Protein AF-A0ABD3MG93-F1 (afdb_monomer)

Structure (mmCIF, N/CA/C/O backbone):
data_AF-A0ABD3MG93-F1
#
_entry.id   AF-A0ABD3MG93-F1
#
loop_
_atom_site.group_PDB
_atom_site.id
_atom_site.type_symbol
_atom_site.label_atom_id
_atom_site.label_alt_id
_atom_site.label_comp_id
_atom_site.label_asym_id
_atom_site.label_entity_id
_atom_site.label_seq_id
_atom_site.pdbx_PDB_ins_code
_atom_site.Cartn_x
_atom_site.Cartn_y
_atom_site.Cartn_z
_atom_site.occupancy
_atom_site.B_iso_or_equiv
_atom_site.auth_seq_id
_atom_site.auth_comp_id
_atom_site.auth_asym_id
_atom_site.auth_atom_id
_atom_site.pdbx_PDB_model_num
ATOM 1 N N . MET A 1 1 ? -53.089 17.312 83.153 1.00 41.50 1 MET A N 1
ATOM 2 C CA . MET A 1 1 ? -51.841 17.960 82.700 1.00 41.50 1 MET A CA 1
ATOM 3 C C . MET A 1 1 ? -51.383 17.249 81.443 1.00 41.50 1 MET A C 1
ATOM 5 O O . MET A 1 1 ? -50.916 16.125 81.522 1.00 41.50 1 MET A O 1
ATOM 9 N N . THR A 1 2 ? -51.614 17.869 80.293 1.00 36.81 2 THR A N 1
ATOM 10 C CA . THR A 1 2 ? -51.295 17.348 78.957 1.00 36.81 2 THR A CA 1
ATOM 11 C C . THR A 1 2 ? -50.591 18.462 78.191 1.00 36.81 2 THR A C 1
ATOM 13 O O . THR A 1 2 ? -51.185 19.536 78.063 1.00 36.81 2 THR A O 1
ATOM 16 N N . PRO A 1 3 ? -49.354 18.260 77.710 1.00 38.88 3 PRO A N 1
ATOM 17 C CA . PRO A 1 3 ? -48.711 19.182 76.790 1.00 38.88 3 PRO A CA 1
ATOM 18 C C . PRO A 1 3 ? -48.982 18.801 75.320 1.00 38.88 3 PRO A C 1
ATOM 20 O O . PRO A 1 3 ? -49.477 17.706 75.043 1.00 38.88 3 PRO A O 1
ATOM 23 N N . PRO A 1 4 ? -48.730 19.734 74.384 1.00 46.00 4 PRO A N 1
ATOM 24 C CA . PRO A 1 4 ? -49.522 19.881 73.170 1.00 46.00 4 PRO A CA 1
ATOM 25 C C . PRO A 1 4 ? -48.907 19.243 71.919 1.00 46.00 4 PRO A C 1
ATOM 27 O O . PRO A 1 4 ? -47.698 19.066 71.789 1.00 46.00 4 PRO A O 1
ATOM 30 N N . THR A 1 5 ? -49.792 18.989 70.959 1.00 42.41 5 THR A N 1
ATOM 31 C CA . THR A 1 5 ? -49.527 18.640 69.562 1.00 42.41 5 THR A CA 1
ATOM 32 C C . THR A 1 5 ? -49.165 19.901 68.767 1.00 42.41 5 THR A C 1
ATOM 34 O O . THR A 1 5 ? -49.943 20.854 68.753 1.00 42.41 5 THR A O 1
ATOM 37 N N . ILE A 1 6 ? -48.019 19.912 68.076 1.00 38.19 6 ILE A N 1
ATOM 38 C CA . ILE A 1 6 ? -47.668 20.955 67.097 1.00 38.19 6 ILE A CA 1
ATOM 39 C C . ILE A 1 6 ? -47.714 20.358 65.692 1.00 38.19 6 ILE A C 1
ATOM 41 O O . ILE A 1 6 ? -47.005 19.412 65.358 1.00 38.19 6 ILE A O 1
ATOM 45 N N . SER A 1 7 ? -48.589 20.957 64.892 1.00 33.88 7 SER A N 1
ATOM 46 C CA . SER A 1 7 ? -48.846 20.708 63.481 1.00 33.88 7 SER A CA 1
ATOM 47 C C . SER A 1 7 ? -48.011 21.653 62.607 1.00 33.88 7 SER A C 1
ATOM 49 O O . SER A 1 7 ? -48.031 22.862 62.817 1.00 33.88 7 SER A O 1
ATOM 51 N N . SER A 1 8 ? -47.346 21.072 61.604 1.00 37.25 8 SER A N 1
ATOM 52 C CA . SER A 1 8 ? -47.128 21.570 60.233 1.00 37.25 8 SER A CA 1
ATOM 53 C C . SER A 1 8 ? -46.919 23.080 60.002 1.00 37.25 8 SER A C 1
ATOM 55 O O . SER A 1 8 ? -47.881 23.844 59.917 1.00 37.25 8 SER A O 1
ATOM 57 N N . SER A 1 9 ? -45.687 23.464 59.645 1.00 34.78 9 SER A N 1
ATOM 58 C CA . SER A 1 9 ? -45.446 24.564 58.702 1.00 34.78 9 SER A CA 1
ATOM 59 C C . SER A 1 9 ? -44.455 24.137 57.610 1.00 34.78 9 SER A C 1
ATOM 61 O O . SER A 1 9 ? -43.305 23.779 57.856 1.00 34.78 9 SER A O 1
ATOM 63 N N . ALA A 1 10 ? -44.940 24.136 56.370 1.00 44.31 10 ALA A N 1
ATOM 64 C CA . ALA A 1 10 ? -44.145 23.937 55.170 1.00 44.31 10 ALA A CA 1
ATOM 65 C C . ALA A 1 10 ? -43.515 25.273 54.746 1.00 44.31 10 ALA A C 1
ATOM 67 O O . ALA A 1 10 ? -44.227 26.246 54.495 1.00 44.31 10 ALA A O 1
ATOM 68 N N . HIS A 1 11 ? -42.189 25.309 54.607 1.00 35.44 11 HIS A N 1
ATOM 69 C CA . HIS A 1 11 ? -41.469 26.387 53.926 1.00 35.44 11 HIS A CA 1
ATOM 70 C C . HIS A 1 11 ? -40.776 25.833 52.668 1.00 35.44 11 HIS A C 1
ATOM 72 O O . HIS A 1 11 ? -39.920 24.958 52.789 1.00 35.44 11 HIS A O 1
ATOM 78 N N . PRO A 1 12 ? -41.091 26.333 51.456 1.00 40.41 12 PRO A N 1
ATOM 79 C CA . PRO A 1 12 ? -40.368 25.964 50.248 1.00 40.41 12 PRO A CA 1
ATOM 80 C C . PRO A 1 12 ? -39.063 26.765 50.134 1.00 40.41 12 PRO A C 1
ATOM 82 O O . PRO A 1 12 ? -39.060 28.000 50.166 1.00 40.41 12 PRO A O 1
ATOM 85 N N . LEU A 1 13 ? -37.946 26.061 49.945 1.00 39.94 13 LEU A N 1
ATOM 86 C CA . LEU A 1 13 ? -36.653 26.648 49.591 1.00 39.94 13 LEU A CA 1
ATOM 87 C C . LEU A 1 13 ? -36.735 27.289 48.193 1.00 39.94 13 LEU A C 1
ATOM 89 O O . LEU A 1 13 ? -36.879 26.612 47.176 1.00 39.94 13 LEU A O 1
ATOM 93 N N . LYS A 1 14 ? -36.639 28.622 48.152 1.00 40.56 14 LYS A N 1
ATOM 94 C CA . LYS A 1 14 ? -36.604 29.441 46.932 1.00 40.56 14 LYS A CA 1
ATOM 95 C C . LYS A 1 14 ? -35.371 29.103 46.081 1.00 40.56 14 LYS A C 1
ATOM 97 O O . LYS A 1 14 ? -34.242 29.385 46.480 1.00 40.56 14 LYS A O 1
ATOM 102 N N . GLN A 1 15 ? -35.583 28.581 44.874 1.00 46.91 15 GLN A N 1
ATOM 103 C CA . GLN A 1 15 ? -34.547 28.515 43.840 1.00 46.91 15 GLN A CA 1
ATOM 104 C C . GLN A 1 15 ? -34.189 29.935 43.365 1.00 46.91 15 GLN A C 1
ATOM 106 O O . GLN A 1 15 ? -35.063 30.729 43.016 1.00 46.91 15 GLN A O 1
ATOM 111 N N . LYS A 1 16 ? -32.892 30.268 43.345 1.00 43.84 16 LYS A N 1
ATOM 112 C CA . LYS A 1 16 ? -32.390 31.535 42.788 1.00 43.84 16 LYS A CA 1
ATOM 113 C C . LYS A 1 16 ? -32.572 31.538 41.258 1.00 43.84 16 LYS A C 1
ATOM 115 O O . LYS A 1 16 ? -32.126 30.590 40.609 1.00 43.84 16 LYS A O 1
ATOM 120 N N . PRO A 1 17 ? -33.147 32.589 40.647 1.00 41.09 17 PRO A N 1
ATOM 121 C CA . PRO A 1 17 ? -33.283 32.653 39.197 1.00 41.09 17 PRO A CA 1
ATOM 122 C C . PRO A 1 17 ? -31.914 32.888 38.541 1.00 41.09 17 PRO A C 1
ATOM 124 O O . PRO A 1 17 ? -31.201 33.842 38.864 1.00 41.09 17 PRO A O 1
ATOM 127 N N . LYS A 1 18 ? -31.544 32.023 37.587 1.00 46.19 18 LYS A N 1
ATOM 128 C CA . LYS A 1 18 ? -30.387 32.227 36.704 1.00 46.19 18 LYS A CA 1
ATOM 129 C C . LYS A 1 18 ? -30.609 33.510 35.893 1.00 46.19 18 LYS A C 1
ATOM 131 O O . LYS A 1 18 ? -31.465 33.547 35.010 1.00 46.19 18 LYS A O 1
ATOM 136 N N . ARG A 1 19 ? -29.827 34.559 36.173 1.00 43.47 19 ARG A N 1
ATOM 137 C CA . ARG A 1 19 ? -29.761 35.783 35.356 1.00 43.47 19 ARG A CA 1
ATOM 138 C C . ARG A 1 19 ? -29.306 35.418 33.936 1.00 43.47 19 ARG A C 1
ATOM 140 O O . ARG A 1 19 ? -28.114 35.256 33.689 1.00 43.47 19 ARG A O 1
ATOM 147 N N . LYS A 1 20 ? -30.242 35.309 32.989 1.00 49.72 20 LYS A N 1
ATOM 148 C CA . LYS A 1 20 ? -29.922 35.357 31.556 1.00 49.72 20 LYS A CA 1
ATOM 149 C C . LYS A 1 20 ? -29.511 36.792 31.230 1.00 49.72 20 LYS A C 1
ATOM 151 O O . LYS A 1 20 ? -30.328 37.705 31.296 1.00 49.72 20 LYS A O 1
ATOM 156 N N . ARG A 1 21 ? -28.229 36.996 30.925 1.00 51.31 21 ARG A N 1
ATOM 157 C CA . ARG A 1 21 ? -27.700 38.275 30.440 1.00 51.31 21 ARG A CA 1
ATOM 158 C C . ARG A 1 21 ? -28.276 38.499 29.040 1.00 51.31 21 ARG A C 1
ATOM 160 O O . ARG A 1 21 ? -27.844 37.859 28.087 1.00 51.31 21 ARG A O 1
ATOM 167 N N . ILE A 1 22 ? -29.303 39.338 28.933 1.00 57.34 22 ILE A N 1
ATOM 168 C CA . ILE A 1 22 ? -29.881 39.735 27.647 1.00 57.34 22 ILE A CA 1
ATOM 169 C C . ILE A 1 22 ? -28.850 40.644 26.976 1.00 57.34 22 ILE A C 1
ATOM 171 O O . ILE A 1 22 ? -28.666 41.792 27.371 1.00 57.34 22 ILE A O 1
ATOM 175 N N . GLN A 1 23 ? -28.103 40.089 26.024 1.00 61.34 23 GLN A N 1
ATOM 176 C CA . GLN A 1 23 ? -27.193 40.851 25.179 1.00 61.34 23 GLN A CA 1
ATOM 177 C C . GLN A 1 23 ? -28.041 41.704 24.232 1.00 61.34 23 GLN A C 1
ATOM 179 O O . GLN A 1 23 ? -28.901 41.173 23.528 1.00 61.34 23 GLN A O 1
ATOM 184 N N . THR A 1 24 ? -27.831 43.018 24.252 1.00 74.31 24 THR A N 1
ATOM 185 C CA . THR A 1 24 ? -28.559 43.960 23.399 1.00 74.31 24 THR A CA 1
ATOM 186 C C . THR A 1 24 ? -28.279 43.664 21.926 1.00 74.31 24 THR A C 1
ATOM 188 O O . THR A 1 24 ? -27.182 43.237 21.561 1.00 74.31 24 THR A O 1
ATOM 191 N N . GLN A 1 25 ? -29.275 43.881 21.068 1.00 70.31 25 GLN A N 1
ATOM 192 C CA . GLN A 1 25 ? -29.180 43.616 19.630 1.00 70.31 25 GLN A CA 1
ATOM 193 C C . GLN A 1 25 ? -27.995 44.356 18.981 1.00 70.31 25 GLN A C 1
ATOM 195 O O . GLN A 1 25 ? -27.231 43.745 18.238 1.00 70.31 25 GLN A O 1
ATOM 200 N N . ALA A 1 26 ? -27.734 45.594 19.413 1.00 71.88 26 ALA A N 1
ATOM 201 C CA . ALA A 1 26 ? -26.564 46.375 19.009 1.00 71.88 26 ALA A CA 1
ATOM 202 C C . ALA A 1 26 ? -25.218 45.683 19.324 1.00 71.88 26 ALA A C 1
ATOM 204 O O . ALA A 1 26 ? -24.297 45.712 18.515 1.00 71.88 26 ALA A O 1
ATOM 205 N N . SER A 1 27 ? -25.101 44.986 20.463 1.00 73.75 27 SER A N 1
ATOM 206 C CA . SER A 1 27 ? -23.873 44.260 20.826 1.00 73.75 27 SER A CA 1
ATOM 207 C C . SER A 1 27 ? -23.641 43.020 19.953 1.00 73.75 27 SER A C 1
ATOM 209 O O . SER A 1 27 ? -22.491 42.655 19.700 1.00 73.75 27 SER A O 1
ATOM 211 N N . ARG A 1 28 ? -24.712 42.377 19.470 1.00 75.56 28 ARG A N 1
ATOM 212 C CA . ARG A 1 28 ? -24.606 41.260 18.519 1.00 75.56 28 ARG A CA 1
ATOM 213 C C . ARG A 1 28 ? -24.200 41.749 17.136 1.00 75.56 28 ARG A C 1
ATOM 215 O O . ARG A 1 28 ? -23.318 41.155 16.524 1.00 75.56 28 ARG A O 1
ATOM 222 N N . GLU A 1 29 ? -24.804 42.836 16.670 1.00 80.31 29 GLU A N 1
ATOM 223 C CA . GLU A 1 29 ? -24.475 43.449 15.379 1.00 80.31 29 GLU A CA 1
ATOM 224 C C . GLU A 1 29 ? -23.018 43.928 15.344 1.00 80.31 29 GLU A C 1
ATOM 226 O O . GLU A 1 29 ? -22.303 43.670 14.375 1.00 80.31 29 GLU A O 1
ATOM 231 N N . GLU A 1 30 ? -22.524 44.507 16.440 1.00 83.88 30 GLU A N 1
ATOM 232 C CA . GLU A 1 30 ? -21.125 44.918 16.559 1.00 83.88 30 GLU A CA 1
ATOM 233 C C . GLU A 1 30 ? -20.149 43.728 16.589 1.00 83.88 30 GLU A C 1
ATOM 235 O O . GLU A 1 30 ? -19.110 43.762 15.926 1.00 83.88 30 GLU A O 1
ATOM 240 N N . GLN A 1 31 ? -20.495 42.626 17.266 1.00 77.56 31 GLN A N 1
ATOM 241 C CA . GLN A 1 31 ? -19.694 41.394 17.216 1.00 77.56 31 GLN A CA 1
ATOM 242 C C . GLN A 1 31 ? -19.659 40.772 15.816 1.00 77.56 31 GLN A C 1
ATOM 244 O O . GLN A 1 31 ? -18.608 40.293 15.381 1.00 77.56 31 GLN A O 1
ATOM 249 N N . VAL A 1 32 ? -20.781 40.794 15.093 1.00 83.88 32 VAL A N 1
ATOM 250 C CA . VAL A 1 32 ? -20.841 40.314 13.707 1.00 83.88 32 VAL A CA 1
ATOM 251 C C . VAL A 1 32 ? -19.981 41.196 12.803 1.00 83.88 32 VAL A C 1
ATOM 253 O O . VAL A 1 32 ? -19.197 40.657 12.018 1.00 83.88 32 VAL A O 1
ATOM 256 N N . ARG A 1 33 ? -20.041 42.526 12.963 1.00 88.50 33 ARG A N 1
ATOM 257 C CA . ARG A 1 33 ? -19.203 43.473 12.213 1.00 88.50 33 ARG A CA 1
ATOM 258 C C . ARG A 1 33 ? -17.714 43.223 12.461 1.00 88.50 33 ARG A C 1
ATOM 260 O O . ARG A 1 33 ? -16.973 43.009 11.503 1.00 88.50 33 ARG A O 1
ATOM 267 N N . MET A 1 34 ? -17.290 43.115 13.724 1.00 84.25 34 MET A N 1
ATOM 268 C CA . MET A 1 34 ? -15.893 42.808 14.062 1.00 84.25 34 MET A CA 1
ATOM 269 C C . MET A 1 34 ? -15.441 41.446 13.516 1.00 84.25 34 MET A C 1
ATOM 271 O O . MET A 1 34 ? -14.317 41.302 13.029 1.00 84.25 34 MET A O 1
ATOM 275 N N . CYS A 1 35 ? -16.311 40.430 13.541 1.00 83.69 35 CYS A N 1
ATOM 276 C CA . CYS A 1 35 ? -15.997 39.122 12.967 1.00 83.69 35 CYS A CA 1
ATOM 277 C C . CYS A 1 35 ? -15.798 39.204 11.442 1.00 83.69 35 CYS A C 1
ATOM 279 O O . CYS A 1 35 ? -14.869 38.598 10.901 1.00 83.69 35 CYS A O 1
ATOM 281 N N . GLN A 1 36 ? -16.631 39.982 10.744 1.00 84.50 36 GLN A N 1
ATOM 282 C CA . GLN A 1 36 ? -16.511 40.202 9.301 1.00 84.50 36 GLN A CA 1
ATOM 283 C C . GLN A 1 36 ? -15.242 40.982 8.940 1.00 84.50 36 GLN A C 1
ATOM 285 O O . GLN A 1 36 ? -14.535 40.591 8.010 1.00 84.50 36 GLN A O 1
ATOM 290 N N . GLU A 1 37 ? -14.908 42.031 9.690 1.00 87.25 37 GLU A N 1
ATOM 291 C CA . GLU A 1 37 ? -13.675 42.807 9.509 1.00 87.25 37 GLU A CA 1
ATOM 292 C C . GLU A 1 37 ? -12.432 41.937 9.729 1.00 87.25 37 GLU A C 1
ATOM 294 O O . GLU A 1 37 ? -11.519 41.930 8.901 1.00 87.25 37 GLU A O 1
ATOM 299 N N . THR A 1 38 ? -12.442 41.093 10.763 1.00 85.88 38 THR A N 1
ATOM 300 C CA . THR A 1 38 ? -11.341 40.159 11.045 1.00 85.88 38 THR A CA 1
ATOM 301 C C . THR A 1 38 ? -11.178 39.119 9.930 1.00 85.88 38 THR A C 1
ATOM 303 O O . THR A 1 38 ? -10.058 38.778 9.540 1.00 85.88 38 THR A O 1
ATOM 306 N N . LYS A 1 39 ? -12.288 38.620 9.364 1.00 86.75 39 LYS A N 1
ATOM 307 C CA . LYS A 1 39 ? -12.257 37.704 8.211 1.00 86.75 39 LYS A CA 1
ATOM 308 C C . LYS A 1 39 ? -11.706 38.389 6.957 1.00 86.75 39 LYS A C 1
ATOM 310 O O . LYS A 1 39 ? -10.886 37.785 6.265 1.00 86.75 39 LYS A O 1
ATOM 315 N N . LYS A 1 40 ? -12.100 39.640 6.685 1.00 90.00 40 LYS A N 1
ATOM 316 C CA . LYS A 1 40 ? -11.568 40.436 5.563 1.00 90.00 40 LYS A CA 1
ATOM 317 C C . LYS A 1 40 ? -10.066 40.690 5.720 1.00 90.00 40 LYS A C 1
ATOM 319 O O . LYS A 1 40 ? -9.316 40.446 4.778 1.00 90.00 40 LYS A O 1
ATOM 324 N N . ALA A 1 41 ? -9.616 41.066 6.917 1.00 87.69 41 ALA A N 1
ATOM 325 C CA . ALA A 1 41 ? -8.199 41.276 7.214 1.00 87.69 41 ALA A CA 1
ATOM 326 C C . ALA A 1 41 ? -7.367 39.994 7.024 1.00 87.69 41 ALA A C 1
ATOM 328 O O . ALA A 1 41 ? -6.317 40.021 6.382 1.00 87.69 41 ALA A O 1
ATOM 329 N N . ARG A 1 42 ? -7.865 38.841 7.496 1.00 85.81 42 ARG A N 1
ATOM 330 C CA . ARG A 1 42 ? -7.205 37.539 7.282 1.00 85.81 42 ARG A CA 1
ATOM 331 C C . ARG A 1 42 ? -7.133 37.142 5.808 1.00 85.81 42 ARG A C 1
ATOM 333 O O . ARG A 1 42 ? -6.145 36.536 5.399 1.00 85.81 42 ARG A O 1
ATOM 340 N N . LYS A 1 43 ? -8.157 37.464 5.013 1.00 89.94 43 LYS A N 1
ATOM 341 C CA . LYS A 1 43 ? -8.157 37.197 3.568 1.00 89.94 43 LYS A CA 1
ATOM 342 C C . LYS A 1 43 ? -7.088 38.030 2.855 1.00 89.94 43 LYS A C 1
ATOM 344 O O . LYS A 1 43 ? -6.279 37.459 2.133 1.00 89.94 43 LYS A O 1
ATOM 349 N N . LEU A 1 44 ? -7.017 39.329 3.155 1.00 88.75 44 LEU A N 1
ATOM 350 C CA . LEU A 1 44 ? -6.000 40.235 2.607 1.00 88.75 44 LEU A CA 1
ATOM 351 C C . LEU A 1 44 ? -4.573 39.815 2.990 1.00 88.75 44 LEU A C 1
ATOM 353 O O . LEU A 1 44 ? -3.683 39.824 2.145 1.00 88.75 44 LEU A O 1
ATOM 357 N N . GLN A 1 45 ? -4.350 39.373 4.233 1.00 87.00 45 GLN A N 1
ATOM 358 C CA . GLN A 1 45 ? -3.040 38.864 4.662 1.00 87.00 45 GLN A CA 1
ATOM 359 C C . GLN A 1 45 ? -2.612 37.600 3.902 1.00 87.00 45 GLN A C 1
ATOM 361 O O . GLN A 1 45 ? -1.443 37.466 3.544 1.00 87.00 45 GLN A O 1
ATOM 366 N N . ARG A 1 46 ? -3.542 36.672 3.634 1.00 86.81 46 ARG A N 1
ATOM 367 C CA . ARG A 1 46 ? -3.250 35.454 2.855 1.00 86.81 46 ARG A CA 1
ATOM 368 C C . ARG A 1 46 ? -2.920 35.771 1.400 1.00 86.81 46 ARG A C 1
ATOM 370 O O . ARG A 1 46 ? -2.006 35.173 0.842 1.00 86.81 46 ARG A O 1
ATOM 377 N N . GLU A 1 47 ? -3.639 36.716 0.808 1.00 87.94 47 GLU A N 1
ATOM 378 C CA . GLU A 1 47 ? -3.416 37.156 -0.569 1.00 87.94 47 GLU A CA 1
ATOM 379 C C . GLU A 1 47 ? -2.064 37.868 -0.721 1.00 87.94 47 GLU A C 1
ATOM 381 O O . GLU A 1 47 ? -1.280 37.520 -1.603 1.00 87.94 47 GLU A O 1
ATOM 386 N N . ALA A 1 48 ? -1.717 38.755 0.217 1.00 87.31 48 ALA A N 1
ATOM 387 C CA . ALA A 1 48 ? -0.399 39.388 0.266 1.00 87.31 48 ALA A CA 1
ATOM 388 C C . ALA A 1 48 ? 0.740 38.360 0.411 1.00 87.31 48 ALA A C 1
ATOM 390 O O . ALA A 1 48 ? 1.755 38.457 -0.278 1.00 87.31 48 ALA A O 1
ATOM 391 N N . ALA A 1 49 ? 0.559 37.334 1.250 1.00 86.88 49 ALA A N 1
ATOM 392 C CA . ALA A 1 49 ? 1.538 36.259 1.405 1.00 86.88 49 ALA A CA 1
ATOM 393 C C . ALA A 1 49 ? 1.692 35.407 0.130 1.00 86.88 49 ALA A C 1
ATOM 395 O O . ALA A 1 49 ? 2.812 35.025 -0.214 1.00 86.88 49 ALA A O 1
ATOM 396 N N . ARG A 1 50 ? 0.597 35.136 -0.599 1.00 89.94 50 ARG A N 1
ATOM 397 C CA . ARG A 1 50 ? 0.634 34.421 -1.889 1.00 89.94 50 ARG A CA 1
ATOM 398 C C . ARG A 1 50 ? 1.439 35.211 -2.925 1.00 89.94 50 ARG A C 1
ATOM 400 O O . ARG A 1 50 ? 2.350 34.647 -3.529 1.00 89.94 50 ARG A O 1
ATOM 407 N N . ILE A 1 51 ? 1.174 36.514 -3.050 1.00 88.81 51 ILE A N 1
ATOM 408 C CA . ILE A 1 51 ? 1.896 37.411 -3.966 1.00 88.81 51 ILE A CA 1
ATOM 409 C C . ILE A 1 51 ? 3.396 37.458 -3.627 1.00 88.81 51 ILE A C 1
ATOM 411 O O . ILE A 1 51 ? 4.237 37.407 -4.524 1.00 88.81 51 ILE A O 1
ATOM 415 N N . GLU A 1 52 ? 3.756 37.508 -2.343 1.00 88.25 52 GLU A N 1
ATOM 416 C CA . GLU A 1 52 ? 5.158 37.545 -1.905 1.00 88.25 52 GLU A CA 1
ATOM 417 C C . GLU A 1 52 ? 5.907 36.233 -2.205 1.00 88.25 52 GLU A C 1
ATOM 419 O O . GLU A 1 52 ? 7.052 36.244 -2.667 1.00 88.25 52 GLU A O 1
ATOM 424 N N . ILE A 1 53 ? 5.254 35.083 -2.008 1.00 87.44 53 ILE A N 1
ATOM 425 C CA . ILE A 1 53 ? 5.814 33.771 -2.369 1.00 87.44 53 ILE A CA 1
ATOM 426 C C . ILE A 1 53 ? 6.042 33.679 -3.882 1.00 87.44 53 ILE A C 1
ATOM 428 O O . ILE A 1 53 ? 7.059 33.146 -4.331 1.00 87.44 53 ILE A O 1
ATOM 432 N N . GLU A 1 54 ? 5.114 34.200 -4.677 1.00 85.06 54 GLU A N 1
ATOM 433 C CA . GLU A 1 54 ? 5.195 34.168 -6.135 1.00 85.06 54 GLU A CA 1
ATOM 434 C C . GLU A 1 54 ? 6.300 35.086 -6.680 1.00 85.06 54 GLU A C 1
ATOM 436 O O . GLU A 1 54 ? 7.054 34.686 -7.575 1.00 85.06 54 GLU A O 1
ATOM 441 N N . LYS A 1 55 ? 6.501 36.254 -6.053 1.00 87.75 55 LYS A N 1
ATOM 442 C CA . LYS A 1 55 ? 7.659 37.130 -6.297 1.00 87.75 55 LYS A CA 1
ATOM 443 C C . LYS A 1 55 ? 8.988 36.453 -5.952 1.00 87.75 55 LYS A C 1
ATOM 445 O O . LYS A 1 55 ? 9.940 36.539 -6.723 1.00 87.75 55 LYS A O 1
ATOM 450 N N . ARG A 1 56 ? 9.070 35.716 -4.837 1.00 76.94 56 ARG A N 1
ATOM 451 C CA . ARG A 1 56 ? 10.288 34.954 -4.493 1.00 76.94 56 ARG A CA 1
ATOM 452 C C . ARG A 1 56 ? 10.588 33.859 -5.512 1.00 76.94 56 ARG A C 1
ATOM 454 O O . ARG A 1 56 ? 11.729 33.725 -5.940 1.00 76.94 56 ARG A O 1
ATOM 461 N N . LYS A 1 57 ? 9.565 33.127 -5.964 1.00 81.00 57 LYS A N 1
ATOM 462 C CA . LYS A 1 57 ? 9.724 32.086 -6.993 1.00 81.00 57 LYS A CA 1
ATOM 463 C C . LYS A 1 57 ? 10.211 32.655 -8.327 1.00 81.00 57 LYS A C 1
ATOM 465 O O . LYS A 1 57 ? 10.998 31.997 -9.004 1.00 81.00 57 LYS A O 1
ATOM 470 N N . THR A 1 58 ? 9.761 33.845 -8.725 1.00 74.50 58 THR A N 1
ATOM 471 C CA . THR A 1 58 ? 10.244 34.500 -9.953 1.00 74.50 58 THR A CA 1
ATOM 472 C C . THR A 1 58 ? 11.673 35.023 -9.804 1.00 74.50 58 THR A C 1
ATOM 474 O O . THR A 1 58 ? 12.477 34.804 -10.710 1.00 74.50 58 THR A O 1
ATOM 477 N N . ILE A 1 59 ? 12.036 35.592 -8.650 1.00 73.56 59 ILE A N 1
ATOM 478 C CA . ILE A 1 59 ? 13.415 36.022 -8.352 1.00 73.56 59 ILE A CA 1
ATOM 479 C C . ILE A 1 59 ? 14.386 34.827 -8.325 1.00 73.56 59 ILE A C 1
ATOM 481 O O . ILE A 1 59 ? 15.465 34.901 -8.912 1.00 73.56 59 ILE A O 1
ATOM 485 N N . ASP A 1 60 ? 14.006 33.698 -7.719 1.00 67.00 60 ASP A N 1
ATOM 486 C CA . ASP A 1 60 ? 14.848 32.491 -7.670 1.00 67.00 60 ASP A CA 1
ATOM 487 C C . ASP A 1 60 ? 15.005 31.827 -9.047 1.00 67.00 60 ASP A C 1
ATOM 489 O O . ASP A 1 60 ? 16.082 31.326 -9.383 1.00 67.00 60 ASP A O 1
ATOM 493 N N . LYS A 1 61 ? 13.960 31.866 -9.887 1.00 70.06 61 LYS A N 1
ATOM 494 C CA . LYS A 1 61 ? 14.052 31.437 -11.293 1.00 70.06 61 LYS A CA 1
ATOM 495 C C . LYS A 1 61 ? 15.008 32.324 -12.094 1.00 70.06 61 LYS A C 1
ATOM 497 O O . LYS A 1 61 ? 15.760 31.800 -12.909 1.00 70.06 61 LYS A O 1
ATOM 502 N N . GLN A 1 62 ? 15.023 33.634 -11.839 1.00 58.81 62 GLN A N 1
ATOM 503 C CA . GLN A 1 62 ? 15.959 34.561 -12.484 1.00 58.81 62 GLN A CA 1
ATOM 504 C C . GLN A 1 62 ? 17.400 34.392 -11.973 1.00 58.81 62 GLN A C 1
ATOM 506 O O . GLN A 1 62 ? 18.338 34.467 -12.763 1.00 58.81 62 GLN A O 1
ATOM 511 N N . ARG A 1 63 ? 17.598 34.086 -10.682 1.00 49.16 63 ARG A N 1
ATOM 512 C CA . ARG A 1 63 ? 18.931 33.849 -10.093 1.00 49.16 63 ARG A CA 1
ATOM 513 C C . ARG A 1 63 ? 19.609 32.562 -10.567 1.00 49.16 63 ARG A C 1
ATOM 515 O O . ARG A 1 63 ? 20.833 32.527 -10.642 1.00 49.16 63 ARG A O 1
ATOM 522 N N . ASN A 1 64 ? 18.846 31.526 -10.909 1.00 47.41 64 ASN A N 1
ATOM 523 C CA . ASN A 1 64 ? 19.398 30.234 -11.333 1.00 47.41 64 ASN A CA 1
ATOM 524 C C . ASN A 1 64 ? 19.675 30.125 -12.844 1.00 47.41 64 ASN A C 1
ATOM 526 O O . ASN A 1 64 ? 20.085 29.061 -13.302 1.00 47.41 64 ASN A O 1
ATOM 530 N N . PHE A 1 65 ? 19.481 31.199 -13.619 1.00 39.19 65 PHE A N 1
ATOM 531 C CA . PHE A 1 65 ? 19.694 31.177 -15.072 1.00 39.19 65 PHE A CA 1
ATOM 532 C C . PHE A 1 65 ? 21.141 31.511 -15.495 1.00 39.19 65 PHE A C 1
ATOM 534 O O . PHE A 1 65 ? 21.524 31.203 -16.616 1.00 39.19 65 PHE A O 1
ATOM 541 N N . PHE A 1 66 ? 21.976 32.076 -14.609 1.00 34.31 66 PHE A N 1
ATOM 542 C CA . PHE A 1 66 ? 23.385 32.391 -14.903 1.00 34.31 66 PHE A CA 1
ATOM 543 C C . PHE A 1 66 ? 24.284 32.287 -13.657 1.00 34.31 66 PHE A C 1
ATOM 545 O O . PHE A 1 66 ? 24.596 33.298 -13.040 1.00 34.31 66 PHE A O 1
ATOM 552 N N . VAL A 1 67 ? 24.755 31.083 -13.301 1.00 30.80 67 VAL A N 1
ATOM 553 C CA . VAL A 1 67 ? 26.032 30.920 -12.569 1.00 30.80 67 VAL A CA 1
ATOM 554 C C . VAL A 1 67 ? 26.698 29.588 -12.965 1.00 30.80 67 VAL A C 1
ATOM 556 O O . VAL A 1 67 ? 26.152 28.527 -12.655 1.00 30.80 67 VAL A O 1
ATOM 559 N N . PRO A 1 68 ? 27.893 29.594 -13.586 1.00 32.19 68 PRO A N 1
ATOM 560 C CA . PRO A 1 68 ? 28.742 28.410 -13.687 1.00 32.19 68 PRO A CA 1
ATOM 561 C C . PRO A 1 68 ? 29.350 28.125 -12.307 1.00 32.19 68 PRO A C 1
ATOM 563 O O . PRO A 1 68 ? 30.001 28.993 -11.724 1.00 32.19 68 PRO A O 1
ATOM 566 N N . ARG A 1 69 ? 29.146 26.926 -11.750 1.00 36.81 69 ARG A N 1
ATOM 567 C CA . ARG A 1 69 ? 29.790 26.550 -10.481 1.00 36.81 69 ARG A CA 1
ATOM 568 C C . ARG A 1 69 ? 31.262 26.229 -10.719 1.00 36.81 69 ARG A C 1
ATOM 570 O O . ARG A 1 69 ? 31.601 25.169 -11.234 1.00 36.81 69 ARG A O 1
ATOM 577 N N . THR A 1 70 ? 32.121 27.146 -10.295 1.00 33.03 70 THR A N 1
ATOM 578 C CA . THR A 1 70 ? 33.545 26.914 -10.073 1.00 33.03 70 THR A CA 1
ATOM 579 C C . THR A 1 70 ? 33.756 25.910 -8.939 1.00 33.03 70 THR A C 1
ATOM 581 O O . THR A 1 70 ? 33.138 25.974 -7.874 1.00 33.03 70 THR A O 1
ATOM 584 N N . THR A 1 71 ? 34.655 24.967 -9.201 1.00 37.38 71 THR A N 1
ATOM 585 C CA . THR A 1 71 ? 35.284 24.041 -8.257 1.00 37.38 71 THR A CA 1
ATOM 586 C C . THR A 1 71 ? 35.818 24.774 -7.027 1.00 37.38 71 THR A C 1
ATOM 588 O O . THR A 1 71 ? 36.652 25.670 -7.160 1.00 37.38 71 THR A O 1
ATOM 591 N N . LYS A 1 72 ? 35.398 24.357 -5.825 1.00 30.48 72 LYS A N 1
ATOM 592 C CA . LYS A 1 72 ? 36.105 24.679 -4.581 1.00 30.48 72 LYS A CA 1
ATOM 593 C C . LYS A 1 72 ? 36.833 23.443 -4.073 1.00 30.48 72 LYS A C 1
ATOM 595 O O . LYS A 1 72 ? 36.252 22.369 -3.952 1.00 30.48 72 LYS A O 1
ATOM 600 N N . GLN A 1 73 ? 38.124 23.656 -3.860 1.00 26.89 73 GLN A N 1
ATOM 601 C CA . GLN A 1 73 ? 39.137 22.698 -3.464 1.00 26.89 73 GLN A CA 1
ATOM 602 C C . GLN A 1 73 ? 38.896 22.130 -2.064 1.00 26.89 73 GLN A C 1
ATOM 604 O O . GLN A 1 73 ? 38.323 22.770 -1.183 1.00 26.89 73 GLN A O 1
ATOM 609 N N . VAL A 1 74 ? 39.387 20.904 -1.930 1.00 27.98 74 VAL A N 1
ATOM 610 C CA . VAL A 1 74 ? 39.514 20.073 -0.738 1.00 27.98 74 VAL A CA 1
ATOM 611 C C . VAL A 1 74 ? 40.373 20.771 0.320 1.00 27.98 74 VAL A C 1
ATOM 613 O O . VAL A 1 74 ? 41.452 21.266 0.003 1.00 27.98 74 VAL A O 1
ATOM 616 N N . ALA A 1 75 ? 39.926 20.741 1.577 1.00 25.62 75 ALA A N 1
ATOM 617 C CA . ALA A 1 75 ? 40.797 20.879 2.738 1.00 25.62 75 ALA A CA 1
ATOM 618 C C . ALA A 1 75 ? 40.875 19.512 3.427 1.00 25.62 75 ALA A C 1
ATOM 620 O O . ALA A 1 75 ? 39.863 18.957 3.856 1.00 25.62 75 ALA A O 1
ATOM 621 N N . VAL A 1 76 ? 42.088 18.969 3.438 1.00 29.09 76 VAL A N 1
ATOM 622 C CA . VAL A 1 76 ? 42.508 17.757 4.139 1.00 29.09 76 VAL A CA 1
ATOM 623 C C . VAL A 1 76 ? 42.569 18.065 5.634 1.00 29.09 76 VAL A C 1
ATOM 625 O O . VAL A 1 76 ? 43.165 19.068 6.019 1.00 29.09 76 VAL A O 1
ATOM 628 N N . VAL A 1 77 ? 41.995 17.195 6.464 1.00 26.09 77 VAL A N 1
ATOM 629 C CA . VAL A 1 77 ? 42.401 17.036 7.866 1.00 26.09 77 VAL A CA 1
ATOM 630 C C . VAL A 1 77 ? 42.580 15.541 8.098 1.00 26.09 77 VAL A C 1
ATOM 632 O O . VAL A 1 77 ? 41.622 14.770 8.056 1.00 26.09 77 VAL A O 1
ATOM 635 N N . GLU A 1 78 ? 43.843 15.154 8.241 1.00 28.88 78 GLU A N 1
ATOM 636 C CA . GLU A 1 78 ? 44.283 13.860 8.742 1.00 28.88 78 GLU A CA 1
ATOM 637 C C . GLU A 1 78 ? 44.053 13.814 10.251 1.00 28.88 78 GLU A C 1
ATOM 639 O O . GLU A 1 78 ? 44.578 14.667 10.953 1.00 28.88 78 GLU A O 1
ATOM 644 N N . GLU A 1 79 ? 43.365 12.790 10.748 1.00 27.47 79 GLU A N 1
ATOM 645 C CA . GLU A 1 79 ? 43.683 12.183 12.042 1.00 27.47 79 GLU A CA 1
ATOM 646 C C . GLU A 1 79 ? 43.444 10.678 11.909 1.00 27.47 79 GLU A C 1
ATOM 648 O O . GLU A 1 79 ? 42.317 10.194 11.798 1.00 27.47 79 GLU A O 1
ATOM 653 N N . GLY A 1 80 ? 44.545 9.934 11.837 1.00 25.39 80 GLY A N 1
ATOM 654 C CA . GLY A 1 80 ? 44.537 8.493 12.001 1.00 25.39 80 GLY A CA 1
ATOM 655 C C . GLY A 1 80 ? 44.708 8.139 13.471 1.00 25.39 80 GLY A C 1
ATOM 656 O O . GLY A 1 80 ? 45.484 8.782 14.167 1.00 25.39 80 GLY A O 1
ATOM 657 N N . GLN A 1 81 ? 44.074 7.052 13.907 1.00 28.77 81 GLN A N 1
ATOM 658 C CA . GLN A 1 81 ? 44.774 6.032 14.682 1.00 28.77 81 GLN A CA 1
ATOM 659 C C . GLN A 1 81 ? 44.030 4.692 14.647 1.00 28.77 81 GLN A C 1
ATOM 661 O O . GLN A 1 81 ? 42.830 4.583 14.879 1.00 28.77 81 GLN A O 1
ATOM 666 N N . ASN A 1 82 ? 44.826 3.689 14.289 1.00 27.33 82 ASN A N 1
ATOM 667 C CA . ASN A 1 82 ? 44.561 2.266 14.162 1.00 27.33 82 ASN A CA 1
ATOM 668 C C . ASN A 1 82 ? 43.940 1.619 15.406 1.00 27.33 82 ASN A C 1
ATOM 670 O O . ASN A 1 82 ? 44.469 1.789 16.501 1.00 27.33 82 ASN A O 1
ATOM 674 N N . ILE A 1 83 ? 42.983 0.708 15.194 1.00 26.95 83 ILE A N 1
ATOM 675 C CA . ILE A 1 83 ? 42.871 -0.527 15.984 1.00 26.95 83 ILE A CA 1
ATOM 676 C C . ILE A 1 83 ? 42.633 -1.694 15.016 1.00 26.95 83 ILE A C 1
ATOM 678 O O . ILE A 1 83 ? 41.708 -1.683 14.207 1.00 26.95 83 ILE A O 1
ATOM 682 N N . VAL A 1 84 ? 43.521 -2.683 15.099 1.00 25.83 84 VAL A N 1
ATOM 683 C CA . VAL A 1 84 ? 43.528 -3.961 14.378 1.00 25.83 84 VAL A CA 1
ATOM 684 C C . VAL A 1 84 ? 43.268 -5.085 15.390 1.00 25.83 84 VAL A C 1
ATOM 686 O O . VAL A 1 84 ? 43.661 -4.957 16.549 1.00 25.83 84 VAL A O 1
ATOM 689 N N . ASN A 1 85 ? 42.703 -6.192 14.889 1.00 25.72 85 ASN A N 1
ATOM 690 C CA . ASN A 1 85 ? 42.386 -7.493 15.513 1.00 25.72 85 ASN A CA 1
ATOM 691 C C . ASN A 1 85 ? 40.973 -7.587 16.114 1.00 25.72 85 ASN A C 1
ATOM 693 O O . ASN A 1 85 ? 40.564 -6.733 16.881 1.00 25.72 85 ASN A O 1
ATOM 697 N N . GLY A 1 86 ? 40.172 -8.621 15.864 1.00 23.34 86 GLY A N 1
ATOM 698 C CA . GLY A 1 86 ? 40.376 -9.851 15.108 1.00 23.34 86 GLY A CA 1
ATOM 699 C C . GLY A 1 86 ? 39.382 -10.919 15.586 1.00 23.34 86 GLY A C 1
ATOM 700 O O . GLY A 1 86 ? 39.103 -11.011 16.774 1.00 23.34 86 GLY A O 1
ATOM 701 N N . ASN A 1 87 ? 38.965 -11.768 14.643 1.00 25.69 87 ASN A N 1
ATOM 702 C CA . ASN A 1 87 ? 38.526 -13.159 14.805 1.00 25.69 87 ASN A CA 1
ATOM 703 C C . ASN A 1 87 ? 37.095 -13.555 15.242 1.00 25.69 87 ASN A C 1
ATOM 705 O O . ASN A 1 87 ? 36.615 -13.188 16.307 1.00 25.69 87 ASN A O 1
ATOM 709 N N . LYS A 1 88 ? 36.615 -14.549 14.458 1.00 26.00 88 LYS A N 1
ATOM 710 C CA . LYS A 1 88 ? 35.737 -15.703 14.771 1.00 26.00 88 LYS A CA 1
ATOM 711 C C . LYS A 1 88 ? 34.226 -15.430 14.835 1.00 26.00 88 LYS A C 1
ATOM 713 O O . LYS A 1 88 ? 33.804 -14.447 15.412 1.00 26.00 88 LYS A O 1
ATOM 718 N N . THR A 1 89 ? 33.323 -16.256 14.305 1.00 27.30 89 THR A N 1
ATOM 719 C CA . THR A 1 89 ? 33.356 -17.491 13.491 1.00 27.30 89 THR A CA 1
ATOM 720 C C . THR A 1 89 ? 31.933 -17.672 12.953 1.00 27.30 89 THR A C 1
ATOM 722 O O . THR A 1 89 ? 30.971 -17.382 13.658 1.00 27.30 89 THR A O 1
ATOM 725 N N . SER A 1 90 ? 31.805 -18.138 11.714 1.00 28.73 90 SER A N 1
ATOM 726 C CA . SER A 1 90 ? 30.550 -18.509 11.054 1.00 28.73 90 SER A CA 1
ATOM 727 C C . SER A 1 90 ? 29.896 -19.723 11.724 1.00 28.73 90 SER A C 1
ATOM 729 O O . SER A 1 90 ? 30.549 -20.754 11.867 1.00 28.73 90 SER A O 1
ATOM 731 N N . GLY A 1 91 ? 28.624 -19.588 12.106 1.00 26.88 91 GLY A N 1
ATOM 732 C CA . GLY A 1 91 ? 27.781 -20.667 12.622 1.00 26.88 91 GLY A CA 1
ATOM 733 C C . GLY A 1 91 ? 27.056 -21.418 11.505 1.00 26.88 91 GLY A C 1
ATOM 734 O O . GLY A 1 91 ? 26.518 -20.810 10.581 1.00 26.88 91 GLY A O 1
ATOM 735 N N . GLU A 1 92 ? 27.103 -22.740 11.623 1.00 26.22 92 GLU A N 1
ATOM 736 C CA . GLU A 1 92 ? 26.528 -23.785 10.778 1.00 26.22 92 GLU A CA 1
ATOM 737 C C . GLU A 1 92 ? 25.004 -23.674 10.610 1.00 26.22 92 GLU A C 1
ATOM 739 O O . GLU A 1 92 ? 24.278 -23.416 11.569 1.00 26.22 92 GLU A O 1
ATOM 744 N N . TYR A 1 93 ? 24.511 -23.955 9.399 1.00 30.16 93 TYR A N 1
ATOM 745 C CA . TYR A 1 93 ? 23.117 -24.333 9.161 1.00 30.16 93 TYR A CA 1
ATOM 746 C C . TYR A 1 93 ? 23.076 -25.831 8.850 1.00 30.16 93 TYR A C 1
ATOM 748 O O . TYR A 1 93 ? 23.659 -26.285 7.863 1.00 30.16 93 TYR A O 1
ATOM 756 N N . LEU A 1 94 ? 22.413 -26.580 9.732 1.00 28.12 94 LEU A N 1
ATOM 757 C CA . LEU A 1 94 ? 22.161 -28.010 9.609 1.00 28.12 94 LEU A CA 1
ATOM 758 C C . LEU A 1 94 ? 21.214 -28.310 8.438 1.00 28.12 94 LEU A C 1
ATOM 760 O O . LEU A 1 94 ? 20.124 -27.749 8.339 1.00 28.12 94 LEU A O 1
ATOM 764 N N . LEU A 1 95 ? 21.639 -29.266 7.615 1.00 29.84 95 LEU A N 1
ATOM 765 C CA . LEU A 1 95 ? 20.818 -30.070 6.718 1.00 29.84 95 LEU A CA 1
ATOM 766 C C . LEU A 1 95 ? 20.193 -31.228 7.513 1.00 29.84 95 LEU A C 1
ATOM 768 O O . LEU A 1 95 ? 20.916 -32.035 8.089 1.00 29.84 95 LEU A O 1
ATOM 772 N N . CYS A 1 96 ? 18.870 -31.338 7.474 1.00 26.58 96 CYS A N 1
ATOM 773 C CA . CYS A 1 96 ? 18.110 -32.580 7.640 1.00 26.58 96 CYS A CA 1
ATOM 774 C C . CYS A 1 96 ? 17.087 -32.565 6.496 1.00 26.58 96 CYS A C 1
ATOM 776 O O . CYS A 1 96 ? 16.509 -31.518 6.225 1.00 26.58 96 CYS A O 1
ATOM 778 N N . GLY A 1 97 ? 16.814 -33.622 5.751 1.00 26.78 97 GLY A N 1
ATOM 779 C CA . GLY A 1 97 ? 17.037 -35.045 5.956 1.00 26.78 97 GLY A CA 1
ATOM 780 C C . GLY A 1 97 ? 15.858 -35.704 5.244 1.00 26.78 97 GLY A C 1
ATOM 781 O O . GLY A 1 97 ? 14.712 -35.374 5.535 1.00 26.78 97 GLY A O 1
ATOM 782 N N . GLU A 1 98 ? 16.154 -36.517 4.239 1.00 27.80 98 GLU A N 1
ATOM 783 C CA . GLU A 1 98 ? 15.183 -37.235 3.416 1.00 27.80 98 GLU A CA 1
ATOM 784 C C . GLU A 1 98 ? 14.377 -38.225 4.274 1.00 27.80 98 GLU A C 1
ATOM 786 O O . GLU A 1 98 ? 14.930 -38.882 5.157 1.00 27.80 98 GLU A O 1
ATOM 791 N N . CYS A 1 99 ? 13.082 -38.363 3.993 1.00 27.95 99 CYS A N 1
ATOM 792 C CA . CYS A 1 99 ? 12.318 -39.550 4.354 1.00 27.95 99 CYS A CA 1
ATOM 793 C C . CYS A 1 99 ? 11.386 -39.935 3.199 1.00 27.95 99 CYS A C 1
ATOM 795 O O . CYS A 1 99 ? 10.598 -39.125 2.708 1.00 27.95 99 CYS A O 1
ATOM 797 N N . GLU A 1 100 ? 11.558 -41.176 2.754 1.00 28.78 100 GLU A N 1
ATOM 798 C CA . GLU A 1 100 ? 10.757 -41.869 1.752 1.00 28.78 100 GLU A CA 1
ATOM 799 C C . GLU A 1 100 ? 9.477 -42.450 2.378 1.00 28.78 100 GLU A C 1
ATOM 801 O O . GLU A 1 100 ? 9.475 -42.867 3.535 1.00 28.78 100 GLU A O 1
ATOM 806 N N . ASP A 1 101 ? 8.425 -42.435 1.557 1.00 31.20 101 ASP A N 1
ATOM 807 C CA . ASP A 1 101 ? 7.293 -43.358 1.406 1.00 31.20 101 ASP A CA 1
ATOM 808 C C . ASP A 1 101 ? 6.669 -44.070 2.620 1.00 31.20 101 ASP A C 1
ATOM 810 O O . ASP A 1 101 ? 7.253 -44.965 3.217 1.00 31.20 101 ASP A O 1
ATOM 814 N N . ASP A 1 102 ? 5.363 -43.827 2.800 1.00 32.12 102 ASP A N 1
ATOM 815 C CA . ASP A 1 102 ? 4.389 -44.909 2.979 1.00 32.12 102 ASP A CA 1
ATOM 816 C C . ASP A 1 102 ? 3.003 -44.516 2.429 1.00 32.12 102 ASP A C 1
ATOM 818 O O . ASP A 1 102 ? 2.498 -43.408 2.626 1.00 32.12 102 ASP A O 1
ATOM 822 N N . LYS A 1 103 ? 2.403 -45.456 1.692 1.00 33.16 103 LYS A N 1
ATOM 823 C CA . LYS A 1 103 ? 1.099 -45.374 1.015 1.00 33.16 103 LYS A CA 1
ATOM 824 C C . LYS A 1 103 ? -0.042 -45.706 1.976 1.00 33.16 103 LYS A C 1
ATOM 826 O O . LYS A 1 103 ? 0.054 -46.751 2.605 1.00 33.16 103 LYS A O 1
ATOM 831 N N . VAL A 1 104 ? -1.162 -44.973 1.927 1.00 31.47 104 VAL A N 1
ATOM 832 C CA . VAL A 1 104 ? -2.532 -45.540 1.993 1.00 31.47 104 VAL A CA 1
ATOM 833 C C . VAL A 1 104 ? -3.510 -44.611 1.255 1.00 31.47 104 VAL A C 1
ATOM 835 O O . VAL A 1 104 ? -3.493 -43.397 1.449 1.00 31.47 104 VAL A O 1
ATOM 838 N N . ASP A 1 105 ? -4.334 -45.217 0.401 1.00 28.11 105 ASP A N 1
ATOM 839 C CA . ASP A 1 105 ? -5.434 -44.634 -0.368 1.00 28.11 105 ASP A CA 1
ATOM 840 C C . ASP A 1 105 ? -6.586 -44.104 0.507 1.00 28.11 105 ASP A C 1
ATOM 842 O O . ASP A 1 105 ? -7.019 -44.781 1.432 1.00 28.11 105 ASP A O 1
ATOM 846 N N . ASP A 1 106 ? -7.134 -42.941 0.140 1.00 29.27 106 ASP A N 1
ATOM 847 C CA . ASP A 1 106 ? -8.577 -42.650 0.182 1.00 29.27 106 ASP A CA 1
ATOM 848 C C . ASP A 1 106 ? -8.852 -41.391 -0.662 1.00 29.27 106 ASP A C 1
ATOM 850 O O . ASP A 1 106 ? -8.739 -40.243 -0.222 1.00 29.27 106 ASP A O 1
ATOM 854 N N . VAL A 1 107 ? -9.169 -41.608 -1.941 1.00 30.31 107 VAL A N 1
ATOM 855 C CA . VAL A 1 107 ? -9.549 -40.545 -2.880 1.00 30.31 107 VAL A CA 1
ATOM 856 C C . VAL A 1 107 ? -11.011 -40.183 -2.632 1.00 30.31 107 VAL A C 1
ATOM 858 O O . VAL A 1 107 ? -11.929 -40.764 -3.209 1.00 30.31 107 VAL A O 1
ATOM 861 N N . VAL A 1 108 ? -11.233 -39.182 -1.783 1.00 26.25 108 VAL A N 1
ATOM 862 C CA . VAL A 1 108 ? -12.513 -38.471 -1.722 1.00 26.25 108 VAL A CA 1
ATOM 863 C C . VAL A 1 108 ? -12.558 -37.494 -2.894 1.00 26.25 108 VAL A C 1
ATOM 865 O O . VAL A 1 108 ? -11.937 -36.431 -2.872 1.00 26.25 108 VAL A O 1
ATOM 868 N N . VAL A 1 109 ? -13.296 -37.866 -3.940 1.00 28.80 109 VAL A N 1
ATOM 869 C CA . VAL A 1 109 ? -13.666 -36.958 -5.030 1.00 28.80 109 VAL A CA 1
ATOM 870 C C . VAL A 1 109 ? -14.664 -35.945 -4.470 1.00 28.80 109 VAL A C 1
ATOM 872 O O . VAL A 1 109 ? -15.851 -36.235 -4.329 1.00 28.80 109 VAL A O 1
ATOM 875 N N . VAL A 1 110 ? -14.179 -34.755 -4.116 1.00 26.11 110 VAL A N 1
ATOM 876 C CA . VAL A 1 110 ? -15.043 -33.597 -3.878 1.00 26.11 110 VAL A CA 1
ATOM 877 C C . VAL A 1 110 ? -15.363 -32.994 -5.236 1.00 26.11 110 VAL A C 1
ATOM 879 O O . VAL A 1 110 ? -14.526 -32.349 -5.865 1.00 26.11 110 VAL A O 1
ATOM 882 N N . ASP A 1 111 ? -16.586 -33.246 -5.684 1.00 26.38 111 ASP A N 1
ATOM 883 C CA . ASP A 1 111 ? -17.183 -32.618 -6.853 1.00 26.38 111 ASP A CA 1
ATOM 884 C C . ASP A 1 111 ? -17.213 -31.099 -6.615 1.00 26.38 111 ASP A C 1
ATOM 886 O O . ASP A 1 111 ? -17.971 -30.590 -5.779 1.00 26.38 111 ASP A O 1
ATOM 890 N N . HIS A 1 112 ? -16.340 -30.354 -7.296 1.00 28.11 112 HIS A N 1
ATOM 891 C CA . HIS A 1 112 ? -16.426 -28.901 -7.297 1.00 28.11 112 HIS A CA 1
ATOM 892 C C . HIS A 1 112 ? -17.653 -28.515 -8.110 1.00 28.11 112 HIS A C 1
ATOM 894 O O . HIS A 1 112 ? -17.612 -28.408 -9.335 1.00 28.11 112 HIS A O 1
ATOM 900 N N . GLN A 1 113 ? -18.748 -28.309 -7.375 1.00 27.88 113 GLN A N 1
ATOM 901 C CA . GLN A 1 113 ? -19.924 -27.583 -7.816 1.00 27.88 113 GLN A CA 1
ATOM 902 C C . GLN A 1 113 ? -19.497 -26.436 -8.726 1.00 27.88 113 GLN A C 1
ATOM 904 O O . GLN A 1 113 ? -18.696 -25.578 -8.350 1.00 27.88 113 GLN A O 1
ATOM 909 N N . THR A 1 114 ? -20.051 -26.467 -9.933 1.00 28.88 114 THR A N 1
ATOM 910 C CA . THR A 1 114 ? -20.081 -25.379 -10.900 1.00 28.88 114 THR A CA 1
ATOM 911 C C . THR A 1 114 ? -20.198 -24.042 -10.180 1.00 28.88 114 THR A C 1
ATOM 913 O O . THR A 1 114 ? -21.277 -23.682 -9.705 1.00 28.88 114 THR A O 1
ATOM 916 N N . LEU A 1 115 ? -19.087 -23.306 -10.109 1.00 27.12 115 LEU A N 1
ATOM 917 C CA . LEU A 1 115 ? -19.102 -21.882 -9.820 1.00 27.12 115 LEU A CA 1
ATOM 918 C C . LEU A 1 115 ? -19.910 -21.231 -10.939 1.00 27.12 115 LEU A C 1
ATOM 920 O O . LEU A 1 115 ? -19.409 -20.933 -12.023 1.00 27.12 115 LEU A O 1
ATOM 924 N N . THR A 1 116 ? -21.202 -21.052 -10.686 1.00 31.69 116 THR A N 1
ATOM 925 C CA . THR A 1 116 ? -22.014 -20.062 -11.374 1.00 31.69 116 THR A CA 1
ATOM 926 C C . THR A 1 116 ? -21.470 -18.697 -10.970 1.00 31.69 116 THR A C 1
ATOM 928 O O . THR A 1 116 ? -22.023 -18.034 -10.091 1.00 31.69 116 THR A O 1
ATOM 931 N N . ASP A 1 117 ? -20.359 -18.294 -11.585 1.00 31.14 117 ASP A N 1
ATOM 932 C CA . ASP A 1 117 ? -19.877 -16.921 -11.540 1.00 31.14 117 ASP A CA 1
ATOM 933 C C . ASP A 1 117 ? -20.871 -16.081 -12.336 1.00 31.14 117 ASP A C 1
ATOM 935 O O . ASP A 1 117 ? -20.758 -15.868 -13.546 1.00 31.14 117 ASP A O 1
ATOM 939 N N . LYS A 1 118 ? -21.898 -15.614 -11.624 1.00 27.34 118 LYS A N 1
ATOM 940 C CA . LYS A 1 118 ? -22.568 -14.367 -11.963 1.00 27.34 118 LYS A CA 1
ATOM 941 C C . LYS A 1 118 ? -21.459 -13.341 -12.094 1.00 27.34 118 LYS A C 1
ATOM 943 O O . LYS A 1 118 ? -20.858 -13.000 -11.087 1.00 27.34 118 LYS A O 1
ATOM 948 N N . CYS A 1 119 ? -21.185 -12.909 -13.318 1.00 32.66 119 CYS A N 1
ATOM 949 C CA . CYS A 1 119 ? -20.287 -11.808 -13.612 1.00 32.66 119 CYS A CA 1
ATOM 950 C C . CYS A 1 119 ? -20.745 -10.597 -12.786 1.00 32.66 119 CYS A C 1
ATOM 952 O O . CYS A 1 119 ? -21.788 -10.022 -13.115 1.00 32.66 119 CYS A O 1
ATOM 954 N N . PRO A 1 120 ? -20.036 -10.204 -11.715 1.00 27.14 120 PRO A N 1
ATOM 955 C CA . PRO A 1 120 ? -20.250 -8.904 -11.136 1.00 27.14 120 PRO A CA 1
ATOM 956 C C . PRO A 1 120 ? -19.561 -7.956 -12.108 1.00 27.14 120 PRO A C 1
ATOM 958 O O . PRO A 1 120 ? -18.366 -8.046 -12.389 1.00 27.14 120 PRO A O 1
ATOM 961 N N . SER A 1 121 ? -20.363 -7.108 -12.722 1.00 38.44 121 SER A N 1
ATOM 962 C CA . SER A 1 121 ? -19.933 -5.829 -13.248 1.00 38.44 121 SER A CA 1
ATOM 963 C C . SER A 1 121 ? -19.158 -5.075 -12.162 1.00 38.44 121 SER A C 1
ATOM 965 O O . SER A 1 121 ? -19.729 -4.265 -11.440 1.00 38.44 121 SER A O 1
ATOM 967 N N . ASP A 1 122 ? -17.861 -5.348 -12.046 1.00 31.80 122 ASP A N 1
ATOM 968 C CA . ASP A 1 122 ? -16.957 -4.584 -11.198 1.00 31.80 122 ASP A CA 1
ATOM 969 C C . ASP A 1 122 ? -16.370 -3.453 -12.033 1.00 31.80 122 ASP A C 1
ATOM 971 O O . ASP A 1 122 ? -15.272 -3.500 -12.596 1.00 31.80 122 ASP A O 1
ATOM 975 N N . ILE A 1 123 ? -17.199 -2.414 -12.103 1.00 29.28 123 ILE A N 1
ATOM 976 C CA . ILE A 1 123 ? -16.786 -1.021 -12.126 1.00 29.28 123 ILE A CA 1
ATOM 977 C C . ILE A 1 123 ? -15.632 -0.885 -11.125 1.00 29.28 123 ILE A C 1
ATOM 979 O O . ILE A 1 123 ? -15.838 -0.862 -9.914 1.00 29.28 123 ILE A O 1
ATOM 983 N N . TYR A 1 124 ? -14.402 -0.788 -11.621 1.00 29.69 124 TYR A N 1
ATOM 984 C CA . TYR A 1 124 ? -13.387 -0.057 -10.882 1.00 29.69 124 TYR A CA 1
ATOM 985 C C . TYR A 1 124 ? -13.729 1.420 -11.072 1.00 29.69 124 TYR A C 1
ATOM 987 O O . TYR A 1 124 ? -13.570 1.915 -12.193 1.00 29.69 124 TYR A O 1
ATOM 995 N N . PRO A 1 125 ? -14.150 2.165 -10.033 1.00 31.17 125 PRO A N 1
ATOM 996 C CA . PRO A 1 125 ? -13.927 3.593 -10.050 1.00 31.17 125 PRO A CA 1
ATOM 997 C C . PRO A 1 125 ? -12.408 3.763 -10.034 1.00 31.17 125 PRO A C 1
ATOM 999 O O . PRO A 1 125 ? -11.753 3.724 -8.990 1.00 31.17 125 PRO A O 1
ATOM 1002 N N . ASN A 1 126 ? -11.822 3.882 -11.224 1.00 32.03 126 ASN A N 1
ATOM 1003 C CA . ASN A 1 126 ? -10.522 4.498 -11.356 1.00 32.03 126 ASN A CA 1
ATOM 1004 C C . ASN A 1 126 ? -10.694 5.896 -10.773 1.00 32.03 126 ASN A C 1
ATOM 1006 O O . ASN A 1 126 ? -11.382 6.736 -11.342 1.00 32.03 126 ASN A O 1
ATOM 1010 N N . LEU A 1 127 ? -10.127 6.112 -9.588 1.00 32.50 127 LEU A N 1
ATOM 1011 C CA . LEU A 1 127 ? -9.901 7.450 -9.081 1.00 32.50 127 LEU A CA 1
ATOM 1012 C C . LEU A 1 127 ? -8.972 8.133 -10.084 1.00 32.50 127 LEU A C 1
ATOM 1014 O O . LEU A 1 127 ? -7.757 7.914 -10.068 1.00 32.50 127 LEU A O 1
ATOM 1018 N N . ASP A 1 128 ? -9.574 8.917 -10.972 1.00 33.25 128 ASP A N 1
ATOM 1019 C CA . ASP A 1 128 ? -8.909 9.930 -11.769 1.00 33.25 128 ASP A CA 1
ATOM 1020 C C . ASP A 1 128 ? -8.190 10.885 -10.814 1.00 33.25 128 ASP A C 1
ATOM 1022 O O . ASP A 1 128 ? -8.744 11.845 -10.288 1.00 33.25 128 ASP A O 1
ATOM 1026 N N . TYR A 1 129 ? -6.925 10.588 -10.552 1.00 39.38 129 TYR A N 1
ATOM 1027 C CA . TYR A 1 129 ? -5.978 11.546 -10.011 1.00 39.38 129 TYR A CA 1
ATOM 1028 C C . TYR A 1 129 ? -4.819 11.655 -10.985 1.00 39.38 129 TYR A C 1
ATOM 1030 O O . TYR A 1 129 ? -3.720 11.173 -10.722 1.00 39.38 129 TYR A O 1
ATOM 1038 N N . ASP A 1 130 ? -5.069 12.319 -12.107 1.00 37.91 130 ASP A N 1
ATOM 1039 C CA . ASP A 1 130 ? -4.026 13.061 -12.795 1.00 37.91 130 ASP A CA 1
ATOM 1040 C C . ASP A 1 130 ? -4.551 14.458 -13.159 1.00 37.91 130 ASP A C 1
ATOM 1042 O O . ASP A 1 130 ? -5.516 14.595 -13.904 1.00 37.91 130 ASP A O 1
ATOM 1046 N N . ASN A 1 131 ? -3.784 15.450 -12.698 1.00 35.28 131 ASN A N 1
ATOM 1047 C CA . ASN A 1 131 ? -3.673 16.838 -13.163 1.00 35.28 131 ASN A CA 1
ATOM 1048 C C . ASN A 1 131 ? -4.539 17.906 -12.471 1.00 35.28 131 ASN A C 1
ATOM 1050 O O . ASN A 1 131 ? -5.751 17.938 -12.592 1.00 35.28 131 ASN A O 1
ATOM 1054 N N . ASP A 1 132 ? -3.822 18.808 -11.792 1.00 46.84 132 ASP A N 1
ATOM 1055 C CA . ASP A 1 132 ? -4.063 20.253 -11.742 1.00 46.84 132 ASP A CA 1
ATOM 1056 C C . ASP A 1 132 ? -5.496 20.742 -11.481 1.00 46.84 132 ASP A C 1
ATOM 1058 O O . ASP A 1 132 ? -6.125 21.279 -12.379 1.00 46.84 132 ASP A O 1
ATOM 1062 N N . ASP A 1 133 ? -5.955 20.689 -10.227 1.00 40.66 133 ASP A N 1
ATOM 1063 C CA . ASP A 1 133 ? -7.067 21.536 -9.771 1.00 40.66 133 ASP A CA 1
ATOM 1064 C C . ASP A 1 133 ? -6.895 21.939 -8.296 1.00 40.66 133 ASP A C 1
ATOM 1066 O O . ASP A 1 133 ? -7.480 21.373 -7.377 1.00 40.66 133 ASP A O 1
ATOM 1070 N N . ASP A 1 134 ? -6.059 22.956 -8.079 1.00 42.25 134 ASP A N 1
ATOM 1071 C CA . ASP A 1 134 ? -6.102 23.819 -6.886 1.00 42.25 134 ASP A CA 1
ATOM 1072 C C . ASP A 1 134 ? -6.841 25.148 -7.195 1.00 42.25 134 ASP A C 1
ATOM 1074 O O . ASP A 1 134 ? -6.730 26.111 -6.435 1.00 42.25 134 ASP A O 1
ATOM 1078 N N . GLU A 1 135 ? -7.603 25.241 -8.300 1.00 42.88 135 GLU A N 1
ATOM 1079 C CA . GLU A 1 135 ? -8.302 26.480 -8.697 1.00 42.88 135 GLU A CA 1
ATOM 1080 C C . GLU A 1 135 ? -9.784 26.320 -9.090 1.00 42.88 135 GLU A C 1
ATOM 1082 O O . GLU A 1 135 ? -10.287 27.106 -9.888 1.00 42.88 135 GLU A O 1
ATOM 1087 N N . ASN A 1 136 ? -10.548 25.408 -8.475 1.00 39.03 136 ASN A N 1
ATOM 1088 C CA . ASN A 1 136 ? -12.007 25.429 -8.657 1.00 39.03 136 ASN A CA 1
ATOM 1089 C C . ASN A 1 136 ? -12.806 25.392 -7.348 1.00 39.03 136 ASN A C 1
ATOM 1091 O O . ASN A 1 136 ? -13.577 24.485 -7.056 1.00 39.03 136 ASN A O 1
ATOM 1095 N N . GLU A 1 137 ? -12.643 26.453 -6.555 1.00 45.44 137 GLU A N 1
ATOM 1096 C CA . GLU A 1 137 ? -13.622 26.854 -5.545 1.00 45.44 137 GLU A CA 1
ATOM 1097 C C . GLU A 1 137 ? -14.429 28.038 -6.101 1.00 45.44 137 GLU A C 1
ATOM 1099 O O . GLU A 1 137 ? -14.104 29.196 -5.831 1.00 45.44 137 GLU A O 1
ATOM 1104 N N . LYS A 1 138 ? -15.438 27.744 -6.936 1.00 47.34 138 LYS A N 1
ATOM 1105 C CA . LYS A 1 138 ? -16.662 28.541 -7.173 1.00 47.34 138 LYS A CA 1
ATOM 1106 C C . LYS A 1 138 ? -17.481 27.919 -8.304 1.00 47.34 138 LYS A C 1
ATOM 1108 O O . LYS A 1 138 ? -17.100 28.032 -9.459 1.00 47.34 138 LYS A O 1
ATOM 1113 N N . ASN A 1 139 ? -18.627 27.341 -7.959 1.00 32.84 139 ASN A N 1
ATOM 1114 C CA . ASN A 1 139 ? -19.937 27.702 -8.511 1.00 32.84 139 ASN A CA 1
ATOM 1115 C C . ASN A 1 139 ? -20.994 26.804 -7.857 1.00 32.84 139 ASN A C 1
ATOM 1117 O O . ASN A 1 139 ? -21.118 25.631 -8.184 1.00 32.84 139 ASN A O 1
ATOM 1121 N N . ASN A 1 140 ? -21.736 27.375 -6.906 1.00 38.16 140 ASN A N 1
ATOM 1122 C CA . ASN A 1 140 ? -23.040 26.849 -6.521 1.00 38.16 140 ASN A CA 1
ATOM 1123 C C . ASN A 1 140 ? -23.996 27.143 -7.681 1.00 38.16 140 ASN A C 1
ATOM 1125 O O . ASN A 1 140 ? -24.245 28.317 -7.965 1.00 38.16 140 ASN A O 1
ATOM 1129 N N . ILE A 1 141 ? -24.510 26.104 -8.326 1.00 32.91 141 ILE A N 1
ATOM 1130 C CA . ILE A 1 141 ? -25.731 26.163 -9.128 1.00 32.91 141 ILE A CA 1
ATOM 1131 C C . ILE A 1 141 ? -26.626 25.053 -8.576 1.00 32.91 141 ILE A C 1
ATOM 1133 O O . ILE A 1 141 ? -26.152 23.936 -8.373 1.00 32.91 141 ILE A O 1
ATOM 1137 N N . ASP A 1 142 ? -27.852 25.435 -8.228 1.00 31.89 142 ASP A N 1
ATOM 1138 C CA . ASP A 1 142 ? -28.871 24.596 -7.601 1.00 31.89 142 ASP A CA 1
ATOM 1139 C C . ASP A 1 142 ? -29.280 23.407 -8.487 1.00 31.89 142 ASP A C 1
ATOM 1141 O O . ASP A 1 142 ? -29.288 23.498 -9.717 1.00 31.89 142 ASP A O 1
ATOM 1145 N N . ASP A 1 143 ? -29.618 22.314 -7.801 1.00 44.94 143 ASP A N 1
ATOM 1146 C CA . ASP A 1 143 ? -30.261 21.097 -8.295 1.00 44.94 143 ASP A CA 1
ATOM 1147 C C . ASP A 1 143 ? -31.589 21.402 -9.011 1.00 44.94 143 ASP A C 1
ATOM 1149 O O . ASP A 1 143 ? -32.418 22.119 -8.457 1.00 44.94 143 ASP A O 1
ATOM 1153 N N . ASP A 1 144 ? -31.785 20.830 -10.204 1.00 42.19 144 ASP A N 1
ATOM 1154 C CA . ASP A 1 144 ? -33.001 20.112 -10.636 1.00 42.19 144 ASP A CA 1
ATOM 1155 C C . ASP A 1 144 ? -32.887 19.795 -12.144 1.00 42.19 144 ASP A C 1
ATOM 1157 O O . ASP A 1 144 ? -33.160 20.653 -12.976 1.00 42.19 144 ASP A O 1
ATOM 1161 N N . ASP A 1 145 ? -32.388 18.588 -12.463 1.00 40.28 145 ASP A N 1
ATOM 1162 C CA . ASP A 1 145 ? -32.629 17.768 -13.677 1.00 40.28 145 ASP A CA 1
ATOM 1163 C C . ASP A 1 145 ? -31.395 16.895 -13.994 1.00 40.28 145 ASP A C 1
ATOM 1165 O O . ASP A 1 145 ? -30.465 17.312 -14.685 1.00 40.28 145 ASP A O 1
ATOM 1169 N N . VAL A 1 146 ? -31.378 15.652 -13.495 1.00 35.78 146 VAL A N 1
ATOM 1170 C CA . VAL A 1 146 ? -30.378 14.634 -13.874 1.00 35.78 146 VAL A CA 1
ATOM 1171 C C . VAL A 1 146 ? -31.060 13.597 -14.774 1.00 35.78 146 VAL A C 1
ATOM 1173 O O . VAL A 1 146 ? -31.888 12.832 -14.274 1.00 35.78 146 VAL A O 1
ATOM 1176 N N . PRO A 1 147 ? -30.744 13.540 -16.082 1.00 36.97 147 PRO A N 1
ATOM 1177 C CA . PRO A 1 147 ? -31.031 12.367 -16.900 1.00 36.97 147 PRO A CA 1
ATOM 1178 C C . PRO A 1 147 ? -30.132 11.204 -16.455 1.00 36.97 147 PRO A C 1
ATOM 1180 O O . PRO A 1 147 ? -29.010 11.437 -16.008 1.00 36.97 147 PRO A O 1
ATOM 1183 N N . GLU A 1 148 ? -30.624 9.968 -16.581 1.00 44.22 148 GLU A N 1
ATOM 1184 C CA . GLU A 1 148 ? -29.876 8.727 -16.326 1.00 44.22 148 GLU A CA 1
ATOM 1185 C C . GLU A 1 148 ? -28.430 8.818 -16.848 1.00 44.22 148 GLU A C 1
ATOM 1187 O O . GLU A 1 148 ? -28.201 9.081 -18.027 1.00 44.22 148 GLU A O 1
ATOM 1192 N N . GLU A 1 149 ? -27.458 8.645 -15.946 1.00 46.25 149 GLU A N 1
ATOM 1193 C CA . GLU A 1 149 ? -26.027 8.780 -16.229 1.00 46.25 149 GLU A CA 1
ATOM 1194 C C . GLU A 1 149 ? -25.584 7.754 -17.291 1.00 46.25 149 GLU A C 1
ATOM 1196 O O . GLU A 1 149 ? -25.382 6.575 -16.998 1.00 46.25 149 GLU A O 1
ATOM 1201 N N . GLU A 1 150 ? -25.397 8.204 -18.536 1.00 51.00 150 GLU A N 1
ATOM 1202 C CA . GLU A 1 150 ? -24.540 7.516 -19.505 1.00 51.00 150 GLU A CA 1
ATOM 1203 C C . GLU A 1 150 ? -23.132 7.418 -18.897 1.00 51.00 150 GLU A C 1
ATOM 1205 O O . GLU A 1 150 ? -22.507 8.438 -18.605 1.00 51.00 150 GLU A O 1
ATOM 1210 N N . GLU A 1 151 ? -22.619 6.201 -18.692 1.00 49.94 151 GLU A N 1
ATOM 1211 C CA . GLU A 1 151 ? -21.238 5.969 -18.254 1.00 49.94 151 GLU A CA 1
ATOM 1212 C C . GLU A 1 151 ? -20.258 6.723 -19.174 1.00 49.94 151 GLU A C 1
ATOM 1214 O O . GLU A 1 151 ? -20.008 6.321 -20.315 1.00 49.94 151 GLU A O 1
ATOM 1219 N N . VAL A 1 152 ? -19.693 7.834 -18.693 1.00 57.62 152 VAL A N 1
ATOM 1220 C CA . VAL A 1 152 ? -18.789 8.676 -19.486 1.00 57.62 152 VAL A CA 1
ATOM 1221 C C . VAL A 1 152 ? -17.411 8.016 -19.554 1.00 57.62 152 VAL A C 1
ATOM 1223 O O . VAL A 1 152 ? -16.544 8.226 -18.708 1.00 57.62 152 VAL A O 1
ATOM 1226 N N . TYR A 1 153 ? -17.193 7.196 -20.579 1.00 66.44 153 TYR A N 1
ATOM 1227 C CA . TYR A 1 153 ? -15.885 6.608 -20.867 1.00 66.44 153 TYR A CA 1
ATOM 1228 C C . TYR A 1 153 ? -14.908 7.652 -21.419 1.00 66.44 153 TYR A C 1
ATOM 1230 O O . TYR A 1 153 ? -15.253 8.462 -22.282 1.00 66.44 153 TYR A O 1
ATOM 1238 N N . GLY A 1 154 ? -13.639 7.577 -21.006 1.00 77.00 154 GLY A N 1
ATOM 1239 C CA . GLY A 1 154 ? -12.574 8.345 -21.653 1.00 77.00 154 GLY A CA 1
ATOM 1240 C C . GLY A 1 154 ? -12.413 7.953 -23.132 1.00 77.00 154 GLY A C 1
ATOM 1241 O O . GLY A 1 154 ? -12.640 6.803 -23.505 1.00 77.00 154 GLY A O 1
ATOM 1242 N N . VAL A 1 155 ? -11.956 8.880 -23.983 1.00 81.75 155 VAL A N 1
ATOM 1243 C CA . VAL A 1 155 ? -11.871 8.705 -25.455 1.00 81.75 155 VAL A CA 1
ATOM 1244 C C . VAL A 1 155 ? -11.195 7.390 -25.877 1.00 81.75 155 VAL A C 1
ATOM 1246 O O . VAL A 1 155 ? -11.729 6.651 -26.702 1.00 81.75 155 VAL A O 1
ATOM 1249 N N . GLN A 1 156 ? -10.042 7.053 -25.285 1.00 83.06 156 GLN A N 1
ATOM 1250 C CA . GLN A 1 156 ? -9.334 5.802 -25.593 1.00 83.06 156 GLN A CA 1
ATOM 1251 C C . GLN A 1 156 ? -10.106 4.560 -25.123 1.00 83.06 156 GLN A C 1
ATOM 1253 O O . GLN A 1 156 ? -10.034 3.519 -25.770 1.00 83.06 156 GLN A O 1
ATOM 1258 N N . GLN A 1 157 ? -10.827 4.643 -24.003 1.00 77.19 157 GLN A N 1
ATOM 1259 C CA . GLN A 1 157 ? -11.603 3.522 -23.470 1.00 77.19 157 GLN A CA 1
ATOM 1260 C C . GLN A 1 157 ? -12.820 3.242 -24.352 1.00 77.19 157 GLN A C 1
ATOM 1262 O O . GLN A 1 157 ? -13.033 2.093 -24.730 1.00 77.19 157 GLN A O 1
ATOM 1267 N N . ALA A 1 158 ? -13.549 4.289 -24.752 1.00 82.81 158 ALA A N 1
ATOM 1268 C CA . ALA A 1 158 ? -14.645 4.183 -25.712 1.00 82.81 158 ALA A CA 1
ATOM 1269 C C . ALA A 1 158 ? -14.161 3.581 -27.044 1.00 82.81 158 ALA A C 1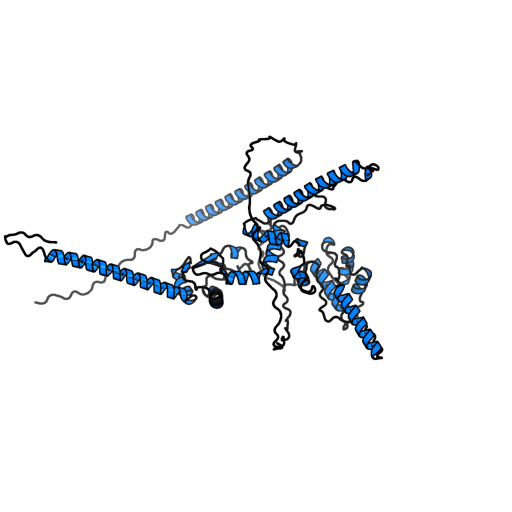
ATOM 1271 O O . ALA A 1 158 ? -14.778 2.660 -27.577 1.00 82.81 158 ALA A O 1
ATOM 1272 N N . TYR A 1 159 ? -12.999 4.034 -27.528 1.00 84.56 159 TYR A N 1
ATOM 1273 C CA . TYR A 1 159 ? -12.366 3.513 -28.739 1.00 84.56 159 TYR A CA 1
ATOM 1274 C C . TYR A 1 159 ? -12.018 2.019 -28.643 1.00 84.56 159 TYR A C 1
ATOM 1276 O O . TYR A 1 159 ? -12.391 1.239 -29.519 1.00 84.56 159 TYR A O 1
ATOM 1284 N N . VAL A 1 160 ? -11.353 1.590 -27.565 1.00 82.69 160 VAL A N 1
ATOM 1285 C CA . VAL A 1 160 ? -10.997 0.173 -27.356 1.00 82.69 160 VAL A CA 1
ATOM 1286 C C . VAL A 1 160 ? -12.242 -0.697 -27.172 1.00 82.69 160 VAL A C 1
ATOM 1288 O O . VAL A 1 160 ? -12.286 -1.805 -27.704 1.00 82.69 160 VAL A O 1
ATOM 1291 N N . ARG A 1 161 ? -13.268 -0.204 -26.473 1.00 82.25 161 ARG A N 1
ATOM 1292 C CA . ARG A 1 161 ? -14.521 -0.939 -26.264 1.00 82.25 161 ARG A CA 1
ATOM 1293 C C . ARG A 1 161 ? -15.264 -1.179 -27.578 1.00 82.25 161 ARG A C 1
ATOM 1295 O O . ARG A 1 161 ? -15.693 -2.301 -27.826 1.00 82.25 161 ARG A O 1
ATOM 1302 N N . ALA A 1 162 ? -15.353 -0.166 -28.438 1.00 86.62 162 ALA A N 1
ATOM 1303 C CA . ALA A 1 162 ? -15.971 -0.308 -29.755 1.00 86.62 162 ALA A CA 1
ATOM 1304 C C . ALA A 1 162 ? -15.197 -1.288 -30.654 1.00 86.62 162 ALA A C 1
ATOM 1306 O O . ALA A 1 162 ? -15.805 -2.097 -31.348 1.00 86.62 162 ALA A O 1
ATOM 1307 N N . ILE A 1 163 ? -13.856 -1.275 -30.596 1.00 86.81 163 ILE A N 1
ATOM 1308 C CA . ILE A 1 163 ? -13.019 -2.281 -31.271 1.00 86.81 163 ILE A CA 1
ATOM 1309 C C . ILE A 1 163 ? -13.355 -3.689 -30.763 1.00 86.81 163 ILE A C 1
ATOM 1311 O O . ILE A 1 163 ? -13.520 -4.602 -31.567 1.00 86.81 163 ILE A O 1
ATOM 1315 N N . GLN A 1 164 ? -13.460 -3.878 -29.444 1.00 82.25 164 GLN A N 1
ATOM 1316 C CA . GLN A 1 164 ? -13.778 -5.179 -28.847 1.00 82.25 164 GLN A CA 1
ATOM 1317 C C . GLN A 1 164 ? -15.162 -5.680 -29.264 1.00 82.25 164 GLN A C 1
ATOM 1319 O O . GLN A 1 164 ? -15.273 -6.825 -29.694 1.00 82.25 164 GLN A O 1
ATOM 1324 N N . GLN A 1 165 ? -16.187 -4.828 -29.184 1.00 84.62 165 GLN A N 1
ATOM 1325 C CA . GLN A 1 165 ? -17.544 -5.162 -29.626 1.00 84.62 165 GLN A CA 1
ATOM 1326 C C . GLN A 1 165 ? -17.555 -5.555 -31.102 1.00 84.62 165 GLN A C 1
ATOM 1328 O O . GLN A 1 165 ? -18.083 -6.603 -31.463 1.00 84.62 165 GLN A O 1
ATOM 1333 N N . ARG A 1 166 ? -16.875 -4.776 -31.950 1.00 86.94 166 ARG A N 1
ATOM 1334 C CA . ARG A 1 166 ? -16.815 -5.067 -33.379 1.00 86.94 166 ARG A CA 1
ATOM 1335 C C . ARG A 1 166 ? -16.106 -6.384 -33.693 1.00 86.94 166 ARG A C 1
ATOM 1337 O O . ARG A 1 166 ? -16.562 -7.136 -34.546 1.00 86.94 166 ARG A O 1
ATOM 1344 N N . LEU A 1 167 ? -15.003 -6.683 -33.008 1.00 84.50 167 LEU A N 1
ATOM 1345 C CA . LEU A 1 167 ? -14.314 -7.966 -33.169 1.00 84.50 167 LEU A CA 1
ATOM 1346 C C . LEU A 1 167 ? -15.172 -9.141 -32.688 1.00 84.50 167 LEU A C 1
ATOM 1348 O O . LEU A 1 167 ? -15.125 -10.202 -33.297 1.00 84.50 167 LEU A O 1
ATOM 1352 N N . GLN A 1 168 ? -15.965 -8.962 -31.629 1.00 80.38 168 GLN A N 1
ATOM 1353 C CA . GLN A 1 168 ? -16.909 -9.984 -31.169 1.00 80.38 168 GLN A CA 1
ATOM 1354 C C . GLN A 1 168 ? -18.004 -10.251 -32.209 1.00 80.38 168 GLN A C 1
ATOM 1356 O O . GLN A 1 168 ? -18.305 -11.411 -32.470 1.00 80.38 168 GLN A O 1
ATOM 1361 N N . GLU A 1 169 ? -18.547 -9.207 -32.842 1.00 82.62 169 GLU A N 1
ATOM 1362 C CA . GLU A 1 169 ? -19.511 -9.346 -33.943 1.00 82.62 169 GLU A CA 1
ATOM 1363 C C . GLU A 1 169 ? -18.913 -10.115 -35.126 1.00 82.62 169 GLU A C 1
ATOM 1365 O O . GLU A 1 169 ? -19.522 -11.070 -35.606 1.00 82.62 169 GLU A O 1
ATOM 1370 N N . GLU A 1 170 ? -17.710 -9.726 -35.572 1.00 84.56 170 GLU A N 1
ATOM 1371 C CA . GLU A 1 170 ? -17.031 -10.332 -36.728 1.00 84.56 170 GLU A CA 1
ATOM 1372 C C . GLU A 1 170 ? -16.591 -11.786 -36.478 1.00 84.56 170 GLU A C 1
ATOM 1374 O O . GLU A 1 170 ? -16.501 -12.559 -37.428 1.00 84.56 170 GLU A O 1
ATOM 1379 N N . LEU A 1 171 ? -16.340 -12.170 -35.221 1.00 74.62 171 LEU A N 1
ATOM 1380 C CA . LEU A 1 171 ? -15.976 -13.540 -34.834 1.00 74.62 171 LEU A CA 1
ATOM 1381 C C . LEU A 1 171 ? -17.186 -14.422 -34.491 1.00 74.62 171 LEU A C 1
ATOM 1383 O O . LEU A 1 171 ? -17.046 -15.641 -34.399 1.00 74.62 171 LEU A O 1
ATOM 1387 N N . SER A 1 172 ? -18.368 -13.840 -34.274 1.00 75.69 172 SER A N 1
ATOM 1388 C CA . SER A 1 172 ? -19.557 -14.617 -33.933 1.00 75.69 172 SER A CA 1
ATOM 1389 C C . SER A 1 172 ? -20.129 -15.322 -35.169 1.00 75.69 172 SER A C 1
ATOM 1391 O O . SER A 1 172 ? -20.511 -14.701 -36.160 1.00 75.69 172 SER A O 1
ATOM 1393 N N . SER A 1 173 ? -20.250 -16.649 -35.099 1.00 57.91 173 SER A N 1
ATOM 1394 C CA . SER A 1 173 ? -20.756 -17.503 -36.189 1.00 57.91 173 SER A CA 1
ATOM 1395 C C . SER A 1 173 ? -22.241 -17.269 -36.519 1.00 57.91 173 SER A C 1
ATOM 1397 O O . SER A 1 173 ? -22.762 -17.835 -37.475 1.00 57.91 173 SER A O 1
ATOM 1399 N N . ILE A 1 174 ? -22.938 -16.467 -35.707 1.00 56.56 174 ILE A N 1
ATOM 1400 C CA . ILE A 1 174 ? -24.397 -16.292 -35.725 1.00 56.56 174 ILE A CA 1
ATOM 1401 C C . ILE A 1 174 ? -24.817 -15.063 -36.559 1.00 56.56 174 ILE A C 1
ATOM 1403 O O . ILE A 1 174 ? -25.963 -14.994 -36.998 1.00 56.56 174 ILE A O 1
ATOM 1407 N N . SER A 1 175 ? -23.909 -14.120 -36.853 1.00 52.88 175 SER A N 1
ATOM 1408 C CA . SER A 1 175 ? -24.227 -12.884 -37.595 1.00 52.88 175 SER A CA 1
ATOM 1409 C C . SER A 1 175 ? -23.231 -12.560 -38.717 1.00 52.88 175 SER A C 1
ATOM 1411 O O . SER A 1 175 ? -22.767 -11.425 -38.849 1.00 52.88 175 SER A O 1
ATOM 1413 N N . SER A 1 176 ? -22.910 -13.539 -39.568 1.00 53.66 176 SER A N 1
ATOM 1414 C CA . SER A 1 176 ? -21.946 -13.398 -40.677 1.00 53.66 176 SER A CA 1
ATOM 1415 C C . SER A 1 176 ? -22.397 -12.475 -41.829 1.00 53.66 176 SER A C 1
ATOM 1417 O O . SER A 1 176 ? -21.836 -12.519 -42.922 1.00 53.66 176 SER A O 1
ATOM 1419 N N . THR A 1 177 ? -23.425 -11.646 -41.639 1.00 54.69 177 THR A N 1
ATOM 1420 C CA . THR A 1 177 ? -23.928 -10.712 -42.660 1.00 54.69 177 THR A CA 1
ATOM 1421 C C . THR A 1 177 ? -23.057 -9.466 -42.836 1.00 54.69 177 THR A C 1
ATOM 1423 O O . THR A 1 177 ? -23.258 -8.719 -43.791 1.00 54.69 177 THR A O 1
ATOM 1426 N N . THR A 1 178 ? -22.080 -9.227 -41.956 1.00 64.50 178 THR A N 1
ATOM 1427 C CA . THR A 1 178 ? -21.244 -8.016 -41.983 1.00 64.50 178 THR A CA 1
ATOM 1428 C C . THR A 1 178 ? -19.816 -8.335 -42.414 1.00 64.50 178 THR A C 1
ATOM 1430 O O . THR A 1 178 ? -19.167 -9.187 -41.817 1.00 64.50 178 THR A O 1
ATOM 1433 N N . LYS A 1 179 ? -19.304 -7.630 -43.433 1.00 77.62 179 LYS A N 1
ATOM 1434 C CA . LYS A 1 179 ? -17.934 -7.812 -43.945 1.00 77.62 179 LYS A CA 1
ATOM 1435 C C . LYS A 1 179 ? -16.889 -7.635 -42.816 1.00 77.62 179 LYS A C 1
ATOM 1437 O O . LYS A 1 179 ? -16.943 -6.594 -42.148 1.00 77.62 179 LYS A O 1
ATOM 1442 N N . PRO A 1 180 ? -15.934 -8.575 -42.634 1.00 84.69 180 PRO A N 1
ATOM 1443 C CA . PRO A 1 180 ? -14.954 -8.560 -41.544 1.00 84.69 180 PRO A CA 1
ATOM 1444 C C . PRO A 1 180 ? -13.775 -7.613 -41.827 1.00 84.69 180 PRO A C 1
ATOM 1446 O O . PRO A 1 180 ? -12.622 -8.021 -41.955 1.00 84.69 180 PRO A O 1
ATOM 1449 N N . TRP A 1 181 ? -14.063 -6.321 -41.979 1.00 89.56 181 TRP A N 1
ATOM 1450 C CA . TRP A 1 181 ? -13.054 -5.333 -42.368 1.00 89.56 181 TRP A CA 1
ATOM 1451 C C . TRP A 1 181 ? -12.036 -5.061 -41.254 1.00 89.56 181 TRP A C 1
ATOM 1453 O O . TRP A 1 181 ? -10.891 -4.711 -41.548 1.00 89.56 181 TRP A O 1
ATOM 1463 N N . LEU A 1 182 ? -12.437 -5.181 -39.982 1.00 86.88 182 LEU A N 1
ATOM 1464 C CA . LEU A 1 182 ? -11.545 -4.914 -38.857 1.00 86.88 182 LEU A CA 1
ATOM 1465 C C . LEU A 1 182 ? -10.581 -6.085 -38.651 1.00 86.88 182 LEU A C 1
ATOM 1467 O O . LEU A 1 182 ? -9.397 -5.862 -38.389 1.00 86.88 182 LEU A O 1
ATOM 1471 N N . LEU A 1 183 ? -11.062 -7.317 -38.829 1.00 83.06 183 LEU A N 1
ATOM 1472 C CA . LEU A 1 183 ? -10.228 -8.515 -38.822 1.00 83.06 183 LEU A CA 1
ATOM 1473 C C . LEU A 1 183 ? -9.249 -8.551 -40.010 1.00 83.06 183 LEU A C 1
ATOM 1475 O O . LEU A 1 183 ? -8.069 -8.823 -39.796 1.00 83.06 183 LEU A O 1
ATOM 1479 N N . GLU A 1 184 ? -9.702 -8.208 -41.225 1.00 86.50 184 GLU A N 1
ATOM 1480 C CA . GLU A 1 184 ? -8.833 -8.033 -42.406 1.00 86.50 184 GLU A CA 1
ATOM 1481 C C . GLU A 1 184 ? -7.733 -6.997 -42.119 1.00 86.50 184 GLU A C 1
ATOM 1483 O O . GLU A 1 184 ? -6.546 -7.284 -42.267 1.00 86.50 184 GLU A O 1
ATOM 1488 N N . HIS A 1 185 ? -8.111 -5.826 -41.592 1.00 85.38 185 HIS A N 1
ATOM 1489 C CA . HIS A 1 185 ? -7.156 -4.773 -41.247 1.00 85.38 185 HIS A CA 1
ATOM 1490 C C . HIS A 1 185 ? -6.118 -5.230 -40.213 1.00 85.38 185 HIS A C 1
ATOM 1492 O O . HIS A 1 185 ? -4.945 -4.877 -40.329 1.00 85.38 185 HIS A O 1
ATOM 1498 N N . LEU A 1 186 ? -6.523 -6.000 -39.199 1.00 83.94 186 LEU A N 1
ATOM 1499 C CA . LEU A 1 186 ? -5.594 -6.553 -38.212 1.00 83.94 186 LEU A CA 1
ATOM 1500 C C . LEU A 1 186 ? -4.622 -7.551 -38.841 1.00 83.94 186 LEU A C 1
ATOM 1502 O O . LEU A 1 186 ? -3.436 -7.507 -38.515 1.00 83.94 186 LEU A O 1
ATOM 1506 N N . ASN A 1 187 ? -5.104 -8.424 -39.724 1.00 80.56 187 ASN A N 1
ATOM 1507 C CA . ASN A 1 187 ? -4.271 -9.423 -40.383 1.00 80.56 187 ASN A CA 1
ATOM 1508 C C . ASN A 1 187 ? -3.206 -8.763 -41.276 1.00 80.56 187 ASN A C 1
ATOM 1510 O O . ASN A 1 187 ? -2.041 -9.149 -41.237 1.00 80.56 187 ASN A O 1
ATOM 1514 N N . ASP A 1 188 ? -3.582 -7.696 -41.983 1.00 85.38 188 ASP A N 1
ATOM 1515 C CA . ASP A 1 188 ? -2.679 -6.931 -42.853 1.00 85.38 188 ASP A CA 1
ATOM 1516 C C . ASP A 1 188 ? -1.655 -6.077 -42.081 1.00 85.38 188 ASP A C 1
ATOM 1518 O O . ASP A 1 188 ? -0.664 -5.623 -42.653 1.00 85.38 188 ASP A O 1
ATOM 1522 N N . ASN A 1 189 ? -1.886 -5.819 -40.787 1.00 80.50 189 ASN A N 1
ATOM 1523 C CA . ASN A 1 189 ? -1.081 -4.901 -39.971 1.00 80.50 189 ASN A CA 1
ATOM 1524 C C . ASN A 1 189 ? -0.422 -5.583 -38.762 1.00 80.50 189 ASN A C 1
ATOM 1526 O O . ASN A 1 189 ? -0.260 -4.956 -37.712 1.00 80.50 189 ASN A O 1
ATOM 1530 N N . ASP A 1 190 ? -0.039 -6.857 -38.878 1.00 77.00 190 ASP A N 1
ATOM 1531 C CA . ASP A 1 190 ? 0.634 -7.619 -37.810 1.00 77.00 190 ASP A CA 1
ATOM 1532 C C . ASP A 1 190 ? -0.124 -7.592 -36.467 1.00 77.00 190 ASP A C 1
ATOM 1534 O O . ASP A 1 190 ? 0.472 -7.564 -35.383 1.00 77.00 190 ASP A O 1
ATOM 1538 N N . TRP A 1 191 ? -1.457 -7.567 -36.528 1.00 79.19 191 TRP A N 1
ATOM 1539 C CA . TRP A 1 191 ? -2.356 -7.458 -35.378 1.00 79.19 191 TRP A CA 1
ATOM 1540 C C . TRP A 1 191 ? -2.231 -6.145 -34.584 1.00 79.19 191 TRP A C 1
ATOM 1542 O O . TRP A 1 191 ? -2.590 -6.093 -33.401 1.00 79.19 191 TRP A O 1
ATOM 1552 N N . TRP A 1 192 ? -1.754 -5.075 -35.229 1.00 77.25 192 TRP A N 1
ATOM 1553 C CA . TRP A 1 192 ? -1.683 -3.718 -34.685 1.00 77.25 192 TRP A CA 1
ATOM 1554 C C . TRP A 1 192 ? -2.738 -2.785 -35.287 1.00 77.25 192 TRP A C 1
ATOM 1556 O O . TRP A 1 192 ? -2.874 -2.650 -36.498 1.00 77.25 192 TRP A O 1
ATOM 1566 N N . LEU A 1 193 ? -3.400 -2.026 -34.419 1.00 84.19 193 LEU A N 1
ATOM 1567 C CA . LEU A 1 193 ? -4.173 -0.833 -34.748 1.00 84.19 193 LEU A CA 1
ATOM 1568 C C . LEU A 1 193 ? -3.358 0.381 -34.311 1.00 84.19 193 LEU A C 1
ATOM 1570 O O . LEU A 1 193 ? -3.375 0.787 -33.147 1.00 84.19 193 LEU A O 1
ATOM 1574 N N . ARG A 1 194 ? -2.592 0.943 -35.244 1.00 82.25 194 ARG A N 1
ATOM 1575 C CA . ARG A 1 194 ? -1.748 2.110 -34.966 1.00 82.25 194 ARG A CA 1
ATOM 1576 C C . ARG A 1 194 ? -2.607 3.358 -34.761 1.00 82.25 194 ARG A C 1
ATOM 1578 O O . ARG A 1 194 ? -3.629 3.527 -35.424 1.00 82.25 194 ARG A O 1
ATOM 1585 N N . ALA A 1 195 ? -2.151 4.284 -33.923 1.00 81.69 195 ALA A N 1
ATOM 1586 C CA . ALA A 1 195 ? -2.818 5.556 -33.656 1.00 81.69 195 ALA A CA 1
ATOM 1587 C C . ALA A 1 195 ? -3.065 6.365 -34.943 1.00 81.69 195 ALA A C 1
ATOM 1589 O O . ALA A 1 195 ? -4.080 7.044 -35.065 1.00 81.69 195 ALA A O 1
ATOM 1590 N N . VAL A 1 196 ? -2.193 6.216 -35.947 1.00 83.88 196 VAL A N 1
ATOM 1591 C CA . VAL A 1 196 ? -2.365 6.829 -37.276 1.00 83.88 196 VAL A CA 1
ATOM 1592 C C . VAL A 1 196 ? -3.621 6.343 -38.012 1.00 83.88 196 VAL A C 1
ATOM 1594 O O . VAL A 1 196 ? -4.204 7.096 -38.787 1.00 83.88 196 VAL A O 1
ATOM 1597 N N . HIS A 1 197 ? -4.077 5.115 -37.748 1.00 86.06 197 HIS A N 1
ATOM 1598 C CA . HIS A 1 197 ? -5.296 4.547 -38.331 1.00 86.06 197 HIS A CA 1
ATOM 1599 C C . HIS A 1 197 ? -6.540 4.850 -37.484 1.00 86.06 197 HIS A C 1
ATOM 1601 O O . HIS A 1 197 ? -7.660 4.611 -37.939 1.00 86.06 197 HIS A O 1
ATOM 1607 N N . ALA A 1 198 ? -6.374 5.422 -36.283 1.00 85.25 198 ALA A N 1
ATOM 1608 C CA . ALA A 1 198 ? -7.461 5.591 -35.325 1.00 85.25 198 ALA A CA 1
ATOM 1609 C C . ALA A 1 198 ? -8.605 6.459 -35.853 1.00 85.25 198 ALA A C 1
ATOM 1611 O O . ALA A 1 19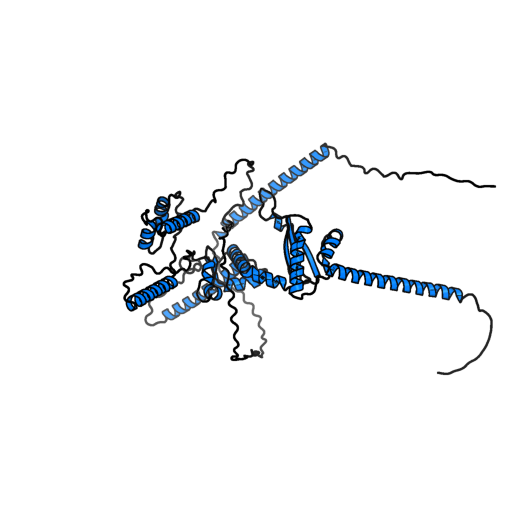8 ? -9.758 6.170 -35.565 1.00 85.25 198 ALA A O 1
ATOM 1612 N N . ARG A 1 199 ? -8.327 7.464 -36.697 1.00 85.44 199 ARG A N 1
ATOM 1613 C CA . ARG A 1 199 ? -9.394 8.242 -37.354 1.00 85.44 199 ARG A CA 1
ATOM 1614 C C . ARG A 1 199 ? -10.269 7.390 -38.263 1.00 85.44 199 ARG A C 1
ATOM 1616 O O . ARG A 1 199 ? -11.489 7.503 -38.212 1.00 85.44 199 ARG A O 1
ATOM 1623 N N . THR A 1 200 ? -9.647 6.583 -39.117 1.00 88.19 200 THR A N 1
ATOM 1624 C CA . THR A 1 200 ? -10.357 5.734 -40.079 1.00 88.19 200 THR A CA 1
ATOM 1625 C C . THR A 1 200 ? -11.160 4.670 -39.343 1.00 88.19 200 THR A C 1
ATOM 1627 O O . THR A 1 200 ? -12.335 4.473 -39.636 1.00 88.19 200 THR A O 1
ATOM 1630 N N . ILE A 1 201 ? -10.550 4.053 -38.330 1.00 88.81 201 ILE A N 1
ATOM 1631 C CA . ILE A 1 201 ? -11.185 3.025 -37.504 1.00 88.81 201 ILE A CA 1
ATOM 1632 C C . ILE A 1 201 ? -12.342 3.627 -36.694 1.00 88.81 201 ILE A C 1
ATOM 1634 O O . ILE A 1 201 ? -13.446 3.104 -36.758 1.00 88.81 201 ILE A O 1
ATOM 1638 N N . ALA A 1 202 ? -12.145 4.759 -36.008 1.00 88.81 202 ALA A N 1
ATOM 1639 C CA . ALA A 1 202 ? -13.197 5.425 -35.233 1.00 88.81 202 ALA A CA 1
ATOM 1640 C C . ALA A 1 202 ? -14.387 5.838 -36.111 1.00 88.81 202 ALA A C 1
ATOM 1642 O O . ALA A 1 20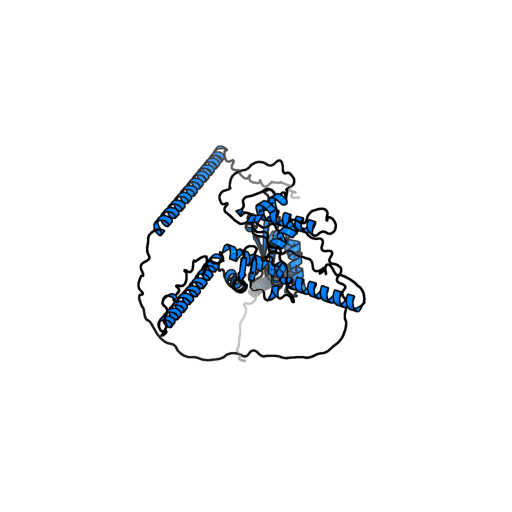2 ? -15.534 5.641 -35.720 1.00 88.81 202 ALA A O 1
ATOM 1643 N N . LYS A 1 203 ? -14.120 6.337 -37.327 1.00 89.69 203 LYS A N 1
ATOM 1644 C CA . LYS A 1 203 ? -15.165 6.659 -38.307 1.00 89.69 203 LYS A CA 1
ATOM 1645 C C . LYS A 1 203 ? -15.966 5.419 -38.710 1.00 89.69 203 LYS A C 1
ATOM 1647 O O . LYS A 1 203 ? -17.190 5.483 -38.759 1.00 89.69 203 LYS A O 1
ATOM 1652 N N . ASN A 1 204 ? -15.289 4.306 -38.982 1.00 88.50 204 ASN A N 1
ATOM 1653 C CA . ASN A 1 204 ? -15.942 3.052 -39.360 1.00 88.50 204 ASN A CA 1
ATOM 1654 C C . ASN A 1 204 ? -16.715 2.411 -38.194 1.00 88.50 204 ASN A C 1
ATOM 1656 O O . ASN A 1 204 ? -17.684 1.701 -38.432 1.00 88.50 204 ASN A O 1
ATOM 1660 N N . LEU A 1 205 ? -16.304 2.678 -36.951 1.00 88.06 205 LEU A N 1
ATOM 1661 C CA . LEU A 1 205 ? -16.985 2.243 -35.726 1.00 88.06 205 LEU A CA 1
ATOM 1662 C C . LEU A 1 205 ? -18.123 3.184 -35.289 1.00 88.06 205 LEU A C 1
ATOM 1664 O O . LEU A 1 205 ? -18.742 2.942 -34.260 1.00 88.06 205 LEU A O 1
ATOM 1668 N N . GLY A 1 206 ? -18.392 4.269 -36.025 1.00 87.31 206 GLY A N 1
ATOM 1669 C CA . GLY A 1 206 ? -19.441 5.233 -35.672 1.00 87.31 206 GLY A CA 1
ATOM 1670 C C . GLY A 1 206 ? -19.132 6.085 -34.433 1.00 87.31 206 GLY A C 1
ATOM 1671 O O . GLY A 1 206 ? -20.042 6.665 -33.847 1.00 87.31 206 GLY A O 1
ATOM 1672 N N . LEU A 1 207 ? -17.864 6.180 -34.025 1.00 87.44 207 LEU A N 1
ATOM 1673 C CA . LEU A 1 207 ? -17.448 6.964 -32.864 1.00 87.44 207 LEU A CA 1
ATOM 1674 C C . LEU A 1 207 ? -17.244 8.443 -33.212 1.00 87.44 207 LEU A C 1
ATOM 1676 O O . LEU A 1 207 ? -16.790 8.798 -34.305 1.00 87.44 207 LEU A O 1
ATOM 1680 N N . LYS A 1 208 ? -17.501 9.320 -32.234 1.00 85.50 208 LYS A N 1
ATOM 1681 C CA . LYS A 1 208 ? -17.178 10.745 -32.341 1.00 85.50 208 LYS A CA 1
ATOM 1682 C C . LYS A 1 208 ? -15.661 10.934 -32.410 1.00 85.50 208 LYS A C 1
ATOM 1684 O O . LYS A 1 208 ? -14.908 10.454 -31.566 1.00 85.50 208 LYS A O 1
ATOM 1689 N N . LEU A 1 209 ? -15.211 11.644 -33.439 1.00 80.31 209 LEU A N 1
ATOM 1690 C CA . LEU A 1 209 ? -13.794 11.793 -33.737 1.00 80.31 209 LEU A CA 1
ATOM 1691 C C . LEU A 1 209 ? -13.163 12.897 -32.880 1.00 80.31 209 LEU A C 1
ATOM 1693 O O . LEU A 1 209 ? -13.288 14.080 -33.179 1.00 80.31 209 LEU A O 1
ATOM 1697 N N . GLU A 1 210 ? -12.474 12.489 -31.822 1.00 82.62 210 GLU A N 1
ATOM 1698 C CA . GLU A 1 210 ? -11.744 13.392 -30.922 1.00 82.62 210 GLU A CA 1
ATOM 1699 C C . GLU A 1 210 ? -10.278 13.627 -31.365 1.00 82.62 210 GLU A C 1
ATOM 1701 O O . GLU A 1 210 ? -9.810 13.088 -32.376 1.00 82.62 210 GLU A O 1
ATOM 1706 N N . HIS A 1 211 ? -9.523 14.468 -30.645 1.00 78.31 211 HIS A N 1
ATOM 1707 C CA . HIS A 1 211 ? -8.148 14.821 -31.029 1.00 78.31 211 HIS A CA 1
ATOM 1708 C C . HIS A 1 211 ? -7.195 13.606 -31.077 1.00 78.31 211 HIS A C 1
ATOM 1710 O O . HIS A 1 211 ? -7.160 12.772 -30.177 1.00 78.31 211 HIS A O 1
ATOM 1716 N N . HIS A 1 212 ? -6.333 13.557 -32.104 1.00 71.44 212 HIS A N 1
ATOM 1717 C CA . HIS A 1 212 ? -5.374 12.464 -32.346 1.00 71.44 212 HIS A CA 1
ATOM 1718 C C . HIS A 1 212 ? -4.526 12.040 -31.120 1.00 71.44 212 HIS A C 1
ATOM 1720 O O . HIS A 1 212 ? -4.298 10.843 -30.964 1.00 71.44 212 HIS A O 1
ATOM 1726 N N . PRO A 1 213 ? -4.044 12.942 -30.235 1.00 76.06 213 PRO A N 1
ATOM 1727 C CA . PRO A 1 213 ? -3.244 12.554 -29.068 1.00 76.06 213 PRO A CA 1
ATOM 1728 C C . PRO A 1 213 ? -3.964 11.660 -28.050 1.00 76.06 213 PRO A C 1
ATOM 1730 O O . PRO A 1 213 ? -3.292 11.031 -27.230 1.00 76.06 213 PRO A O 1
ATOM 1733 N N . TYR A 1 214 ? -5.299 11.598 -28.090 1.00 79.19 214 TYR A N 1
ATOM 1734 C CA . TYR A 1 214 ? -6.079 10.722 -27.219 1.00 79.19 214 TYR A CA 1
ATOM 1735 C C . TYR A 1 214 ? -6.030 9.254 -27.648 1.00 79.19 214 TYR A C 1
ATOM 1737 O O . TYR A 1 214 ? -6.279 8.389 -26.813 1.00 79.19 214 TYR A O 1
ATOM 1745 N N . TYR A 1 215 ? -5.663 8.966 -28.901 1.00 80.38 215 TYR A N 1
ATOM 1746 C CA . TYR A 1 215 ? -5.568 7.599 -29.402 1.00 80.38 215 TYR A CA 1
ATOM 1747 C C . TYR A 1 215 ? -4.162 7.027 -29.209 1.00 80.38 215 TYR A C 1
ATOM 1749 O O . TYR A 1 215 ? -3.153 7.663 -29.527 1.00 80.38 215 TYR A O 1
ATOM 1757 N N . ARG A 1 216 ? -4.091 5.797 -28.699 1.00 79.62 216 ARG A N 1
ATOM 1758 C CA . ARG A 1 216 ? -2.852 5.019 -28.549 1.00 79.62 216 ARG A CA 1
ATOM 1759 C C . ARG A 1 216 ? -2.879 3.796 -29.459 1.00 79.62 216 ARG A C 1
ATOM 1761 O O . ARG A 1 216 ? -3.954 3.294 -29.774 1.00 79.62 216 ARG A O 1
ATOM 1768 N N . ASP A 1 217 ? -1.695 3.315 -29.838 1.00 80.25 217 ASP A N 1
ATOM 1769 C CA . ASP A 1 217 ? -1.547 2.043 -30.548 1.00 80.25 217 ASP A CA 1
ATOM 1770 C C . ASP A 1 217 ? -2.189 0.913 -29.728 1.00 80.25 217 ASP A C 1
ATOM 1772 O O . ASP A 1 217 ? -1.932 0.778 -28.528 1.00 80.25 217 ASP A O 1
ATOM 1776 N N . VAL A 1 218 ? -3.021 0.100 -30.378 1.00 76.88 218 VAL A N 1
ATOM 1777 C CA . VAL A 1 218 ? -3.671 -1.078 -29.791 1.00 76.88 218 VAL A CA 1
ATOM 1778 C C . VAL A 1 218 ? -3.136 -2.310 -30.507 1.00 76.88 218 VAL A C 1
ATOM 1780 O O . VAL A 1 218 ? -3.019 -2.310 -31.726 1.00 76.88 218 VAL A O 1
ATOM 1783 N N . ARG A 1 219 ? -2.807 -3.374 -29.775 1.00 73.50 219 ARG A N 1
ATOM 1784 C CA . ARG A 1 219 ? -2.373 -4.648 -30.361 1.00 73.50 219 ARG A CA 1
ATOM 1785 C C . ARG A 1 219 ? -3.276 -5.763 -29.863 1.00 73.50 219 ARG A C 1
ATOM 1787 O O . ARG A 1 219 ? -3.516 -5.844 -28.659 1.00 73.50 219 ARG A O 1
ATOM 1794 N N . ARG A 1 220 ? -3.718 -6.654 -30.753 1.00 68.69 220 ARG A N 1
ATOM 1795 C CA . ARG A 1 220 ? -4.301 -7.930 -30.321 1.00 68.69 220 ARG A CA 1
ATOM 1796 C C . ARG A 1 220 ? -3.163 -8.827 -29.839 1.00 68.69 220 ARG A C 1
ATOM 1798 O O . ARG A 1 220 ? -2.246 -9.139 -30.597 1.00 68.69 220 ARG A O 1
ATOM 1805 N N . TYR A 1 221 ? -3.200 -9.221 -28.571 1.00 62.09 221 TYR A N 1
ATOM 1806 C CA . TYR A 1 221 ? -2.252 -10.198 -28.052 1.00 62.09 221 TYR A CA 1
ATOM 1807 C C . TYR A 1 221 ? -2.655 -11.607 -28.501 1.00 62.09 221 TYR A C 1
ATOM 1809 O O . TYR A 1 221 ? -3.806 -12.006 -28.334 1.00 62.09 221 TYR A O 1
ATOM 1817 N N . ILE A 1 222 ? -1.697 -12.356 -29.044 1.00 60.97 222 ILE A N 1
ATOM 1818 C CA . ILE A 1 222 ? -1.826 -13.787 -29.323 1.00 60.97 222 ILE A CA 1
ATOM 1819 C C . ILE A 1 222 ? -0.821 -14.492 -28.415 1.00 60.97 222 ILE A C 1
ATOM 1821 O O . ILE A 1 222 ? 0.380 -14.228 -28.488 1.00 60.97 222 ILE A O 1
ATOM 1825 N N . CYS A 1 223 ? -1.307 -15.370 -27.538 1.00 62.56 223 CYS A N 1
ATOM 1826 C CA . CYS A 1 223 ? -0.426 -16.218 -26.747 1.00 62.56 223 CYS A CA 1
ATOM 1827 C C . CYS A 1 223 ? 0.189 -17.270 -27.673 1.00 62.56 223 CYS A C 1
ATOM 1829 O O . CYS A 1 223 ? -0.506 -18.191 -28.101 1.00 62.56 223 CYS A O 1
ATOM 1831 N N . HIS A 1 224 ? 1.483 -17.150 -27.973 1.00 65.12 224 HIS A N 1
ATOM 1832 C CA . HIS A 1 224 ? 2.173 -18.116 -28.831 1.00 65.12 224 HIS A CA 1
ATOM 1833 C C . HIS A 1 224 ? 2.155 -19.534 -28.247 1.00 65.12 224 HIS A C 1
ATOM 1835 O O . HIS A 1 224 ? 2.017 -20.486 -29.001 1.00 65.12 224 HIS A O 1
ATOM 1841 N N . ALA A 1 225 ? 2.171 -19.683 -26.918 1.00 63.38 225 ALA A N 1
ATOM 1842 C CA . ALA A 1 225 ? 2.038 -20.993 -26.280 1.00 63.38 225 ALA A CA 1
ATOM 1843 C C . ALA A 1 225 ? 0.646 -21.612 -26.507 1.00 63.38 225 ALA A C 1
ATOM 1845 O O . ALA A 1 225 ? 0.550 -22.777 -26.875 1.00 63.38 225 ALA A O 1
ATOM 1846 N N . CYS A 1 226 ? -0.437 -20.837 -26.361 1.00 63.22 226 CYS A N 1
ATOM 1847 C CA . CYS A 1 226 ? -1.789 -21.326 -26.666 1.00 63.22 226 CYS A CA 1
ATOM 1848 C C . CYS A 1 226 ? -1.943 -21.645 -28.159 1.00 63.22 226 CYS A C 1
ATOM 1850 O O . CYS A 1 226 ? -2.566 -22.637 -28.519 1.00 63.22 226 CYS A O 1
ATOM 1852 N N . GLN A 1 227 ? -1.339 -20.832 -29.031 1.00 68.56 227 GLN A N 1
ATOM 1853 C CA . GLN A 1 227 ? -1.319 -21.085 -30.469 1.00 68.56 227 GLN A CA 1
ATOM 1854 C C . GLN A 1 227 ? -0.587 -22.394 -30.795 1.00 68.56 227 GLN A C 1
ATOM 1856 O O . GLN A 1 227 ? -1.091 -23.198 -31.574 1.00 68.56 227 GLN A O 1
ATOM 1861 N N . GLU A 1 228 ? 0.575 -22.636 -30.187 1.00 71.31 228 GLU A N 1
ATOM 1862 C CA . GLU A 1 228 ? 1.322 -23.884 -30.344 1.00 71.31 228 GLU A CA 1
ATOM 1863 C C . GLU A 1 228 ? 0.513 -25.089 -29.857 1.00 71.31 228 GLU A C 1
ATOM 1865 O O . GLU A 1 228 ? 0.420 -26.080 -30.579 1.00 71.31 228 GLU A O 1
ATOM 1870 N N . VAL A 1 229 ? -0.123 -24.997 -28.685 1.00 71.75 229 VAL A N 1
ATOM 1871 C CA . VAL A 1 229 ? -0.982 -26.062 -28.140 1.00 71.75 229 VAL A CA 1
ATOM 1872 C C . VAL A 1 229 ? -2.163 -26.350 -29.069 1.00 71.75 229 VAL A C 1
ATOM 1874 O O . VAL A 1 229 ? -2.389 -27.510 -29.404 1.00 71.75 229 VAL A O 1
ATOM 1877 N N . ALA A 1 230 ? -2.864 -25.323 -29.557 1.00 68.81 230 ALA A N 1
ATOM 1878 C CA . ALA A 1 230 ? -3.975 -25.489 -30.494 1.00 68.81 230 ALA A CA 1
ATOM 1879 C C . ALA A 1 230 ? -3.525 -26.121 -31.824 1.00 68.81 230 ALA A C 1
ATOM 1881 O O . ALA A 1 230 ? -4.194 -27.008 -32.355 1.00 68.81 230 ALA A O 1
ATOM 1882 N N . VAL A 1 231 ? -2.354 -25.728 -32.343 1.00 76.88 231 VAL A N 1
ATOM 1883 C CA . VAL A 1 231 ? -1.760 -26.329 -33.549 1.00 76.88 231 VAL A CA 1
ATOM 1884 C C . VAL A 1 231 ? -1.382 -27.793 -33.313 1.00 76.88 231 VAL A C 1
ATOM 1886 O O . VAL A 1 231 ? -1.604 -28.627 -34.190 1.00 76.88 231 VAL A O 1
ATOM 1889 N N . GLN A 1 232 ? -0.825 -28.134 -32.149 1.00 79.75 232 GLN A N 1
ATOM 1890 C CA . GLN A 1 232 ? -0.495 -29.520 -31.805 1.00 79.75 232 GLN A CA 1
ATOM 1891 C C . GLN A 1 232 ? -1.755 -30.374 -31.623 1.00 79.75 232 GLN A C 1
ATOM 1893 O O . GLN A 1 232 ? -1.812 -31.481 -32.152 1.00 79.75 232 GLN A O 1
ATOM 1898 N N . ALA A 1 233 ? -2.783 -29.850 -30.952 1.00 75.44 233 ALA A N 1
ATOM 1899 C CA . ALA A 1 233 ? -4.075 -30.514 -30.807 1.00 75.44 233 ALA A CA 1
ATOM 1900 C C . ALA A 1 233 ? -4.723 -30.770 -32.177 1.00 75.44 233 ALA A C 1
ATOM 1902 O O . ALA A 1 233 ? -5.143 -31.890 -32.457 1.00 75.44 233 ALA A O 1
ATOM 1903 N N . LYS A 1 234 ? -4.704 -29.776 -33.077 1.00 76.06 234 LYS A N 1
ATOM 1904 C CA . LYS A 1 234 ? -5.173 -29.932 -34.462 1.00 76.06 234 LYS A CA 1
ATOM 1905 C C . LYS A 1 234 ? -4.434 -31.061 -35.186 1.00 76.06 234 LYS A C 1
ATOM 1907 O O . LYS A 1 234 ? -5.079 -31.958 -35.721 1.00 76.06 234 LYS A O 1
ATOM 1912 N N . LYS A 1 235 ? -3.098 -31.084 -35.115 1.00 80.69 235 LYS A N 1
ATOM 1913 C CA . LYS A 1 235 ? -2.278 -32.158 -35.707 1.00 80.69 235 LYS A CA 1
ATOM 1914 C C . LYS A 1 235 ? -2.602 -33.539 -35.133 1.00 80.69 235 LYS A C 1
ATOM 1916 O O . LYS A 1 235 ? -2.593 -34.521 -35.868 1.00 80.69 235 LYS A O 1
ATOM 1921 N N . GLN A 1 236 ? -2.870 -33.635 -33.831 1.00 79.62 236 GLN A N 1
ATOM 1922 C CA . GLN A 1 236 ? -3.235 -34.899 -33.185 1.00 79.62 236 GLN A CA 1
ATOM 1923 C C . GLN A 1 236 ? -4.603 -35.404 -33.655 1.00 79.62 236 GLN A C 1
ATOM 1925 O O . GLN A 1 236 ? -4.736 -36.587 -33.960 1.00 79.62 236 GLN A O 1
ATOM 1930 N N . VAL A 1 237 ? -5.594 -34.517 -33.775 1.00 74.44 237 VAL A N 1
ATOM 1931 C CA . VAL A 1 237 ? -6.932 -34.876 -34.270 1.00 74.44 237 VAL A CA 1
ATOM 1932 C C . VAL A 1 237 ? -6.890 -35.265 -35.749 1.00 74.44 237 VAL A C 1
ATOM 1934 O O . VAL A 1 237 ? -7.483 -36.272 -36.124 1.00 74.44 237 VAL A O 1
ATOM 1937 N N . GLU A 1 238 ? -6.143 -34.536 -36.583 1.00 77.88 238 GLU A N 1
ATOM 1938 C CA . GLU A 1 238 ? -5.936 -34.882 -37.999 1.00 77.88 238 GLU A CA 1
ATOM 1939 C C . GLU A 1 238 ? -5.254 -36.252 -38.157 1.00 77.88 238 GLU A C 1
ATOM 1941 O O . GLU A 1 238 ? -5.644 -37.058 -39.008 1.00 77.88 238 GLU A O 1
ATOM 1946 N N . LYS A 1 239 ? -4.271 -36.555 -37.298 1.00 80.12 239 LYS A N 1
ATOM 1947 C CA . LYS A 1 239 ? -3.606 -37.862 -37.267 1.00 80.12 239 LYS A CA 1
ATOM 1948 C C . LYS A 1 239 ? -4.582 -38.985 -36.894 1.00 80.12 239 LYS A C 1
ATOM 1950 O O . LYS A 1 239 ? -4.663 -39.969 -37.623 1.00 80.12 239 LYS A O 1
ATOM 1955 N N . LEU A 1 240 ? -5.365 -38.808 -35.828 1.00 75.50 240 LEU A N 1
ATOM 1956 C CA . LEU A 1 240 ? -6.387 -39.771 -35.394 1.00 75.50 240 LEU A CA 1
ATOM 1957 C C . LEU A 1 240 ? -7.475 -39.981 -36.462 1.00 75.50 240 LEU A C 1
ATOM 1959 O O . LEU A 1 240 ? -7.882 -41.111 -36.720 1.00 75.50 240 LEU A O 1
ATOM 1963 N N . ALA A 1 241 ? -7.921 -38.917 -37.134 1.00 69.81 241 ALA A N 1
ATOM 1964 C CA . ALA A 1 241 ? -8.903 -39.013 -38.215 1.00 69.81 241 ALA A CA 1
ATOM 1965 C C . ALA A 1 241 ? -8.377 -39.832 -39.407 1.00 69.81 241 ALA A C 1
ATOM 1967 O O . ALA A 1 241 ? -9.098 -40.671 -39.954 1.00 69.81 241 ALA A O 1
ATOM 1968 N N . THR A 1 242 ? -7.101 -39.638 -39.757 1.00 72.25 242 THR A N 1
ATOM 1969 C CA . THR A 1 242 ? -6.422 -40.392 -40.821 1.00 72.25 242 THR A CA 1
ATOM 1970 C C . THR A 1 242 ? -6.277 -41.876 -40.457 1.00 72.25 242 THR A C 1
ATOM 1972 O O . THR A 1 242 ? -6.516 -42.741 -41.300 1.00 72.25 242 THR A O 1
ATOM 1975 N N . GLU A 1 243 ? -5.943 -42.179 -39.197 1.00 75.25 243 GLU A N 1
ATOM 1976 C CA . GLU A 1 243 ? -5.823 -43.549 -38.668 1.00 75.25 243 GLU A CA 1
ATOM 1977 C C . GLU A 1 243 ? -7.171 -44.294 -38.631 1.00 75.25 243 GLU A C 1
ATOM 1979 O O . GLU A 1 243 ? -7.208 -45.504 -38.843 1.00 75.25 243 GLU A O 1
ATOM 1984 N N . HIS A 1 244 ? -8.286 -43.580 -38.445 1.00 72.88 244 HIS A N 1
ATOM 1985 C CA . HIS A 1 244 ? -9.640 -44.146 -38.429 1.00 72.88 244 HIS A CA 1
ATOM 1986 C C . HIS A 1 244 ? -10.380 -44.076 -39.782 1.00 72.88 244 HIS A C 1
ATOM 1988 O O . HIS A 1 244 ? -11.591 -44.287 -39.826 1.00 72.88 244 HIS A O 1
ATOM 1994 N N . HIS A 1 245 ? -9.679 -43.803 -40.891 1.00 60.34 245 HIS A N 1
ATOM 1995 C CA . HIS A 1 245 ? -10.249 -43.703 -42.249 1.00 60.34 245 HIS A CA 1
ATOM 1996 C C . HIS A 1 245 ? -11.411 -42.701 -42.395 1.00 60.34 245 HIS A C 1
ATOM 1998 O O . HIS A 1 245 ? -12.243 -42.823 -43.297 1.00 60.34 245 HIS A O 1
ATOM 2004 N N . HIS A 1 246 ? -11.455 -41.67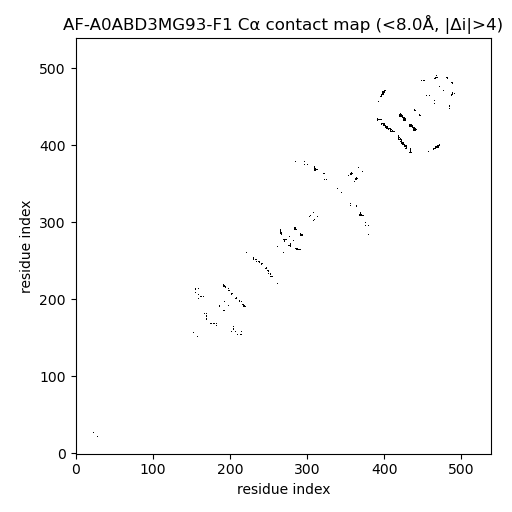8 -41.543 1.00 61.44 246 HIS A N 1
ATOM 2005 C CA . HIS A 1 246 ? -12.407 -40.583 -41.661 1.00 61.44 246 HIS A CA 1
ATOM 2006 C C . HIS A 1 246 ? -11.732 -39.379 -42.315 1.00 61.44 246 HIS A C 1
ATOM 2008 O O . HIS A 1 246 ? -10.719 -38.874 -41.837 1.00 61.44 246 HIS A O 1
ATOM 2014 N N . HIS A 1 247 ? -12.320 -38.872 -43.399 1.00 54.91 247 HIS A N 1
ATOM 2015 C CA . HIS A 1 247 ? -11.856 -37.645 -44.042 1.00 54.91 247 HIS A CA 1
ATOM 2016 C C . HIS A 1 247 ? -12.410 -36.424 -43.286 1.00 54.91 247 HIS A C 1
ATOM 2018 O O . HIS A 1 247 ? -13.330 -35.751 -43.743 1.00 54.91 247 HIS A O 1
ATOM 2024 N N . LEU A 1 248 ? -11.892 -36.174 -42.082 1.00 54.91 248 LEU A N 1
ATOM 2025 C CA . LEU A 1 248 ? -12.230 -34.995 -41.283 1.00 54.91 248 LEU A CA 1
ATOM 2026 C C . LEU A 1 248 ? -11.187 -33.903 -41.524 1.00 54.91 248 LEU A C 1
ATOM 2028 O O . LEU A 1 248 ? -10.009 -34.079 -41.221 1.00 54.91 248 LEU A O 1
ATOM 2032 N N . VAL A 1 249 ? -11.630 -32.769 -42.064 1.00 53.06 249 VAL A N 1
ATOM 2033 C CA . VAL A 1 249 ? -10.843 -31.533 -42.101 1.00 53.06 249 VAL A CA 1
ATOM 2034 C C . VAL A 1 249 ? -11.207 -30.749 -40.848 1.00 53.06 249 VAL A C 1
ATOM 2036 O O . VAL A 1 249 ? -12.327 -30.263 -40.719 1.00 53.06 249 VAL A O 1
ATOM 2039 N N . VAL A 1 250 ? -10.282 -30.662 -39.894 1.00 54.22 250 VAL A N 1
ATOM 2040 C CA . VAL A 1 250 ? -10.466 -29.817 -38.710 1.00 54.22 250 VAL A CA 1
ATOM 2041 C C . VAL A 1 250 ? -10.184 -28.380 -39.135 1.00 54.22 250 VAL A C 1
ATOM 2043 O O . VAL A 1 250 ? -9.025 -27.991 -39.275 1.00 54.22 250 VAL A O 1
ATOM 2046 N N . GLU A 1 251 ? -11.223 -27.585 -39.386 1.00 48.69 251 GLU A N 1
ATOM 2047 C CA . GLU A 1 251 ? -11.039 -26.181 -39.773 1.00 48.69 251 GLU A CA 1
ATOM 2048 C C . GLU A 1 251 ? -10.385 -25.395 -38.626 1.00 48.69 251 GLU A C 1
ATOM 2050 O O . GLU A 1 251 ? -9.310 -24.820 -38.821 1.00 48.69 251 GLU A O 1
ATOM 2055 N N . GLU A 1 252 ? -10.898 -25.524 -37.397 1.00 49.66 252 GLU A N 1
ATOM 2056 C CA . GLU A 1 252 ? -10.337 -24.882 -36.203 1.00 49.66 252 GLU A CA 1
ATOM 2057 C C . GLU A 1 252 ? -10.418 -25.797 -34.970 1.00 49.66 252 GLU A C 1
ATOM 2059 O O . GLU A 1 252 ? -11.471 -26.333 -34.631 1.00 49.66 252 GLU A O 1
ATOM 2064 N N . ALA A 1 253 ? -9.290 -25.978 -34.276 1.00 43.94 253 ALA A N 1
ATOM 2065 C CA . ALA A 1 253 ? -9.279 -26.544 -32.932 1.00 43.94 253 ALA A CA 1
ATOM 2066 C C . ALA A 1 253 ? -9.493 -25.387 -31.951 1.00 43.94 253 ALA A C 1
ATOM 2068 O O . ALA A 1 253 ? -8.565 -24.628 -31.664 1.00 43.94 253 ALA A O 1
ATOM 2069 N N . HIS A 1 254 ? -10.728 -25.209 -31.486 1.00 44.75 254 HIS A N 1
ATOM 2070 C CA . HIS A 1 254 ? -11.001 -24.249 -30.428 1.00 44.75 254 HIS A CA 1
ATOM 2071 C C . HIS A 1 254 ? -10.480 -24.800 -29.109 1.00 44.75 254 HIS A C 1
ATOM 2073 O O . HIS A 1 254 ? -10.992 -25.776 -28.563 1.00 44.75 254 HIS A O 1
ATOM 2079 N N . ASP A 1 255 ? -9.447 -24.149 -28.597 1.00 46.84 255 ASP A N 1
ATOM 2080 C CA . ASP A 1 255 ? -9.127 -24.256 -27.193 1.00 46.84 255 ASP A CA 1
ATOM 2081 C C . ASP A 1 255 ? -10.293 -23.632 -26.403 1.00 46.84 255 ASP A C 1
ATOM 2083 O O . ASP A 1 255 ? -10.579 -22.441 -26.543 1.00 46.84 255 ASP A O 1
ATOM 2087 N N . ASN A 1 256 ? -10.999 -24.436 -25.602 1.00 47.72 256 ASN A N 1
ATOM 2088 C CA . ASN A 1 256 ? -12.042 -23.949 -24.689 1.00 47.72 256 ASN A CA 1
ATOM 2089 C C . ASN A 1 256 ? -11.462 -23.056 -23.573 1.00 47.72 256 ASN A C 1
ATOM 2091 O O . ASN A 1 256 ? -12.209 -22.537 -22.737 1.00 47.72 256 ASN A O 1
ATOM 2095 N N . HIS A 1 257 ? -10.141 -22.848 -23.531 1.00 52.62 257 HIS A N 1
ATOM 2096 C CA . HIS A 1 257 ? -9.548 -21.806 -22.712 1.00 52.62 257 HIS A CA 1
ATOM 2097 C C . HIS A 1 257 ? -10.036 -20.426 -23.172 1.00 52.62 257 HIS A C 1
ATOM 2099 O O . HIS A 1 257 ? -9.762 -19.971 -24.281 1.00 52.62 257 HIS A O 1
ATOM 2105 N N . ARG A 1 258 ? -10.781 -19.758 -22.276 1.00 47.69 258 ARG A N 1
ATOM 2106 C CA . ARG A 1 258 ? -11.287 -18.384 -22.419 1.00 47.69 258 ARG A CA 1
ATOM 2107 C C . ARG A 1 258 ? -10.274 -17.510 -23.169 1.00 47.69 258 ARG A C 1
ATOM 2109 O O . ARG A 1 258 ? -9.227 -17.169 -22.618 1.00 47.69 258 ARG A O 1
ATOM 2116 N N . GLN A 1 259 ? -10.602 -17.105 -24.398 1.00 50.22 259 GLN A N 1
ATOM 2117 C CA . GLN A 1 259 ? -9.844 -16.076 -25.106 1.00 50.22 259 GLN A CA 1
ATOM 2118 C C . GLN A 1 259 ? -9.996 -14.758 -24.342 1.00 50.22 259 GLN A C 1
ATOM 2120 O O . GLN A 1 259 ? -11.005 -14.066 -24.456 1.00 50.22 259 GLN A O 1
ATOM 2125 N N . TYR A 1 260 ? -9.000 -14.421 -23.527 1.00 54.41 260 TYR A N 1
ATOM 2126 C CA . TYR A 1 260 ? -8.957 -13.156 -22.805 1.00 54.41 260 TYR A CA 1
ATOM 2127 C C . TYR A 1 260 ? -8.006 -12.197 -23.512 1.00 54.41 260 TYR A C 1
ATOM 2129 O O . TYR A 1 260 ? -6.821 -12.482 -23.684 1.00 54.41 260 TYR A O 1
ATOM 2137 N N . THR A 1 261 ? -8.523 -11.034 -23.905 1.00 55.88 261 THR A N 1
ATOM 2138 C CA . THR A 1 261 ? -7.677 -9.940 -24.391 1.00 55.88 261 THR A CA 1
ATOM 2139 C C . THR A 1 261 ? -7.216 -9.160 -23.170 1.00 55.88 261 THR A C 1
ATOM 2141 O O . THR A 1 261 ? -8.018 -8.479 -22.536 1.00 55.88 261 THR A O 1
ATOM 2144 N N . PHE A 1 262 ? -5.945 -9.286 -22.805 1.00 63.47 262 PHE A N 1
ATOM 2145 C CA . PHE A 1 262 ? -5.364 -8.527 -21.703 1.00 63.47 262 PHE A CA 1
ATOM 2146 C C . PHE A 1 262 ? -4.451 -7.427 -22.242 1.00 63.47 262 PHE A C 1
ATOM 2148 O O . PHE A 1 262 ? -3.843 -7.541 -23.308 1.00 63.47 262 PHE A O 1
ATOM 2155 N N . MET A 1 263 ? -4.338 -6.346 -21.480 1.00 69.88 263 MET A N 1
ATOM 2156 C CA . MET A 1 263 ? -3.319 -5.334 -21.728 1.00 69.88 263 MET A CA 1
ATOM 2157 C C . MET A 1 263 ? -2.005 -5.788 -21.092 1.00 69.88 263 MET A C 1
ATOM 2159 O O . MET A 1 263 ? -2.020 -6.448 -20.060 1.00 69.88 263 MET A O 1
ATOM 2163 N N . GLY A 1 264 ? -0.854 -5.402 -21.651 1.00 69.06 264 GLY A N 1
ATOM 2164 C CA . GLY A 1 264 ? 0.462 -5.819 -21.130 1.00 69.06 264 GLY A CA 1
ATOM 2165 C C . GLY A 1 264 ? 0.765 -5.400 -19.679 1.00 69.06 264 GLY A C 1
ATOM 2166 O O . GLY A 1 264 ? 1.783 -5.797 -19.125 1.00 69.06 264 GLY A O 1
ATOM 2167 N N . TRP A 1 265 ? -0.108 -4.600 -19.070 1.00 77.06 265 TRP A N 1
ATOM 2168 C CA . TRP A 1 265 ? -0.054 -4.164 -17.678 1.00 77.06 265 TRP A CA 1
ATOM 2169 C C . TRP A 1 265 ? -1.074 -4.860 -16.761 1.00 77.06 265 TRP A C 1
ATOM 2171 O O . TRP A 1 265 ? -1.134 -4.551 -15.572 1.00 77.06 265 TRP A O 1
ATOM 2181 N N . ASP A 1 266 ? -1.907 -5.751 -17.293 1.00 78.75 266 ASP A N 1
ATOM 2182 C CA . ASP A 1 266 ? -2.967 -6.414 -16.541 1.00 78.75 266 ASP A CA 1
ATOM 2183 C C . ASP A 1 266 ? -2.385 -7.513 -15.645 1.00 78.75 266 ASP A C 1
ATOM 2185 O O . ASP A 1 266 ? -1.965 -8.559 -16.131 1.00 78.75 266 ASP A O 1
ATOM 2189 N N . ASN A 1 267 ? -2.385 -7.301 -14.326 1.00 78.56 267 ASN A N 1
ATOM 2190 C CA . ASN A 1 267 ? -1.862 -8.274 -13.359 1.00 78.56 267 ASN A CA 1
ATOM 2191 C C . ASN A 1 267 ? -2.604 -9.618 -13.387 1.00 78.56 267 ASN A C 1
ATOM 2193 O O . ASN A 1 267 ? -2.028 -10.631 -12.989 1.00 78.56 267 ASN A O 1
ATOM 2197 N N . ARG A 1 268 ? -3.841 -9.661 -13.903 1.00 77.94 268 ARG A N 1
ATOM 2198 C CA . ARG A 1 268 ? -4.609 -10.905 -14.048 1.00 77.94 268 ARG A CA 1
ATOM 2199 C C . ARG A 1 268 ? -3.967 -11.873 -15.034 1.00 77.94 268 ARG A C 1
ATOM 2201 O O . ARG A 1 268 ? -4.344 -13.033 -15.031 1.00 77.94 268 ARG A O 1
ATOM 2208 N N . ILE A 1 269 ? -2.995 -11.436 -15.843 1.00 79.31 269 ILE A N 1
ATOM 2209 C CA . ILE A 1 269 ? -2.221 -12.328 -16.712 1.00 79.31 269 ILE A CA 1
ATOM 2210 C C . ILE A 1 269 ? -1.297 -13.264 -15.919 1.00 79.31 269 ILE A C 1
ATOM 2212 O O . ILE A 1 269 ? -1.052 -14.392 -16.338 1.00 79.31 269 ILE A O 1
ATOM 2216 N N . LEU A 1 270 ? -0.762 -12.812 -14.779 1.00 83.19 270 LEU A N 1
ATOM 2217 C CA . LEU A 1 270 ? 0.316 -13.510 -14.070 1.00 83.19 270 LEU A CA 1
ATOM 2218 C C . LEU A 1 270 ? -0.083 -14.916 -13.573 1.00 83.19 270 LEU A C 1
ATOM 2220 O O . LEU A 1 270 ? 0.724 -15.834 -13.748 1.00 83.19 270 LEU A O 1
ATOM 2224 N N . PRO A 1 271 ? -1.302 -15.138 -13.042 1.00 82.25 271 PRO A N 1
ATOM 2225 C CA . PRO A 1 271 ? -1.775 -16.471 -12.667 1.00 82.25 271 PRO A CA 1
ATOM 2226 C C . PRO A 1 271 ? -1.930 -17.442 -13.848 1.00 82.25 271 PRO A C 1
ATOM 2228 O O . PRO A 1 271 ? -1.825 -18.650 -13.654 1.00 82.25 271 PRO A O 1
ATOM 2231 N N . PHE A 1 272 ? -2.153 -16.942 -15.071 1.00 77.50 272 PHE A N 1
ATOM 2232 C CA . PHE A 1 272 ? -2.334 -17.788 -16.261 1.00 77.50 272 PHE A CA 1
ATOM 2233 C C . PHE A 1 272 ? -1.023 -18.351 -16.816 1.00 77.50 272 PHE A C 1
ATOM 2235 O O . PHE A 1 272 ? -1.044 -19.204 -17.704 1.00 77.50 272 PHE A O 1
ATOM 2242 N N . PHE A 1 273 ? 0.130 -17.906 -16.310 1.00 76.56 273 PHE A N 1
ATOM 2243 C CA . PHE A 1 273 ? 1.393 -18.530 -16.679 1.00 76.56 273 PHE A CA 1
ATOM 2244 C C . PHE A 1 273 ? 1.454 -19.965 -16.137 1.00 76.56 273 PHE A C 1
ATOM 2246 O O . PHE A 1 273 ? 1.120 -20.189 -14.968 1.00 76.56 273 PHE A O 1
ATOM 2253 N N . PRO A 1 274 ? 1.954 -20.930 -16.934 1.00 75.81 274 PRO A N 1
ATOM 2254 C CA . PRO A 1 274 ? 2.101 -22.313 -16.502 1.00 75.81 274 PRO A CA 1
ATOM 2255 C C . PRO A 1 274 ? 2.796 -22.427 -15.145 1.00 75.81 274 PRO A C 1
ATOM 2257 O O . PRO A 1 274 ? 3.771 -21.718 -14.869 1.00 75.81 274 PRO A O 1
ATOM 2260 N N . SER A 1 275 ? 2.281 -23.318 -14.296 1.00 79.94 275 SER A N 1
ATOM 2261 C CA . SER A 1 275 ? 2.825 -23.587 -12.957 1.00 79.94 275 SER A CA 1
ATOM 2262 C C . SER A 1 275 ? 2.942 -22.338 -12.065 1.00 79.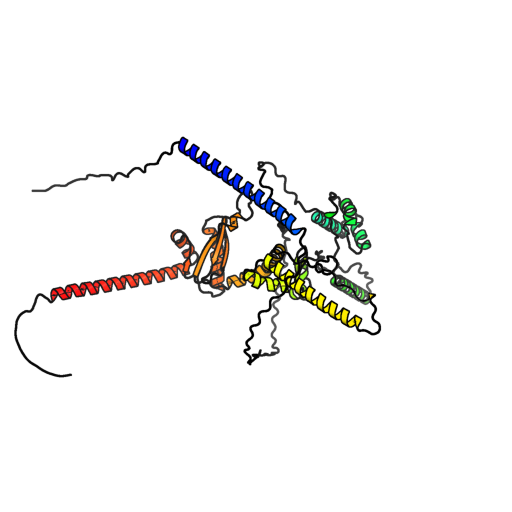94 275 SER A C 1
ATOM 2264 O O . SER A 1 275 ? 3.866 -22.253 -11.260 1.00 79.94 275 SER A O 1
ATOM 2266 N N . ARG A 1 276 ? 2.053 -21.341 -12.230 1.00 76.56 276 ARG A N 1
ATOM 2267 C CA . ARG A 1 276 ? 2.070 -20.058 -11.492 1.00 76.56 276 ARG A CA 1
ATOM 2268 C C . ARG A 1 276 ? 3.383 -19.274 -11.615 1.00 76.56 276 ARG A C 1
ATOM 2270 O O . ARG A 1 276 ? 3.675 -18.397 -10.801 1.00 76.56 276 ARG A O 1
ATOM 2277 N N . ARG A 1 277 ? 4.187 -19.535 -12.654 1.00 78.81 277 ARG A N 1
ATOM 2278 C CA . ARG A 1 277 ? 5.492 -18.871 -12.838 1.00 78.81 277 ARG A CA 1
ATOM 2279 C C . ARG A 1 277 ? 5.378 -17.350 -12.933 1.00 78.81 277 ARG A C 1
ATOM 2281 O O . ARG A 1 277 ? 6.303 -16.654 -12.528 1.00 78.81 277 ARG A O 1
ATOM 2288 N N . GLY A 1 278 ? 4.262 -16.836 -13.441 1.00 82.69 278 GLY A N 1
ATOM 2289 C CA . GLY A 1 278 ? 4.006 -15.399 -13.509 1.00 82.69 278 GLY A CA 1
ATOM 2290 C C . GLY A 1 278 ? 3.857 -14.767 -12.124 1.00 82.69 278 GLY A C 1
ATOM 2291 O O . GLY A 1 278 ? 4.394 -13.694 -11.889 1.00 82.69 278 GLY A O 1
ATOM 2292 N N . GLU A 1 279 ? 3.213 -15.433 -11.166 1.00 79.12 279 GLU A N 1
ATOM 2293 C CA . GLU A 1 279 ? 3.109 -14.917 -9.792 1.00 79.12 279 GLU A CA 1
ATOM 2294 C C . GLU A 1 279 ? 4.479 -14.928 -9.093 1.00 79.12 279 GLU A C 1
ATOM 2296 O O . GLU A 1 279 ? 4.916 -13.910 -8.544 1.00 79.12 279 GLU A O 1
ATOM 2301 N N . LEU A 1 280 ? 5.181 -16.064 -9.173 1.00 78.94 280 LEU A N 1
ATOM 2302 C CA . LEU A 1 280 ? 6.420 -16.327 -8.432 1.00 78.94 280 LEU A CA 1
ATOM 2303 C C . LEU A 1 280 ? 7.654 -15.635 -9.025 1.00 78.94 280 LEU A C 1
ATOM 2305 O O . LEU A 1 280 ? 8.422 -15.015 -8.295 1.00 78.94 280 LEU A O 1
ATOM 2309 N N . HIS A 1 281 ? 7.852 -15.714 -10.341 1.00 84.94 281 HIS A N 1
ATOM 2310 C CA . HIS A 1 281 ? 9.115 -15.328 -10.982 1.00 84.94 281 HIS A CA 1
ATOM 2311 C C . HIS A 1 281 ? 9.050 -14.030 -11.776 1.00 84.94 281 HIS A C 1
ATOM 2313 O O . HIS A 1 281 ? 10.097 -13.502 -12.150 1.00 84.94 281 HIS A O 1
ATOM 2319 N N . PHE A 1 282 ? 7.857 -13.497 -12.057 1.00 88.62 282 PHE A N 1
ATOM 2320 C CA . PHE A 1 282 ? 7.777 -12.237 -12.784 1.00 88.62 282 PHE A CA 1
ATOM 2321 C C . PHE A 1 282 ? 8.412 -11.114 -11.942 1.00 88.62 282 PHE A C 1
ATOM 2323 O O . PHE A 1 282 ? 8.018 -10.942 -10.786 1.00 88.62 282 PHE A O 1
ATOM 2330 N N . PRO A 1 283 ? 9.392 -10.360 -12.471 1.00 90.19 283 PRO A N 1
ATOM 2331 C CA . PRO A 1 283 ? 10.279 -9.532 -11.654 1.00 90.19 283 PRO A CA 1
ATOM 2332 C C . PRO A 1 283 ? 9.682 -8.182 -11.255 1.00 90.19 283 PRO A C 1
ATOM 2334 O O . PRO A 1 283 ? 10.325 -7.428 -10.535 1.00 90.19 283 PRO A O 1
ATOM 2337 N N . ALA A 1 284 ? 8.483 -7.834 -11.726 1.00 89.38 284 ALA A N 1
ATOM 2338 C CA . ALA A 1 284 ? 7.915 -6.505 -11.532 1.00 89.38 284 ALA A CA 1
ATOM 2339 C C . ALA A 1 284 ? 6.460 -6.540 -11.052 1.00 89.38 284 ALA A C 1
ATOM 2341 O O . ALA A 1 284 ? 5.701 -7.448 -11.367 1.00 89.38 284 ALA A O 1
ATOM 2342 N N . VAL A 1 285 ? 6.051 -5.511 -10.320 1.00 88.75 285 VAL A N 1
ATOM 2343 C CA . VAL A 1 285 ? 4.643 -5.186 -10.087 1.00 88.75 285 VAL A CA 1
ATOM 2344 C C . VAL A 1 285 ? 4.157 -4.356 -11.270 1.00 88.75 285 VAL A C 1
ATOM 2346 O O . VAL A 1 285 ? 4.727 -3.296 -11.552 1.00 88.75 285 VAL A O 1
ATOM 2349 N N . LEU A 1 286 ? 3.133 -4.836 -11.981 1.00 87.62 286 LEU A N 1
ATOM 2350 C CA . LEU A 1 286 ? 2.585 -4.124 -13.135 1.00 87.62 286 LEU A CA 1
ATOM 2351 C C . LEU A 1 286 ? 1.611 -3.033 -12.692 1.00 87.62 286 LEU A C 1
ATOM 2353 O O . LEU A 1 286 ? 0.799 -3.208 -11.781 1.00 87.62 286 LEU A O 1
ATOM 2357 N N . THR A 1 287 ? 1.684 -1.908 -13.392 1.00 86.00 287 THR A N 1
ATOM 2358 C CA . THR A 1 287 ? 0.729 -0.803 -13.342 1.00 86.00 287 THR A CA 1
ATOM 2359 C C . THR A 1 287 ? 0.335 -0.437 -14.763 1.00 86.00 287 THR A C 1
ATOM 2361 O O . THR A 1 287 ? 1.095 -0.667 -15.703 1.00 86.00 287 THR A O 1
ATOM 2364 N N . TRP A 1 288 ? -0.803 0.229 -14.927 1.00 76.12 288 TRP A N 1
ATOM 2365 C CA . TRP A 1 288 ? -1.303 0.625 -16.244 1.00 76.12 288 TRP A CA 1
ATOM 2366 C C . TRP A 1 288 ? -0.341 1.506 -17.070 1.00 76.12 288 TRP A C 1
ATOM 2368 O O . TRP A 1 288 ? -0.430 1.524 -18.297 1.00 76.12 288 TRP A O 1
ATOM 2378 N N . LYS A 1 289 ? 0.591 2.225 -16.418 1.00 71.50 289 LYS A N 1
ATOM 2379 C CA . LYS A 1 289 ? 1.617 3.057 -17.082 1.00 71.50 289 LYS A CA 1
ATOM 2380 C C . LYS A 1 289 ? 2.971 2.361 -17.261 1.00 71.50 289 LYS A C 1
ATOM 2382 O O . LYS A 1 289 ? 3.696 2.707 -18.191 1.00 71.50 289 LYS A O 1
ATOM 2387 N N . ALA A 1 290 ? 3.369 1.487 -16.335 1.00 78.25 290 ALA A N 1
ATOM 2388 C CA . ALA A 1 290 ? 4.735 0.958 -16.227 1.00 78.25 290 ALA A CA 1
ATOM 2389 C C . ALA A 1 290 ? 4.817 -0.269 -15.296 1.00 78.25 290 ALA A C 1
ATOM 2391 O O . ALA A 1 290 ? 3.829 -0.656 -14.683 1.00 78.25 290 ALA A O 1
ATOM 2392 N N . GLY A 1 291 ? 6.008 -0.843 -15.125 1.00 85.31 291 GLY A N 1
ATOM 2393 C CA . GLY A 1 291 ? 6.299 -1.813 -14.065 1.00 85.31 291 GLY A CA 1
ATOM 2394 C C . GLY A 1 291 ? 7.309 -1.258 -13.060 1.00 85.31 291 GLY A C 1
ATOM 2395 O O . GLY A 1 291 ? 8.174 -0.464 -13.438 1.00 85.31 291 GLY A O 1
ATOM 2396 N N . LEU A 1 292 ? 7.210 -1.675 -11.797 1.00 91.12 292 LEU A N 1
ATOM 2397 C CA . LEU A 1 292 ? 8.242 -1.435 -10.784 1.00 91.12 292 LEU A CA 1
ATOM 2398 C C . LEU A 1 292 ? 8.860 -2.764 -10.360 1.00 91.12 292 LEU A C 1
ATOM 2400 O O . LEU A 1 292 ? 8.130 -3.704 -10.072 1.00 91.12 292 LEU A O 1
ATOM 2404 N N . ASP A 1 293 ? 10.185 -2.834 -10.304 1.00 91.50 293 ASP A N 1
ATOM 2405 C CA . ASP A 1 293 ? 10.910 -4.030 -9.866 1.00 91.50 293 ASP A CA 1
ATOM 2406 C C . ASP A 1 293 ? 10.472 -4.468 -8.453 1.00 91.50 293 ASP A C 1
ATOM 2408 O O . ASP A 1 293 ? 10.382 -3.638 -7.542 1.00 91.50 293 ASP A O 1
ATOM 2412 N N . LYS A 1 294 ? 10.199 -5.765 -8.265 1.00 90.50 294 LYS A N 1
ATOM 2413 C CA . LYS A 1 294 ? 9.798 -6.346 -6.976 1.00 90.50 294 LYS A CA 1
ATOM 2414 C C . LYS A 1 294 ? 10.864 -6.137 -5.901 1.00 90.50 294 LYS A C 1
ATOM 2416 O O . LYS A 1 294 ? 10.497 -5.851 -4.771 1.00 90.50 294 LYS A O 1
ATOM 2421 N N . LEU A 1 295 ? 12.154 -6.133 -6.250 1.00 91.50 295 LEU A N 1
ATOM 2422 C CA . LEU A 1 295 ? 13.232 -5.839 -5.297 1.00 91.50 295 LEU A CA 1
ATOM 2423 C C . LEU A 1 295 ? 13.112 -4.428 -4.714 1.00 91.50 295 LEU A C 1
ATOM 2425 O O . LEU A 1 295 ? 13.417 -4.190 -3.544 1.00 91.50 295 LEU A O 1
ATOM 2429 N N . LEU A 1 296 ? 12.651 -3.473 -5.525 1.00 92.50 296 LEU A N 1
ATOM 2430 C CA . LEU A 1 296 ? 12.406 -2.117 -5.055 1.00 92.50 296 LEU A CA 1
ATOM 2431 C C . LEU A 1 296 ? 11.168 -2.064 -4.151 1.00 92.50 296 LEU A C 1
ATOM 2433 O O . LEU A 1 296 ? 11.191 -1.351 -3.153 1.00 92.50 296 LEU A O 1
ATOM 2437 N N . VAL A 1 297 ? 10.125 -2.840 -4.455 1.00 92.12 297 VAL A N 1
ATOM 2438 C CA . VAL A 1 297 ? 8.932 -2.971 -3.599 1.00 92.12 297 VAL A CA 1
ATOM 2439 C C . VAL A 1 297 ? 9.274 -3.621 -2.255 1.00 92.12 297 VAL A C 1
ATOM 2441 O O . VAL A 1 297 ? 8.845 -3.128 -1.212 1.00 92.12 297 VAL A O 1
ATOM 2444 N N . ASP A 1 298 ? 10.106 -4.658 -2.257 1.00 91.19 298 ASP A N 1
ATOM 2445 C CA . ASP A 1 298 ? 10.572 -5.319 -1.038 1.00 91.19 298 ASP A CA 1
ATOM 2446 C C . ASP A 1 298 ? 11.391 -4.362 -0.169 1.00 91.19 298 ASP A C 1
ATOM 2448 O O . ASP A 1 298 ? 11.206 -4.319 1.044 1.00 91.19 298 ASP A O 1
ATOM 2452 N N . MET A 1 299 ? 12.225 -3.517 -0.786 1.00 92.12 299 MET A N 1
ATOM 2453 C CA . MET A 1 299 ? 12.942 -2.453 -0.082 1.00 92.12 299 MET A CA 1
ATOM 2454 C C . MET A 1 299 ? 12.004 -1.340 0.416 1.00 92.12 299 MET A C 1
ATOM 2456 O O . MET A 1 299 ? 12.267 -0.730 1.454 1.00 92.12 299 MET A O 1
ATOM 2460 N N . MET A 1 300 ? 10.909 -1.053 -0.294 1.00 93.62 300 MET A N 1
ATOM 2461 C CA . MET A 1 300 ? 9.950 -0.025 0.117 1.00 93.62 300 MET A CA 1
ATOM 2462 C C . MET A 1 300 ? 9.303 -0.350 1.460 1.00 93.62 300 MET A C 1
ATOM 2464 O O . MET A 1 300 ? 9.149 0.568 2.254 1.00 93.62 300 MET A O 1
ATOM 2468 N N . ARG A 1 301 ? 8.969 -1.614 1.739 1.00 89.12 301 ARG A N 1
ATOM 2469 C CA . ARG A 1 301 ? 8.300 -2.024 2.989 1.00 89.12 301 ARG A CA 1
ATOM 2470 C C . ARG A 1 301 ? 9.036 -1.547 4.253 1.00 89.12 301 ARG A C 1
ATOM 2472 O O . ARG A 1 301 ? 8.513 -0.663 4.926 1.00 89.12 301 ARG A O 1
ATOM 2479 N N . PRO A 1 302 ? 10.274 -1.995 4.546 1.00 92.44 302 PRO A N 1
A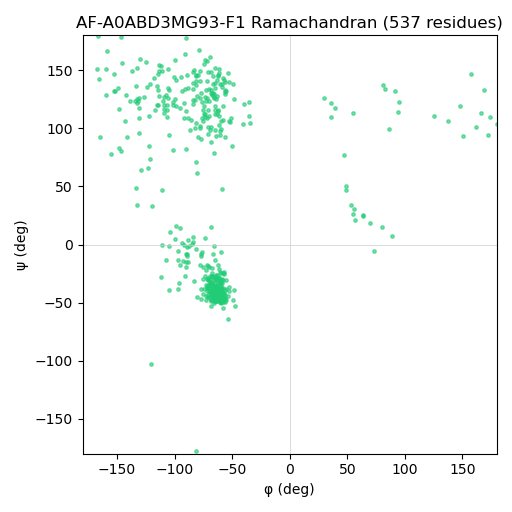TOM 2480 C CA . PRO A 1 302 ? 10.975 -1.568 5.754 1.00 92.44 302 PRO A CA 1
ATOM 2481 C C . PRO A 1 302 ? 11.308 -0.071 5.753 1.00 92.44 302 PRO A C 1
ATOM 2483 O O . PRO A 1 302 ? 11.372 0.544 6.814 1.00 92.44 302 PRO A O 1
ATOM 2486 N N . LEU A 1 303 ? 11.524 0.545 4.583 1.00 93.62 303 LEU A N 1
ATOM 2487 C CA . LEU A 1 303 ? 11.854 1.968 4.511 1.00 93.62 303 LEU A CA 1
ATOM 2488 C C . LEU A 1 303 ? 10.646 2.856 4.815 1.00 93.62 303 LEU A C 1
ATOM 2490 O O . LEU A 1 303 ? 10.771 3.804 5.589 1.00 93.62 303 LEU A O 1
ATOM 2494 N N . LEU A 1 304 ? 9.495 2.577 4.203 1.00 91.75 304 LEU A N 1
ATOM 2495 C CA . LEU A 1 304 ? 8.281 3.363 4.404 1.00 91.75 304 LEU A CA 1
ATOM 2496 C C . LEU A 1 304 ? 7.742 3.158 5.821 1.00 91.75 304 LEU A C 1
ATOM 2498 O O . LEU A 1 304 ? 7.400 4.150 6.466 1.00 91.75 304 LEU A O 1
ATOM 2502 N N . ASP A 1 305 ? 7.768 1.922 6.326 1.00 86.62 305 ASP A N 1
ATOM 2503 C CA . ASP A 1 305 ? 7.407 1.611 7.713 1.00 86.62 305 ASP A CA 1
ATOM 2504 C C . ASP A 1 305 ? 8.373 2.290 8.703 1.00 86.62 305 ASP A C 1
ATOM 2506 O O . ASP A 1 305 ? 7.953 2.823 9.728 1.00 86.62 305 ASP A O 1
ATOM 2510 N N . GLY A 1 306 ? 9.659 2.393 8.347 1.00 90.38 306 GLY A N 1
ATOM 2511 C CA . GLY A 1 306 ? 10.671 3.171 9.073 1.00 90.38 306 GLY A CA 1
ATOM 2512 C C . GLY A 1 306 ? 10.558 4.697 8.920 1.00 90.38 306 GLY A C 1
ATOM 2513 O O . GLY A 1 306 ? 11.436 5.429 9.381 1.00 90.38 306 GLY A O 1
ATOM 2514 N N . GLY A 1 307 ? 9.515 5.209 8.258 1.00 92.38 307 GLY A N 1
ATOM 2515 C CA . GLY A 1 307 ? 9.237 6.643 8.123 1.00 92.38 307 GLY A CA 1
ATOM 2516 C C . GLY A 1 307 ? 9.894 7.336 6.922 1.00 92.38 307 GLY A C 1
ATOM 2517 O O . GLY A 1 307 ? 9.804 8.564 6.782 1.00 92.38 307 GLY A O 1
ATOM 2518 N N . VAL A 1 308 ? 10.535 6.594 6.014 1.00 94.62 308 VAL A N 1
ATOM 2519 C CA . VAL A 1 308 ? 11.076 7.155 4.769 1.00 94.62 308 VAL A CA 1
ATOM 2520 C C . VAL A 1 308 ? 9.931 7.465 3.814 1.00 94.62 308 VAL A C 1
ATOM 2522 O O . VAL A 1 308 ? 9.307 6.588 3.222 1.00 94.62 308 VAL A O 1
ATOM 2525 N N . ARG A 1 309 ? 9.679 8.759 3.604 1.00 95.06 309 ARG A N 1
ATOM 2526 C CA . ARG A 1 309 ? 8.648 9.205 2.661 1.00 95.06 309 ARG A CA 1
ATOM 2527 C C . ARG A 1 309 ? 8.969 8.755 1.226 1.00 95.06 309 ARG A C 1
ATOM 2529 O O . ARG A 1 309 ? 10.134 8.838 0.824 1.00 95.06 309 ARG A O 1
ATOM 2536 N N . PRO A 1 310 ? 7.960 8.420 0.402 1.00 95.25 310 PRO A N 1
ATOM 2537 C CA . PRO A 1 310 ? 8.163 8.030 -0.996 1.00 95.25 310 PRO A CA 1
ATOM 2538 C C . PRO A 1 310 ? 8.992 9.029 -1.821 1.00 95.25 310 PRO A C 1
ATOM 2540 O O . PRO A 1 310 ? 9.829 8.627 -2.625 1.00 95.25 310 PRO A O 1
ATOM 2543 N N . ASP A 1 311 ? 8.841 10.338 -1.590 1.00 96.19 311 ASP A N 1
ATOM 2544 C CA . ASP A 1 311 ? 9.666 11.362 -2.253 1.00 96.19 311 ASP A CA 1
ATOM 2545 C C . ASP A 1 311 ? 11.144 11.287 -1.862 1.00 96.19 311 ASP A C 1
ATOM 2547 O O . ASP A 1 311 ? 12.029 11.540 -2.682 1.00 96.19 311 ASP A O 1
ATOM 2551 N N . ARG A 1 312 ? 11.434 10.938 -0.602 1.00 95.88 312 ARG A N 1
ATOM 2552 C CA . ARG A 1 312 ? 12.811 10.731 -0.149 1.00 95.88 312 ARG A CA 1
ATOM 2553 C C . ARG A 1 312 ? 13.393 9.485 -0.802 1.00 95.88 312 ARG A C 1
ATOM 2555 O O . ARG A 1 312 ? 14.529 9.548 -1.263 1.00 95.88 312 ARG A O 1
ATOM 2562 N N . LEU A 1 313 ? 12.615 8.409 -0.895 1.00 95.06 313 LEU A N 1
ATOM 2563 C CA . LEU A 1 313 ? 13.026 7.193 -1.587 1.00 95.06 313 LEU A CA 1
ATOM 2564 C C . LEU A 1 313 ? 13.311 7.448 -3.075 1.00 95.06 313 LEU A C 1
ATOM 2566 O O . LEU A 1 313 ? 14.359 7.045 -3.563 1.00 95.06 313 LEU A O 1
ATOM 2570 N N . SER A 1 314 ? 12.455 8.197 -3.772 1.00 95.50 314 SER A N 1
ATOM 2571 C CA . SER A 1 314 ? 12.688 8.610 -5.166 1.00 95.50 314 SER A CA 1
ATOM 2572 C C . SER A 1 314 ? 14.048 9.302 -5.350 1.00 95.50 314 SER A C 1
ATOM 2574 O O . SER A 1 314 ? 14.811 8.960 -6.253 1.00 95.50 314 SER A O 1
ATOM 2576 N N . ARG A 1 315 ? 14.417 10.214 -4.437 1.00 95.25 315 ARG A N 1
ATOM 2577 C CA . ARG A 1 315 ? 15.736 10.877 -4.454 1.00 95.25 315 ARG A CA 1
ATOM 2578 C C . ARG A 1 315 ? 16.889 9.921 -4.158 1.00 95.25 315 ARG A C 1
ATOM 2580 O O . ARG A 1 315 ? 17.948 10.068 -4.755 1.00 95.25 315 ARG A O 1
ATOM 2587 N N . ILE A 1 316 ? 16.694 8.957 -3.257 1.00 94.44 316 ILE A N 1
ATOM 2588 C CA . ILE A 1 316 ? 17.688 7.909 -2.989 1.00 94.44 316 ILE A CA 1
ATOM 2589 C C . ILE A 1 316 ? 17.920 7.083 -4.258 1.00 94.44 316 ILE A C 1
ATOM 2591 O O . ILE A 1 316 ? 19.065 6.876 -4.641 1.00 94.44 316 ILE A O 1
ATOM 2595 N N . ILE A 1 317 ? 16.856 6.673 -4.954 1.00 94.06 317 ILE A N 1
ATOM 2596 C CA . ILE A 1 317 ? 16.963 5.929 -6.217 1.00 94.06 317 ILE A CA 1
ATOM 2597 C C . ILE A 1 317 ? 17.712 6.757 -7.267 1.00 94.06 317 ILE A C 1
ATOM 2599 O O . ILE A 1 317 ? 18.594 6.226 -7.939 1.00 94.06 317 ILE A O 1
ATOM 2603 N N . LEU A 1 318 ? 17.413 8.057 -7.380 1.00 94.62 318 LEU A N 1
ATOM 2604 C CA . LEU A 1 318 ? 18.119 8.959 -8.296 1.00 94.62 318 LEU A CA 1
ATOM 2605 C C . LEU A 1 318 ? 19.621 8.994 -8.015 1.00 94.62 318 LEU A C 1
ATOM 2607 O O . LEU A 1 318 ? 20.415 8.840 -8.940 1.00 94.62 318 LEU A O 1
ATOM 2611 N N . GLU A 1 319 ? 20.002 9.137 -6.747 1.00 95.38 319 GLU A N 1
ATOM 2612 C CA . GLU A 1 319 ? 21.403 9.129 -6.328 1.00 95.38 319 GLU A CA 1
ATOM 2613 C C . GLU A 1 319 ? 22.075 7.782 -6.627 1.00 95.38 319 GLU A C 1
ATOM 2615 O O . GLU A 1 319 ? 23.186 7.739 -7.153 1.00 95.38 319 GLU A O 1
ATOM 2620 N N . LEU A 1 320 ? 21.394 6.661 -6.367 1.00 93.44 320 LEU A N 1
ATOM 2621 C CA . LEU A 1 320 ? 21.911 5.324 -6.674 1.00 93.44 320 LEU A CA 1
ATOM 2622 C C . LEU A 1 320 ? 22.109 5.114 -8.182 1.00 93.44 320 LEU A C 1
ATOM 2624 O O . LEU A 1 320 ? 23.135 4.570 -8.599 1.00 93.44 320 LEU A O 1
ATOM 2628 N N . HIS A 1 321 ? 21.166 5.580 -9.005 1.00 93.06 321 HIS A N 1
ATOM 2629 C CA . HIS A 1 321 ? 21.285 5.554 -10.463 1.00 93.06 321 HIS A CA 1
ATOM 2630 C C . HIS A 1 321 ? 22.457 6.422 -10.928 1.00 93.06 321 HIS A C 1
ATOM 2632 O O . HIS A 1 321 ? 23.275 5.970 -11.729 1.00 93.06 321 HIS A O 1
ATOM 2638 N N . TYR A 1 322 ? 22.591 7.634 -10.388 1.00 94.19 322 TYR A N 1
ATOM 2639 C CA . TYR A 1 322 ? 23.683 8.542 -10.729 1.00 94.19 322 TYR A CA 1
ATOM 2640 C C . TYR A 1 322 ? 25.054 7.991 -10.310 1.00 94.19 322 TYR A C 1
ATOM 2642 O O . TYR A 1 322 ? 26.026 8.059 -11.066 1.00 94.19 322 TYR A O 1
ATOM 2650 N N . LYS A 1 323 ? 25.140 7.354 -9.138 1.00 95.12 323 LYS A N 1
ATOM 2651 C CA . LYS A 1 323 ? 26.346 6.659 -8.673 1.00 95.12 323 LYS A CA 1
ATOM 2652 C C . LYS A 1 323 ? 26.725 5.505 -9.603 1.00 95.12 323 LYS A C 1
ATOM 2654 O O . LYS A 1 323 ? 27.903 5.344 -9.921 1.00 95.12 323 LYS A O 1
ATOM 2659 N N . LYS A 1 324 ? 25.749 4.711 -10.062 1.00 92.81 324 LYS A N 1
ATOM 2660 C CA . LYS A 1 324 ? 25.981 3.627 -11.033 1.00 92.81 324 LYS A CA 1
ATOM 2661 C C . LYS A 1 324 ? 26.446 4.173 -12.383 1.00 92.81 324 LYS A C 1
ATOM 2663 O O . LYS A 1 324 ? 27.424 3.676 -12.929 1.00 92.81 324 LYS A O 1
ATOM 2668 N N . TYR A 1 325 ? 25.795 5.221 -12.880 1.00 93.94 325 TYR A N 1
ATOM 2669 C CA . TYR A 1 325 ? 26.213 5.931 -14.086 1.00 93.94 325 TYR A CA 1
ATOM 2670 C C . TYR A 1 325 ? 27.659 6.427 -13.984 1.00 93.94 325 TYR A C 1
ATOM 2672 O O . TYR A 1 325 ? 28.465 6.153 -14.865 1.00 93.94 325 TYR A O 1
ATOM 2680 N N . SER A 1 326 ? 28.017 7.069 -12.871 1.00 93.62 326 SER A N 1
ATOM 2681 C CA . SER A 1 326 ? 29.368 7.595 -12.653 1.00 93.62 326 SER A CA 1
ATOM 2682 C C . SER A 1 326 ? 30.428 6.488 -12.688 1.00 93.62 326 SER A C 1
ATOM 2684 O O . SER A 1 326 ? 31.480 6.662 -13.297 1.00 93.62 326 SER A O 1
ATOM 2686 N N . LYS A 1 327 ? 30.136 5.313 -12.106 1.00 94.44 327 LYS A N 1
ATOM 2687 C CA . LYS A 1 327 ? 31.007 4.130 -12.225 1.00 94.44 327 LYS A CA 1
ATOM 2688 C C . LYS A 1 327 ? 31.161 3.672 -13.674 1.00 94.44 327 LYS A C 1
ATOM 2690 O O . LYS A 1 327 ? 32.279 3.426 -14.109 1.00 94.44 327 LYS A O 1
ATOM 2695 N N . HIS A 1 328 ? 30.065 3.615 -14.431 1.00 91.31 328 HIS A N 1
ATOM 2696 C CA . HIS A 1 328 ? 30.118 3.250 -15.847 1.00 91.31 328 HIS A CA 1
ATOM 2697 C C . HIS A 1 328 ? 30.933 4.258 -16.672 1.00 91.31 328 HIS A C 1
ATOM 2699 O O . HIS A 1 328 ? 31.647 3.843 -17.580 1.00 91.31 328 HIS A O 1
ATOM 2705 N N . CYS A 1 329 ? 30.874 5.558 -16.357 1.00 91.00 329 CYS A N 1
ATOM 2706 C CA . CYS 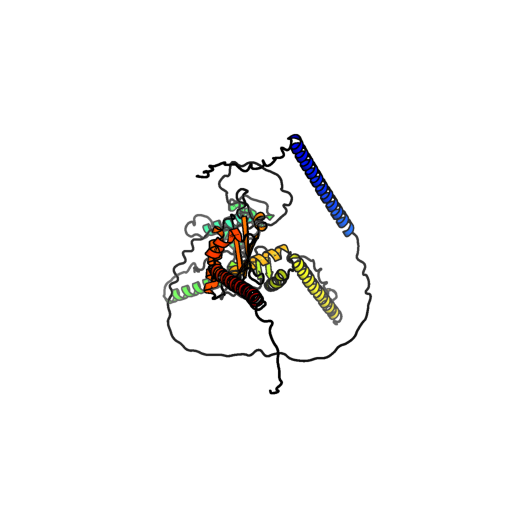A 1 329 ? 31.731 6.562 -16.994 1.00 91.00 329 CYS A CA 1
ATOM 2707 C C . CYS A 1 329 ? 33.214 6.261 -16.755 1.00 91.00 329 CYS A C 1
ATOM 2709 O O . CYS A 1 329 ? 33.986 6.233 -17.709 1.00 91.00 329 CYS A O 1
ATOM 2711 N N . ILE A 1 330 ? 33.593 5.964 -15.508 1.00 92.94 330 ILE A N 1
ATOM 2712 C CA . ILE A 1 330 ? 34.975 5.613 -15.147 1.00 92.94 330 ILE A CA 1
ATOM 2713 C C . ILE A 1 330 ? 35.423 4.348 -15.892 1.00 92.94 330 ILE A C 1
ATOM 2715 O O . ILE A 1 330 ? 36.471 4.341 -16.533 1.00 92.94 330 ILE A O 1
ATOM 2719 N N . GLU A 1 331 ? 34.619 3.282 -15.864 1.00 92.75 331 GLU A N 1
ATOM 2720 C CA . GLU A 1 331 ? 34.919 2.032 -16.577 1.00 92.75 331 GLU A CA 1
ATOM 2721 C C . GLU A 1 331 ? 35.053 2.244 -18.090 1.00 92.75 331 GLU A C 1
ATOM 2723 O O . GLU A 1 331 ? 35.892 1.627 -18.752 1.00 92.75 331 GLU A O 1
ATOM 2728 N N . HIS A 1 332 ? 34.223 3.121 -18.653 1.00 90.56 332 HIS A N 1
ATOM 2729 C CA . HIS A 1 332 ? 34.264 3.474 -20.064 1.00 90.56 332 HIS A CA 1
ATOM 2730 C C . HIS A 1 332 ? 35.523 4.263 -20.428 1.00 90.56 332 HIS A C 1
ATOM 2732 O O . HIS A 1 332 ? 36.156 3.963 -21.441 1.00 90.56 332 HIS A O 1
ATOM 2738 N N . GLU A 1 333 ? 35.941 5.210 -19.588 1.00 90.62 333 GLU A N 1
ATOM 2739 C CA . GLU A 1 333 ? 37.206 5.928 -19.759 1.00 90.62 333 GLU A CA 1
ATOM 2740 C C . GLU A 1 333 ? 38.412 4.990 -19.673 1.00 90.62 333 GLU A C 1
ATOM 2742 O O . GLU A 1 333 ? 39.272 5.043 -20.553 1.00 90.62 333 GLU A O 1
ATOM 2747 N N . ILE A 1 334 ? 38.444 4.078 -18.694 1.00 91.31 334 ILE A N 1
ATOM 2748 C CA . ILE A 1 334 ? 39.495 3.054 -18.571 1.00 91.31 334 ILE A CA 1
ATOM 2749 C C . ILE A 1 334 ? 39.550 2.194 -19.840 1.00 91.31 334 ILE A C 1
ATOM 2751 O O . ILE A 1 334 ? 40.622 1.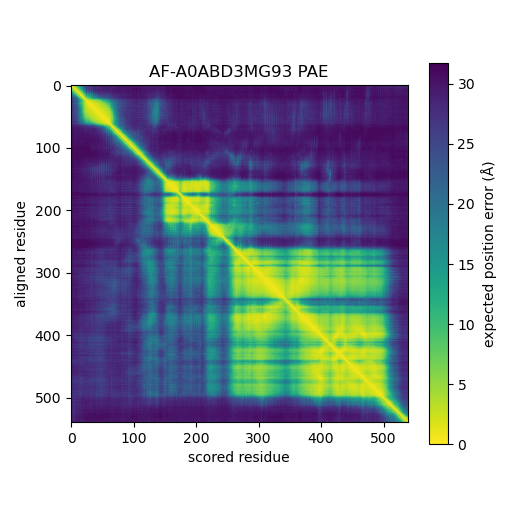982 -20.409 1.00 91.31 334 ILE A O 1
ATOM 2755 N N . ARG A 1 335 ? 38.393 1.743 -20.344 1.00 89.44 335 ARG A N 1
ATOM 2756 C CA . ARG A 1 335 ? 38.310 0.955 -21.584 1.00 89.44 335 ARG A CA 1
ATOM 2757 C C . ARG A 1 335 ? 38.816 1.745 -22.794 1.00 89.44 335 ARG A C 1
ATOM 2759 O O . ARG A 1 335 ? 39.526 1.192 -23.632 1.00 89.44 335 ARG A O 1
ATOM 2766 N N . ASN A 1 336 ? 38.485 3.031 -22.888 1.00 89.12 336 ASN A N 1
ATOM 2767 C CA . ASN A 1 336 ? 38.975 3.900 -23.957 1.00 89.12 336 ASN A CA 1
ATOM 2768 C C . ASN A 1 336 ? 40.488 4.146 -23.855 1.00 89.12 336 ASN A C 1
ATOM 2770 O O . ASN A 1 336 ? 41.164 4.167 -24.880 1.00 89.12 336 ASN A O 1
ATOM 2774 N N . GLN A 1 337 ? 41.039 4.294 -22.647 1.00 88.00 337 GLN A N 1
ATOM 2775 C CA . GLN A 1 337 ? 42.485 4.400 -22.434 1.00 88.00 337 GLN A CA 1
ATOM 2776 C C . GLN A 1 337 ? 43.213 3.114 -22.845 1.00 88.00 337 GLN A C 1
ATOM 2778 O O . GLN A 1 337 ? 44.214 3.194 -23.552 1.00 88.00 337 GLN A O 1
ATOM 2783 N N . ALA A 1 338 ? 42.681 1.940 -22.493 1.00 87.25 338 ALA A N 1
ATOM 2784 C CA . ALA A 1 338 ? 43.244 0.657 -22.915 1.00 87.25 338 ALA A CA 1
ATOM 2785 C C . ALA A 1 338 ? 43.255 0.509 -24.448 1.00 87.25 338 ALA A C 1
ATOM 2787 O O . ALA A 1 338 ? 44.257 0.093 -25.023 1.00 87.25 338 ALA A O 1
ATOM 2788 N N . LYS A 1 339 ? 42.181 0.931 -25.136 1.00 86.38 339 LYS A N 1
ATOM 2789 C CA . LYS A 1 339 ? 42.140 0.959 -26.610 1.00 86.38 339 LYS A CA 1
ATOM 2790 C C . LYS A 1 339 ? 43.239 1.842 -27.209 1.00 86.38 339 LYS A C 1
ATOM 2792 O O . LYS A 1 339 ? 43.862 1.432 -28.183 1.00 86.38 339 LYS A O 1
ATOM 2797 N N . LYS A 1 340 ? 43.517 3.013 -26.620 1.00 85.56 340 LYS A N 1
ATOM 2798 C CA . LYS A 1 340 ? 44.590 3.920 -27.083 1.00 85.56 340 LYS A CA 1
ATOM 2799 C C . LYS A 1 340 ? 45.985 3.296 -27.029 1.00 85.56 340 LYS A C 1
ATOM 2801 O O . LYS A 1 340 ? 46.864 3.743 -27.752 1.00 85.56 340 LYS A O 1
ATOM 2806 N N . GLN A 1 341 ? 46.190 2.291 -26.182 1.00 84.62 341 GLN A N 1
ATOM 2807 C CA . GLN A 1 341 ? 47.473 1.599 -26.034 1.00 84.62 341 GLN A CA 1
ATOM 2808 C C . GLN A 1 341 ? 47.647 0.434 -27.025 1.00 84.62 341 GLN A C 1
ATOM 2810 O O . GLN A 1 341 ? 48.689 -0.217 -27.027 1.00 84.62 341 GLN A O 1
ATOM 2815 N N . THR A 1 342 ? 46.648 0.149 -27.870 1.00 84.62 342 THR A N 1
ATOM 2816 C CA . THR A 1 342 ? 46.739 -0.915 -28.882 1.00 84.62 342 THR A CA 1
ATOM 2817 C C . THR A 1 342 ? 47.522 -0.465 -30.118 1.00 84.62 342 THR A C 1
ATOM 2819 O O . THR A 1 342 ? 47.447 0.688 -30.532 1.00 84.62 342 THR A O 1
ATOM 2822 N N . ILE A 1 343 ? 48.265 -1.395 -30.729 1.00 77.25 343 ILE A N 1
ATOM 2823 C CA . ILE A 1 343 ? 49.184 -1.124 -31.854 1.00 77.25 343 ILE A CA 1
ATOM 2824 C C . ILE A 1 343 ? 48.443 -0.582 -33.095 1.00 77.25 343 ILE A C 1
ATOM 2826 O O . ILE A 1 343 ? 48.986 0.246 -33.817 1.00 77.25 343 ILE A O 1
ATOM 2830 N N . ASN A 1 344 ? 47.183 -0.984 -33.299 1.00 81.81 344 ASN A N 1
ATOM 2831 C CA . ASN A 1 344 ? 46.324 -0.552 -34.411 1.00 81.81 344 ASN A CA 1
ATOM 2832 C C . ASN A 1 344 ? 45.175 0.345 -33.921 1.00 81.81 344 ASN A C 1
ATOM 2834 O O . ASN A 1 344 ? 44.008 0.112 -34.242 1.00 81.81 344 ASN A O 1
ATOM 2838 N N . PHE A 1 345 ? 45.485 1.328 -33.077 1.00 81.94 345 PHE A N 1
ATOM 2839 C CA . PHE A 1 345 ? 44.480 2.224 -32.518 1.00 81.94 345 PHE A CA 1
ATOM 2840 C C . PHE A 1 345 ? 43.815 3.092 -33.601 1.00 81.94 345 PHE A C 1
ATOM 2842 O O . PHE A 1 345 ? 44.461 3.921 -34.240 1.00 81.94 345 PHE A O 1
ATOM 2849 N N . ASP A 1 346 ? 42.497 2.949 -33.746 1.00 82.00 346 ASP A N 1
ATOM 2850 C CA . ASP A 1 346 ? 41.656 3.856 -34.526 1.00 82.00 346 ASP A CA 1
ATOM 2851 C C . ASP A 1 346 ? 40.966 4.869 -33.599 1.00 82.00 346 ASP A C 1
ATOM 2853 O O . ASP A 1 346 ? 40.169 4.499 -32.729 1.00 82.00 346 ASP A O 1
ATOM 2857 N N . ALA A 1 347 ? 41.233 6.159 -33.810 1.00 80.06 347 ALA A N 1
ATOM 2858 C CA . ALA A 1 347 ? 40.636 7.248 -33.040 1.00 80.06 347 ALA A CA 1
ATOM 2859 C C . ALA A 1 347 ? 39.105 7.316 -33.166 1.00 80.06 347 ALA A C 1
ATOM 2861 O O . ALA A 1 347 ? 38.440 7.735 -32.217 1.00 80.06 347 ALA A O 1
ATOM 2862 N N . SER A 1 348 ? 38.539 6.859 -34.289 1.00 81.00 348 SER A N 1
ATOM 2863 C CA . SER A 1 348 ? 37.089 6.844 -34.512 1.00 81.00 348 SER A CA 1
ATOM 2864 C C . SER A 1 348 ? 36.360 5.810 -33.638 1.00 81.00 348 SER A C 1
ATOM 2866 O O . SER A 1 348 ? 35.170 5.947 -33.353 1.00 81.00 348 SER A O 1
ATOM 2868 N N . SER A 1 349 ? 37.094 4.817 -33.120 1.00 79.75 349 SER A N 1
ATOM 2869 C CA . SER A 1 349 ? 36.572 3.765 -32.237 1.00 79.75 349 SER A CA 1
ATOM 2870 C C . SER A 1 349 ? 36.330 4.217 -30.785 1.00 79.75 349 SER A C 1
ATOM 2872 O O . SER A 1 349 ? 35.796 3.447 -29.969 1.00 79.75 349 SER A O 1
ATOM 2874 N N . ILE A 1 350 ? 36.728 5.451 -30.443 1.00 83.06 350 ILE A N 1
ATOM 2875 C CA . ILE A 1 350 ? 36.449 6.082 -29.151 1.00 83.06 350 ILE A CA 1
ATOM 2876 C C . ILE A 1 350 ? 35.115 6.812 -29.235 1.00 83.06 350 ILE A C 1
ATOM 2878 O O . ILE A 1 350 ? 34.997 7.885 -29.818 1.00 83.06 350 ILE A O 1
ATOM 2882 N N . THR A 1 351 ? 34.110 6.262 -28.565 1.00 82.94 351 THR A N 1
ATOM 2883 C CA . THR A 1 351 ? 32.818 6.924 -28.387 1.00 82.94 351 THR A CA 1
ATOM 2884 C C . THR A 1 351 ? 32.754 7.575 -27.013 1.00 82.94 351 THR A C 1
ATOM 2886 O O . THR A 1 351 ? 33.194 6.978 -26.032 1.00 82.94 351 THR A O 1
ATOM 2889 N N . MET A 1 352 ? 32.162 8.763 -26.905 1.00 80.62 352 MET A N 1
ATOM 2890 C CA . MET A 1 352 ? 31.821 9.350 -25.604 1.00 80.62 352 MET A CA 1
ATOM 2891 C C . MET A 1 352 ? 30.550 8.697 -25.058 1.00 80.62 352 MET A C 1
ATOM 2893 O O . MET A 1 352 ? 29.619 8.407 -25.817 1.00 80.62 352 MET A O 1
ATOM 2897 N N . LEU A 1 353 ? 30.513 8.454 -23.746 1.00 84.62 353 LEU A N 1
ATOM 2898 C CA . LEU A 1 353 ? 29.275 8.050 -23.089 1.00 84.62 353 LEU A CA 1
ATOM 2899 C C . LEU A 1 353 ? 28.284 9.225 -23.152 1.00 84.62 353 LEU A C 1
ATOM 2901 O O . LEU A 1 353 ? 28.691 10.383 -23.114 1.00 84.62 353 LEU A O 1
ATOM 2905 N N . SER A 1 354 ? 26.993 8.939 -23.291 1.00 89.00 354 SER A N 1
ATOM 2906 C CA . SER A 1 354 ? 25.966 9.984 -23.256 1.00 89.00 354 SER A CA 1
ATOM 2907 C C . SER A 1 354 ? 25.717 10.497 -21.859 1.00 89.00 354 SER A C 1
ATOM 2909 O O . SER A 1 354 ? 25.813 9.712 -20.921 1.00 89.00 354 SER A O 1
ATOM 2911 N N . ASP A 1 355 ? 25.222 11.727 -21.761 1.00 89.19 355 ASP A N 1
ATOM 2912 C CA . ASP A 1 355 ? 24.756 12.308 -20.508 1.00 89.19 355 ASP A CA 1
ATOM 2913 C C . ASP A 1 355 ? 23.723 11.427 -19.792 1.00 89.19 355 ASP A C 1
ATOM 2915 O O . ASP A 1 355 ? 22.876 10.774 -20.409 1.00 89.19 355 ASP A O 1
ATOM 2919 N N . PHE A 1 356 ? 23.737 11.483 -18.458 1.00 89.19 356 PHE A N 1
ATOM 2920 C CA . PHE A 1 356 ? 22.794 10.761 -17.601 1.00 89.19 356 PHE A CA 1
ATOM 2921 C C . PHE A 1 356 ? 21.328 11.025 -17.985 1.00 89.19 356 PHE A C 1
ATOM 2923 O O . PHE A 1 356 ? 20.501 10.116 -17.996 1.00 89.19 356 PHE A O 1
ATOM 2930 N N . GLY A 1 357 ? 21.005 12.275 -18.328 1.00 88.38 357 GLY A N 1
ATOM 2931 C CA . GLY A 1 357 ? 19.657 12.711 -18.697 1.00 88.38 357 GLY A CA 1
ATOM 2932 C C . GLY A 1 357 ? 19.269 12.476 -20.161 1.00 88.38 357 GLY A C 1
ATOM 2933 O O . GLY A 1 357 ? 18.165 12.865 -20.545 1.00 88.38 357 GLY A O 1
ATOM 2934 N N . ASP A 1 358 ? 20.134 11.874 -20.986 1.00 88.12 358 ASP A N 1
ATOM 2935 C CA . ASP A 1 358 ? 19.844 11.638 -22.404 1.00 88.12 358 ASP A CA 1
ATOM 2936 C C . ASP A 1 358 ? 18.645 10.691 -22.560 1.00 88.12 358 ASP A C 1
ATOM 2938 O O . ASP A 1 358 ? 18.720 9.502 -22.246 1.00 88.12 358 ASP A O 1
ATOM 2942 N N . LYS A 1 359 ? 17.529 11.219 -23.073 1.00 85.12 359 LYS A N 1
ATOM 2943 C CA . LYS A 1 359 ? 16.243 10.513 -23.188 1.00 85.12 359 LYS A CA 1
ATOM 2944 C C . LYS A 1 359 ? 16.286 9.290 -24.104 1.00 85.12 359 LYS A C 1
ATOM 2946 O O . LYS A 1 359 ? 15.452 8.403 -23.929 1.00 85.12 359 LYS A O 1
ATOM 2951 N N . LEU A 1 360 ? 17.198 9.265 -25.076 1.00 84.69 360 LEU A N 1
ATOM 2952 C CA . LEU A 1 360 ? 17.329 8.173 -26.045 1.00 84.69 360 LEU A CA 1
ATOM 2953 C C . LEU A 1 360 ? 18.336 7.112 -25.596 1.00 84.69 360 LEU A C 1
ATOM 2955 O O . LEU A 1 360 ? 18.373 6.028 -26.173 1.00 84.69 360 LEU A O 1
ATOM 2959 N N . ARG A 1 361 ? 19.152 7.423 -24.585 1.00 85.38 361 ARG A N 1
ATOM 2960 C CA . ARG A 1 361 ? 20.207 6.540 -24.088 1.00 85.38 361 ARG A CA 1
ATOM 2961 C C . ARG A 1 361 ? 19.980 6.209 -22.618 1.00 85.38 361 ARG A C 1
ATOM 2963 O O . ARG A 1 361 ? 19.130 5.379 -22.316 1.00 85.38 361 ARG A O 1
ATOM 2970 N N . TYR A 1 362 ? 20.718 6.835 -21.700 1.00 82.06 362 TYR A N 1
ATOM 2971 C CA . TYR A 1 362 ? 20.681 6.457 -20.283 1.00 82.06 362 TYR A CA 1
ATOM 2972 C C . TYR A 1 362 ? 19.333 6.763 -19.609 1.00 82.06 362 TYR A C 1
ATOM 2974 O O . TYR A 1 362 ? 18.939 6.071 -18.672 1.00 82.06 362 TYR A O 1
ATOM 2982 N N . ARG A 1 363 ? 18.607 7.771 -20.115 1.00 83.81 363 ARG A N 1
ATOM 2983 C CA . ARG A 1 363 ? 17.230 8.125 -19.748 1.00 83.81 363 ARG A CA 1
ATOM 2984 C C . ARG A 1 363 ? 17.055 8.201 -18.232 1.00 83.81 363 ARG A C 1
ATOM 2986 O O . ARG A 1 363 ? 16.128 7.587 -17.716 1.00 83.81 363 ARG A O 1
ATOM 2993 N N . GLY A 1 364 ? 17.946 8.942 -17.554 1.00 84.56 364 GLY A N 1
ATOM 2994 C CA . GLY A 1 364 ? 18.120 9.109 -16.096 1.00 84.56 364 GLY A CA 1
ATOM 2995 C C . GLY A 1 364 ? 16.912 9.645 -15.319 1.00 84.56 364 GLY A C 1
ATOM 2996 O O . GLY A 1 364 ? 17.008 10.575 -14.522 1.00 84.56 364 GLY A O 1
ATOM 2997 N N . LEU A 1 365 ? 15.756 9.056 -15.577 1.00 86.81 365 LEU A N 1
ATOM 2998 C CA . LEU A 1 365 ? 14.485 9.253 -14.930 1.00 86.81 365 LEU A CA 1
ATOM 2999 C C . LEU A 1 365 ? 14.350 8.194 -13.845 1.00 86.81 365 LEU A C 1
ATOM 3001 O O . LEU A 1 365 ? 14.747 7.041 -14.014 1.00 86.81 365 LEU A O 1
ATOM 3005 N N . VAL A 1 366 ? 13.736 8.596 -12.744 1.00 91.25 366 VAL A N 1
ATOM 3006 C CA . VAL A 1 366 ? 13.363 7.696 -11.660 1.00 91.25 366 VAL A CA 1
ATOM 3007 C C . VAL A 1 366 ? 11.874 7.827 -11.377 1.00 91.25 366 VAL A C 1
ATOM 3009 O O . VAL A 1 366 ? 11.279 8.865 -11.691 1.00 91.25 366 VAL A O 1
ATOM 3012 N N . PRO A 1 367 ? 11.253 6.801 -10.777 1.00 91.81 367 PRO A N 1
ATOM 3013 C CA . PRO A 1 367 ? 9.869 6.899 -10.355 1.00 91.81 367 PRO A CA 1
ATOM 3014 C C . PRO A 1 367 ? 9.677 8.054 -9.368 1.00 91.81 367 PRO A C 1
ATOM 3016 O O . PRO A 1 367 ? 10.500 8.266 -8.474 1.00 91.81 367 PRO A O 1
ATOM 3019 N N . THR A 1 368 ? 8.589 8.808 -9.519 1.00 93.56 368 THR A N 1
ATOM 3020 C CA . THR A 1 368 ? 8.248 9.892 -8.588 1.00 93.56 368 THR A CA 1
ATOM 3021 C C . THR A 1 368 ? 7.782 9.325 -7.249 1.00 93.56 368 THR A C 1
ATOM 3023 O O . THR A 1 368 ? 7.294 8.196 -7.182 1.00 93.56 368 THR A O 1
ATOM 3026 N N . GLY A 1 369 ? 7.858 10.120 -6.176 1.00 94.00 369 GLY A N 1
ATOM 3027 C CA . GLY A 1 369 ? 7.327 9.711 -4.873 1.00 94.00 369 GLY A CA 1
ATOM 3028 C C . GLY A 1 369 ? 5.843 9.333 -4.933 1.00 94.00 369 GLY A C 1
ATOM 3029 O O . GLY A 1 369 ? 5.443 8.329 -4.353 1.00 94.00 369 GLY A O 1
ATOM 3030 N N . ARG A 1 370 ? 5.038 10.064 -5.716 1.00 93.12 370 ARG A N 1
ATOM 3031 C CA . ARG A 1 370 ? 3.622 9.731 -5.958 1.00 93.12 370 ARG A CA 1
ATOM 3032 C C . ARG A 1 370 ? 3.444 8.371 -6.629 1.00 93.12 370 ARG A C 1
ATOM 3034 O O . ARG A 1 370 ? 2.605 7.591 -6.191 1.00 93.12 370 ARG A O 1
ATOM 3041 N N . PHE A 1 371 ? 4.242 8.071 -7.653 1.00 92.75 371 PHE A N 1
ATOM 3042 C CA . PHE A 1 371 ? 4.191 6.770 -8.316 1.00 92.75 371 PHE A CA 1
ATOM 3043 C C . PHE A 1 371 ? 4.595 5.639 -7.364 1.00 92.75 371 PHE A C 1
ATOM 3045 O O . PHE A 1 371 ? 3.900 4.633 -7.285 1.00 92.75 371 PHE A O 1
ATOM 3052 N N . LEU A 1 372 ? 5.667 5.822 -6.588 1.00 94.25 372 LEU A N 1
ATOM 3053 C CA . LEU A 1 372 ? 6.088 4.847 -5.578 1.00 94.25 372 LEU A CA 1
ATOM 3054 C C . LEU A 1 372 ? 4.991 4.624 -4.530 1.00 94.25 372 LEU A C 1
ATOM 3056 O O . LEU A 1 372 ? 4.657 3.485 -4.228 1.00 94.25 372 LEU A O 1
ATOM 3060 N N . ALA A 1 373 ? 4.366 5.691 -4.028 1.00 93.12 373 ALA A N 1
ATOM 3061 C CA . ALA A 1 373 ? 3.240 5.583 -3.101 1.00 93.12 373 ALA A CA 1
ATOM 3062 C C . ALA A 1 373 ? 2.060 4.809 -3.710 1.00 93.12 373 ALA A C 1
ATOM 3064 O O . ALA A 1 373 ? 1.411 4.028 -3.019 1.00 93.12 373 ALA A O 1
ATOM 3065 N N . HIS A 1 374 ? 1.784 5.010 -4.999 1.00 91.44 374 HIS A N 1
ATOM 3066 C CA . HIS A 1 374 ? 0.737 4.286 -5.711 1.00 91.44 374 HIS A CA 1
ATOM 3067 C C . HIS A 1 374 ? 1.059 2.789 -5.826 1.00 91.44 374 HIS A C 1
ATOM 3069 O O . HIS A 1 374 ? 0.240 1.964 -5.426 1.00 91.44 374 HIS A O 1
ATOM 3075 N N . VAL A 1 375 ? 2.262 2.430 -6.286 1.00 92.06 375 VAL A N 1
ATOM 3076 C CA . VAL A 1 375 ? 2.689 1.022 -6.378 1.00 92.06 375 VAL A CA 1
ATOM 3077 C C . VAL A 1 375 ? 2.662 0.349 -5.007 1.00 92.06 375 VAL A C 1
ATOM 3079 O O . VAL A 1 375 ? 2.194 -0.781 -4.894 1.00 92.06 375 VAL A O 1
ATOM 3082 N N . TYR A 1 376 ? 3.094 1.056 -3.957 1.00 92.06 376 TYR A N 1
ATOM 3083 C CA . TYR A 1 376 ? 3.049 0.550 -2.586 1.00 92.06 376 TYR A CA 1
ATOM 3084 C C . TYR A 1 376 ? 1.636 0.136 -2.174 1.00 92.06 376 TYR A C 1
ATOM 3086 O O . TYR A 1 376 ? 1.451 -0.951 -1.632 1.00 92.06 376 TYR A O 1
ATOM 3094 N N . LYS A 1 377 ? 0.638 0.979 -2.471 1.00 91.00 377 LYS A N 1
ATOM 3095 C CA . LYS A 1 377 ? -0.774 0.709 -2.175 1.00 91.00 377 LYS A CA 1
ATOM 3096 C C . LYS A 1 377 ? -1.312 -0.474 -2.975 1.00 91.00 377 LYS A C 1
ATOM 3098 O O . LYS A 1 377 ? -1.964 -1.327 -2.387 1.00 91.00 377 LYS A O 1
ATOM 3103 N N . ILE A 1 378 ? -1.013 -0.549 -4.277 1.00 88.75 378 ILE A N 1
ATOM 3104 C CA . ILE A 1 378 ? -1.420 -1.684 -5.127 1.00 88.75 378 ILE A CA 1
ATOM 3105 C C . ILE A 1 378 ? -0.865 -2.992 -4.559 1.00 88.75 378 ILE A C 1
ATOM 3107 O O . ILE A 1 378 ? -1.600 -3.963 -4.401 1.00 88.75 378 ILE A O 1
ATOM 3111 N N . TYR A 1 379 ? 0.423 -3.006 -4.215 1.00 89.00 379 TYR A N 1
ATOM 3112 C CA . TYR A 1 379 ? 1.065 -4.188 -3.653 1.00 89.00 379 TYR A CA 1
ATOM 3113 C C . TYR A 1 379 ? 0.485 -4.566 -2.281 1.00 89.00 379 TYR A C 1
ATOM 3115 O O . TYR A 1 379 ? 0.203 -5.735 -2.034 1.00 89.00 379 TYR A O 1
ATOM 3123 N N . HIS A 1 380 ? 0.237 -3.595 -1.395 1.00 89.06 380 HIS A N 1
ATOM 3124 C CA . HIS A 1 380 ? -0.384 -3.874 -0.094 1.00 89.06 380 HIS A CA 1
ATOM 3125 C C . HIS A 1 380 ? -1.808 -4.407 -0.237 1.00 89.06 380 HIS A C 1
ATOM 3127 O O . HIS A 1 380 ? -2.184 -5.320 0.492 1.00 89.06 380 HIS A O 1
ATOM 3133 N N . ALA A 1 381 ? -2.570 -3.904 -1.210 1.00 89.38 381 ALA A N 1
ATOM 3134 C CA . ALA A 1 381 ? -3.881 -4.450 -1.534 1.00 89.38 381 ALA A CA 1
ATOM 3135 C C . ALA A 1 381 ? -3.783 -5.912 -2.002 1.00 89.38 381 ALA A C 1
ATOM 3137 O O . ALA A 1 381 ? -4.590 -6.734 -1.575 1.00 89.38 381 ALA A O 1
ATOM 3138 N N . SER A 1 382 ? -2.767 -6.275 -2.801 1.00 85.75 382 SER A N 1
ATOM 3139 C CA . SER A 1 382 ? -2.606 -7.662 -3.265 1.00 85.75 382 SER A CA 1
ATOM 3140 C C . SER A 1 382 ? -2.254 -8.650 -2.150 1.00 85.75 382 SER A C 1
ATOM 3142 O O . SER A 1 382 ? -2.547 -9.834 -2.277 1.00 85.75 382 SER A O 1
ATOM 3144 N N . ILE A 1 383 ? -1.646 -8.180 -1.055 1.00 88.44 383 ILE A N 1
ATOM 3145 C CA . ILE A 1 383 ? -1.347 -9.001 0.131 1.00 88.44 383 ILE A CA 1
ATOM 3146 C C . ILE A 1 383 ? -2.308 -8.739 1.301 1.00 88.44 383 ILE A C 1
ATOM 3148 O O . ILE A 1 383 ? -2.063 -9.218 2.407 1.00 88.44 383 ILE A O 1
ATOM 3152 N N . GLY A 1 384 ? -3.404 -8.004 1.078 1.00 91.62 384 GLY A N 1
ATOM 3153 C CA . GLY A 1 384 ? -4.315 -7.556 2.136 1.00 91.62 384 GLY A CA 1
ATOM 3154 C C . GLY A 1 384 ? -4.867 -8.706 2.975 1.00 91.62 384 GLY A C 1
ATOM 3155 O O . GLY A 1 384 ? -4.751 -8.680 4.193 1.00 91.62 384 GLY A O 1
ATOM 3156 N N . ALA A 1 385 ? -5.333 -9.782 2.333 1.00 91.00 385 ALA A N 1
ATOM 3157 C CA . ALA A 1 385 ? -5.854 -10.956 3.038 1.00 91.00 385 ALA A CA 1
ATOM 3158 C C . ALA A 1 385 ? -4.815 -11.616 3.965 1.00 91.00 385 ALA A C 1
ATOM 3160 O O . ALA A 1 385 ? -5.156 -12.087 5.050 1.00 91.00 385 ALA A O 1
ATOM 3161 N N . TYR A 1 386 ? -3.541 -11.631 3.559 1.00 91.75 386 TYR A N 1
ATOM 3162 C CA . TYR A 1 386 ? -2.454 -12.117 4.406 1.00 91.75 386 TYR A CA 1
ATOM 3163 C C . TYR A 1 386 ? -2.224 -11.182 5.599 1.00 91.75 386 TYR A C 1
ATOM 3165 O O . TYR A 1 386 ? -2.163 -11.644 6.736 1.00 91.75 386 TYR A O 1
ATOM 3173 N N . LEU A 1 387 ? -2.157 -9.869 5.357 1.00 90.88 387 LEU A N 1
ATOM 3174 C CA . LEU A 1 387 ? -1.986 -8.872 6.417 1.00 90.88 387 LEU A CA 1
ATOM 3175 C C . LEU A 1 387 ? -3.146 -8.901 7.424 1.00 90.88 387 LEU A C 1
ATOM 3177 O O . LEU A 1 387 ? -2.907 -8.824 8.626 1.00 90.88 387 LEU A O 1
ATOM 3181 N N . ASP A 1 388 ? -4.380 -9.099 6.961 1.00 91.12 388 ASP A N 1
ATOM 3182 C CA . ASP A 1 388 ? -5.557 -9.243 7.820 1.00 91.12 388 ASP A CA 1
ATOM 3183 C C . ASP A 1 388 ? -5.452 -10.471 8.733 1.00 91.12 388 ASP A C 1
ATOM 3185 O O . ASP A 1 388 ? -5.857 -10.423 9.897 1.00 91.12 388 ASP A O 1
ATOM 3189 N N . MET A 1 389 ? -4.902 -11.585 8.234 1.00 91.50 389 MET A N 1
ATOM 3190 C CA . MET A 1 389 ? -4.630 -12.766 9.059 1.00 91.50 389 MET A CA 1
ATOM 3191 C C . MET A 1 389 ? -3.531 -12.499 10.087 1.00 91.50 389 MET A C 1
ATOM 3193 O O . MET A 1 389 ? -3.688 -12.884 11.244 1.00 91.50 389 MET A O 1
ATOM 3197 N N . GLU A 1 390 ? -2.455 -11.813 9.701 1.00 92.44 390 GLU A N 1
ATOM 3198 C CA . GLU A 1 390 ? -1.382 -11.433 10.627 1.00 92.44 390 GLU A CA 1
ATOM 3199 C C . GLU A 1 390 ? -1.893 -10.520 11.747 1.00 92.44 390 GLU A C 1
ATOM 3201 O O . GLU A 1 390 ? -1.593 -10.748 12.917 1.00 92.44 390 GLU A O 1
ATOM 3206 N N . VAL A 1 391 ? -2.746 -9.543 11.426 1.00 92.38 391 VAL A N 1
ATOM 3207 C CA . VAL A 1 391 ? -3.388 -8.677 12.428 1.00 92.38 391 VAL A CA 1
ATOM 3208 C C . VAL A 1 391 ? -4.258 -9.488 13.392 1.00 92.38 391 VAL A C 1
ATOM 3210 O O . VAL A 1 391 ? -4.238 -9.232 14.595 1.00 92.38 391 VAL A O 1
ATOM 3213 N N . LYS A 1 392 ? -4.994 -10.496 12.903 1.00 91.75 392 LYS A N 1
ATOM 3214 C CA . LYS A 1 392 ? -5.837 -11.359 13.750 1.00 91.75 392 LYS A CA 1
ATOM 3215 C C . LYS A 1 392 ? -5.034 -12.203 14.743 1.00 91.75 392 LYS A C 1
ATOM 3217 O O . LYS A 1 392 ? -5.552 -12.505 15.815 1.00 91.75 392 LYS A O 1
ATOM 3222 N N . LYS A 1 393 ? -3.789 -12.559 14.416 1.00 92.00 393 LYS A N 1
ATOM 3223 C CA . LYS A 1 393 ? -2.895 -13.318 15.308 1.00 92.00 393 LYS A CA 1
ATOM 3224 C C . LYS A 1 393 ? -2.393 -12.502 16.499 1.00 92.00 393 LYS A C 1
ATOM 3226 O O . LYS A 1 393 ? -1.950 -13.090 17.480 1.00 92.00 393 LYS A O 1
ATOM 3231 N N . ARG A 1 394 ? -2.459 -11.170 16.435 1.00 92.06 394 ARG A N 1
ATOM 3232 C CA . ARG A 1 394 ? -2.005 -10.300 17.525 1.00 92.06 394 ARG A CA 1
ATOM 3233 C C . ARG A 1 394 ? -2.925 -10.438 18.738 1.00 92.06 394 ARG A C 1
ATOM 3235 O O . ARG A 1 394 ? -4.152 -10.393 18.606 1.00 92.06 394 ARG A O 1
ATOM 3242 N N . GLY A 1 395 ? -2.328 -10.598 19.916 1.00 92.06 395 GLY A N 1
ATOM 3243 C CA . GLY A 1 395 ? -3.038 -10.542 21.192 1.00 92.06 395 GLY A CA 1
ATOM 3244 C C . GLY A 1 395 ? -3.519 -9.124 21.512 1.00 92.06 395 GLY A C 1
ATOM 3245 O O . GLY A 1 395 ? -3.051 -8.150 20.917 1.00 92.06 395 GLY A O 1
ATOM 3246 N N . ALA A 1 396 ? -4.483 -9.028 22.425 1.00 95.31 396 ALA A N 1
ATOM 3247 C CA . ALA A 1 396 ? -4.939 -7.766 23.000 1.00 95.31 396 ALA A CA 1
ATOM 3248 C C . ALA A 1 396 ? -5.555 -8.032 24.380 1.00 95.31 396 ALA A C 1
ATOM 3250 O O . ALA A 1 396 ? -6.777 -8.096 24.524 1.00 95.31 396 ALA A O 1
ATOM 3251 N N . GLU A 1 397 ? -4.716 -8.230 25.398 1.00 95.44 397 GLU A N 1
ATOM 3252 C CA . GLU A 1 397 ? -5.199 -8.287 26.789 1.00 95.44 397 GLU A CA 1
ATOM 3253 C C . GLU A 1 397 ? -5.627 -6.899 27.273 1.00 95.44 397 GLU A C 1
ATOM 3255 O O . GLU A 1 397 ? -6.555 -6.766 28.078 1.00 95.44 397 GLU A O 1
ATOM 3260 N N . VAL A 1 398 ? -4.983 -5.863 26.735 1.00 96.06 398 VAL A N 1
ATOM 3261 C CA . VAL A 1 398 ? -5.378 -4.470 26.904 1.00 96.06 398 VAL A CA 1
ATOM 3262 C C . VAL A 1 398 ? -5.830 -3.934 25.558 1.00 96.06 398 VAL A C 1
ATOM 3264 O O . VAL A 1 398 ? -5.106 -4.040 24.573 1.00 96.06 398 VAL A O 1
ATOM 3267 N N . LEU A 1 399 ? -7.022 -3.345 25.510 1.00 95.94 399 LEU A N 1
ATOM 3268 C CA . LEU A 1 399 ? -7.563 -2.757 24.291 1.00 95.94 399 LEU A CA 1
ATOM 3269 C C . LEU A 1 399 ? -7.763 -1.250 24.473 1.00 95.94 399 LEU A C 1
ATOM 3271 O O . LEU A 1 399 ? -8.573 -0.808 25.288 1.00 95.94 399 LEU A O 1
ATOM 3275 N N . HIS A 1 400 ? -7.023 -0.466 23.697 1.00 95.94 400 HIS A N 1
ATOM 3276 C CA . HIS A 1 400 ? -7.177 0.980 23.590 1.00 95.94 400 HIS A CA 1
ATOM 3277 C C . HIS A 1 400 ? -8.127 1.312 22.446 1.00 95.94 400 HIS A C 1
ATOM 3279 O O . HIS A 1 400 ? -7.869 0.938 21.302 1.00 95.94 400 HIS A O 1
ATOM 3285 N N . TRP A 1 401 ? -9.216 2.009 22.757 1.00 94.56 401 TRP A N 1
ATOM 3286 C CA . TRP A 1 401 ? -10.274 2.348 21.817 1.00 94.56 401 TRP A CA 1
ATOM 3287 C C . TRP A 1 401 ? -10.280 3.844 21.517 1.00 94.56 401 TRP A C 1
ATOM 3289 O O . TRP A 1 401 ? -10.421 4.653 22.432 1.00 94.56 401 TRP A O 1
ATOM 3299 N N . ASP A 1 402 ? -10.160 4.206 20.240 1.00 93.06 402 ASP A N 1
ATOM 3300 C CA . ASP A 1 402 ? -10.220 5.598 19.784 1.00 93.06 402 ASP A CA 1
ATOM 3301 C C . ASP A 1 402 ? -11.064 5.740 18.509 1.00 93.06 402 ASP A C 1
ATOM 3303 O O . ASP A 1 402 ? -11.125 4.834 17.670 1.00 93.06 402 ASP A O 1
ATOM 3307 N N . VAL A 1 403 ? -11.707 6.900 18.353 1.00 91.69 403 VAL A N 1
ATOM 3308 C CA . VAL A 1 403 ? -12.514 7.243 17.177 1.00 91.69 403 VAL A CA 1
ATOM 3309 C C . VAL A 1 403 ? -11.984 8.520 16.531 1.00 91.69 403 VAL A C 1
ATOM 3311 O O . VAL A 1 403 ? -12.162 9.635 17.026 1.00 91.69 403 VAL A O 1
ATOM 3314 N N . SER A 1 404 ? -11.398 8.379 15.342 1.00 91.62 404 SER A N 1
ATOM 3315 C CA . SER A 1 404 ? -10.889 9.504 14.563 1.00 91.62 404 SER A CA 1
ATOM 3316 C C . SER A 1 404 ? -11.951 10.070 13.620 1.00 91.62 404 SER A C 1
ATOM 3318 O O . SER A 1 404 ? -12.345 9.447 12.636 1.00 91.62 404 SER A O 1
ATOM 3320 N N . TYR A 1 405 ? -12.358 11.317 13.861 1.00 90.19 405 TYR A N 1
ATOM 3321 C CA . TYR A 1 405 ? -13.284 12.068 12.994 1.00 90.19 405 TYR A CA 1
ATOM 3322 C C . TYR A 1 405 ? -12.582 12.871 11.888 1.00 90.19 405 TYR A C 1
ATOM 3324 O O . TYR A 1 405 ? -13.230 13.606 11.140 1.00 90.19 405 TYR A O 1
ATOM 3332 N N . LYS A 1 406 ? -11.243 12.850 11.831 1.00 89.19 406 LYS A N 1
ATOM 3333 C CA . LYS A 1 406 ? -10.482 13.642 10.847 1.00 89.19 406 LYS A CA 1
ATOM 3334 C C . LYS A 1 406 ? -10.451 12.955 9.492 1.00 89.19 406 LYS A C 1
ATOM 3336 O O . LYS A 1 406 ? -10.677 13.615 8.487 1.00 89.19 406 LYS A O 1
ATOM 3341 N N . GLU A 1 407 ? -10.194 11.653 9.490 1.00 86.88 407 GLU A N 1
ATOM 3342 C CA . GLU A 1 407 ? -10.083 10.850 8.273 1.00 86.88 407 GLU A CA 1
ATOM 3343 C C . GLU A 1 407 ? -11.398 10.872 7.480 1.00 86.88 407 GLU A C 1
ATOM 3345 O O . GLU A 1 407 ? -11.396 11.281 6.321 1.00 86.88 407 GLU A O 1
ATOM 3350 N N . ALA A 1 408 ? -12.529 10.644 8.154 1.00 85.94 408 ALA A N 1
ATOM 3351 C CA . ALA A 1 408 ? -13.853 10.655 7.537 1.00 85.94 408 ALA A CA 1
ATOM 3352 C C . ALA A 1 408 ? -14.217 11.976 6.823 1.00 85.94 408 ALA A C 1
ATOM 3354 O O . ALA A 1 408 ? -15.003 11.973 5.881 1.00 85.94 408 ALA A O 1
ATOM 3355 N N . LYS A 1 409 ? -13.623 13.117 7.210 1.00 84.69 409 LYS A N 1
ATOM 3356 C CA . LYS A 1 409 ? -13.849 14.418 6.543 1.00 84.69 409 LYS A CA 1
ATOM 3357 C C . LYS A 1 409 ? -13.184 14.527 5.173 1.00 84.69 409 LYS A C 1
ATOM 3359 O O . LYS A 1 409 ? -13.572 15.400 4.398 1.00 84.69 409 LYS A O 1
ATOM 3364 N N . HIS A 1 410 ? -12.168 13.706 4.927 1.00 84.69 410 HIS A N 1
ATOM 3365 C CA . HIS A 1 410 ? -11.424 13.647 3.673 1.00 84.69 410 HIS A CA 1
ATOM 3366 C C . HIS A 1 410 ? -11.923 12.532 2.746 1.00 84.69 410 HIS A C 1
ATOM 3368 O O . HIS A 1 410 ? -11.452 12.437 1.616 1.00 84.69 410 HIS A O 1
ATOM 3374 N N . LEU A 1 411 ? -12.864 11.706 3.211 1.00 86.25 411 LEU A N 1
ATOM 3375 C CA . LEU A 1 411 ? -13.511 10.684 2.399 1.00 86.25 411 LEU A CA 1
ATOM 3376 C C . LEU A 1 411 ? -14.598 11.271 1.494 1.00 86.25 411 LEU A C 1
ATOM 3378 O O . LEU A 1 411 ? -15.010 12.428 1.633 1.00 86.25 411 LEU A O 1
ATOM 3382 N N . CYS A 1 412 ? -15.055 10.450 0.546 1.00 81.31 412 CYS A N 1
ATOM 3383 C CA . CYS A 1 412 ? -16.075 10.836 -0.415 1.00 81.31 412 CYS A CA 1
ATOM 3384 C C . CYS A 1 412 ? -17.373 11.274 0.283 1.00 81.31 412 CYS A C 1
ATOM 3386 O O . CYS A 1 412 ? -17.790 10.743 1.318 1.00 81.31 412 CYS A O 1
ATOM 3388 N N . ARG A 1 413 ? -18.019 12.281 -0.308 1.00 86.31 413 ARG A N 1
ATOM 3389 C CA . ARG A 1 413 ? -19.348 12.737 0.093 1.00 86.31 413 ARG A CA 1
ATOM 3390 C C . ARG A 1 413 ? -20.357 12.260 -0.931 1.00 86.31 413 ARG A C 1
ATOM 3392 O O . ARG A 1 413 ? -20.155 12.455 -2.123 1.00 86.31 413 ARG A O 1
ATOM 3399 N N . TYR A 1 414 ? -21.458 11.698 -0.459 1.00 85.25 414 TYR A N 1
ATOM 3400 C CA . TYR A 1 414 ? -22.583 11.319 -1.299 1.00 85.25 414 TYR A CA 1
ATOM 3401 C C . TYR A 1 414 ? -23.683 12.372 -1.163 1.00 85.25 414 TYR A C 1
ATOM 3403 O O . TYR A 1 414 ? -24.151 12.638 -0.053 1.00 85.25 414 TYR A O 1
ATOM 3411 N N . ARG A 1 415 ? -24.057 13.021 -2.277 1.00 88.50 415 ARG A N 1
ATOM 3412 C CA . ARG A 1 415 ? -25.038 14.130 -2.307 1.00 88.50 415 ARG A CA 1
ATOM 3413 C C . ARG A 1 415 ? -24.743 15.211 -1.253 1.00 88.50 415 ARG A C 1
ATOM 3415 O O . ARG A 1 415 ? -25.589 15.577 -0.440 1.00 88.50 415 ARG A O 1
ATOM 3422 N N . GLY A 1 416 ? -23.478 15.631 -1.181 1.00 84.25 416 GLY A N 1
ATOM 3423 C CA . GLY A 1 416 ? -22.997 16.637 -0.226 1.00 84.25 416 GLY A CA 1
ATOM 3424 C C . GLY A 1 416 ? -22.884 16.176 1.237 1.00 84.25 416 GLY A C 1
ATOM 3425 O O . GLY A 1 416 ? -22.344 16.922 2.060 1.00 84.25 416 GLY A O 1
ATOM 3426 N N . LYS A 1 417 ? -23.320 14.956 1.580 1.00 84.81 417 LYS A N 1
ATOM 3427 C CA . LYS A 1 417 ? -23.266 14.397 2.941 1.00 84.81 417 LYS A CA 1
ATOM 3428 C C . LYS A 1 417 ? -22.096 13.430 3.104 1.00 84.81 417 LYS A C 1
ATOM 3430 O O . LYS A 1 417 ? -21.745 12.696 2.186 1.00 84.81 417 LYS A O 1
ATOM 3435 N N . SER A 1 418 ? -21.486 13.436 4.287 1.00 84.88 418 SER A N 1
ATOM 3436 C CA . SER A 1 418 ? -20.423 12.484 4.630 1.00 84.88 418 SER A CA 1
ATOM 3437 C C . SER A 1 418 ? -20.991 11.068 4.683 1.00 84.88 418 SER A C 1
ATOM 3439 O O . SER A 1 418 ? -21.997 10.859 5.360 1.00 84.88 418 SER A O 1
ATOM 3441 N N . VAL A 1 419 ? -20.356 10.118 3.991 1.00 89.69 419 VAL A N 1
ATOM 3442 C CA . VAL A 1 419 ? -20.753 8.698 4.038 1.00 89.69 419 VAL A CA 1
ATOM 3443 C C . VAL A 1 419 ? -20.393 8.092 5.395 1.00 89.69 419 VAL A C 1
ATOM 3445 O O . VAL A 1 419 ? -21.201 7.410 6.018 1.00 89.69 419 VAL A O 1
ATOM 3448 N N . PHE A 1 420 ? -19.195 8.409 5.885 1.00 91.00 420 PHE A N 1
ATOM 3449 C CA . PHE A 1 420 ? -18.702 7.968 7.183 1.00 91.00 420 PHE A CA 1
ATOM 3450 C C . PHE A 1 420 ? -18.599 9.145 8.143 1.00 91.00 420 PHE A C 1
ATOM 3452 O O . PHE A 1 420 ? -18.353 10.286 7.744 1.00 91.00 420 PHE A O 1
ATOM 3459 N N . LYS A 1 421 ? -18.793 8.865 9.427 1.00 89.88 421 LYS A N 1
ATOM 3460 C CA . LYS A 1 421 ? -18.672 9.836 10.509 1.00 89.88 421 LYS A CA 1
ATOM 3461 C C . LYS A 1 421 ? -17.309 9.761 11.187 1.00 89.88 421 LYS A C 1
ATOM 3463 O O . LYS A 1 421 ? -16.743 10.805 11.500 1.00 89.88 421 LYS A O 1
ATOM 3468 N N . GLY A 1 422 ? -16.767 8.559 11.362 1.00 91.56 422 GLY A N 1
ATOM 3469 C CA . GLY A 1 422 ? -15.469 8.358 11.995 1.00 91.56 422 GLY A CA 1
ATOM 3470 C C . GLY A 1 422 ? -14.837 7.017 11.644 1.00 91.56 422 GLY A C 1
ATOM 3471 O O . GLY A 1 422 ? -15.497 6.126 11.111 1.00 91.56 422 GLY A O 1
ATOM 3472 N N . LEU A 1 423 ? -13.551 6.902 11.957 1.00 93.62 423 LEU A N 1
ATOM 3473 C CA . LEU A 1 423 ? -12.763 5.680 11.874 1.00 93.62 423 LEU A CA 1
ATOM 3474 C C . LEU A 1 423 ? -12.452 5.209 13.291 1.00 93.62 423 LEU A C 1
ATOM 3476 O O . LEU A 1 423 ? -11.725 5.879 14.026 1.00 93.62 423 LEU A O 1
ATOM 3480 N N . VAL A 1 424 ? -13.008 4.067 13.666 1.00 94.19 424 VAL A N 1
ATOM 3481 C CA . VAL A 1 424 ? -12.758 3.427 14.954 1.00 94.19 424 VAL A CA 1
ATOM 3482 C C . VAL A 1 424 ? -11.483 2.606 14.852 1.00 94.19 424 VAL A C 1
ATOM 3484 O O . VAL A 1 424 ? -11.305 1.867 13.885 1.00 94.19 424 VAL A O 1
ATOM 3487 N N . THR A 1 425 ? -10.600 2.725 15.841 1.00 95.25 425 THR A N 1
ATOM 3488 C CA . THR A 1 425 ? -9.360 1.948 15.929 1.00 95.25 425 THR A CA 1
ATOM 3489 C C . THR A 1 425 ? -9.229 1.334 17.320 1.00 95.25 425 THR A C 1
ATOM 34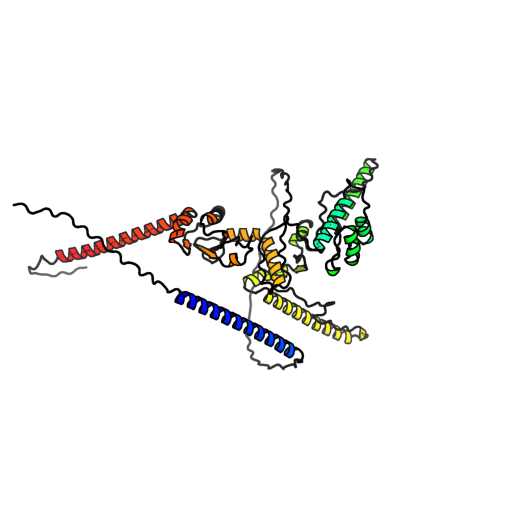91 O O . THR A 1 425 ? -9.288 2.038 18.325 1.00 95.25 425 THR A O 1
ATOM 3494 N N . GLY A 1 426 ? -9.041 0.014 17.360 1.00 95.31 426 GLY A N 1
ATOM 3495 C CA . GLY A 1 426 ? -8.693 -0.741 18.559 1.00 95.31 426 GLY A CA 1
ATOM 3496 C C . GLY A 1 426 ? -7.231 -1.178 18.502 1.00 95.31 426 GLY A C 1
ATOM 3497 O O . GLY A 1 426 ? -6.849 -1.896 17.573 1.00 95.31 426 GLY A O 1
ATOM 3498 N N . MET A 1 427 ? -6.425 -0.755 19.476 1.00 96.69 427 MET A N 1
ATOM 3499 C CA . MET A 1 427 ? -4.996 -1.083 19.583 1.00 96.69 427 MET A CA 1
ATOM 3500 C C . MET A 1 427 ? -4.710 -1.939 20.815 1.00 96.69 427 MET A C 1
ATOM 3502 O O . MET A 1 427 ? -5.369 -1.772 21.838 1.00 96.69 427 MET A O 1
ATOM 3506 N N . ASN A 1 428 ? -3.727 -2.832 20.722 1.00 95.62 428 ASN A N 1
ATOM 3507 C CA . ASN A 1 428 ? -3.275 -3.637 21.858 1.00 95.62 428 ASN A CA 1
ATOM 3508 C C . ASN A 1 428 ? -2.299 -2.869 22.777 1.00 95.62 428 ASN A C 1
ATOM 3510 O O . ASN A 1 428 ? -1.976 -1.703 22.534 1.00 95.62 428 ASN A O 1
ATOM 3514 N N . GLU A 1 429 ? -1.795 -3.544 23.812 1.00 94.75 429 GLU A N 1
ATOM 3515 C CA . GLU A 1 429 ? -0.844 -3.015 24.800 1.00 94.75 429 GLU A CA 1
ATOM 3516 C C . GLU A 1 429 ? 0.482 -2.488 24.219 1.00 94.75 429 GLU A C 1
ATOM 3518 O O . GLU A 1 429 ? 1.123 -1.638 24.838 1.00 94.75 429 GLU A O 1
ATOM 3523 N N . VAL A 1 430 ? 0.898 -2.958 23.038 1.00 93.94 430 VAL A N 1
ATOM 3524 C CA . VAL A 1 430 ? 2.136 -2.524 22.361 1.00 93.94 430 VAL A CA 1
ATOM 3525 C C . VAL A 1 430 ? 1.885 -1.484 21.262 1.00 93.94 430 VAL A C 1
ATOM 3527 O O . VAL A 1 430 ? 2.816 -1.072 20.571 1.00 93.94 430 VAL A O 1
ATOM 3530 N N . GLY A 1 431 ? 0.642 -1.018 21.110 1.00 91.31 431 GLY A N 1
ATOM 3531 C CA . GLY A 1 431 ? 0.266 -0.013 20.114 1.00 91.31 431 GLY A CA 1
ATOM 3532 C C . GLY A 1 431 ? 0.063 -0.570 18.703 1.00 91.31 431 GLY A C 1
ATOM 3533 O O . GLY A 1 431 ? 0.010 0.193 17.738 1.00 91.31 431 GLY A O 1
ATOM 3534 N N . GLU A 1 432 ? -0.069 -1.886 18.551 1.00 93.19 432 GLU A N 1
ATOM 3535 C CA . GLU A 1 432 ? -0.430 -2.496 17.278 1.00 93.19 432 GLU A CA 1
ATOM 3536 C C . GLU A 1 432 ? -1.942 -2.438 17.066 1.00 93.19 432 GLU A C 1
ATOM 3538 O O . GLU A 1 432 ? -2.740 -2.738 17.956 1.00 93.19 432 GLU A O 1
ATOM 3543 N N . VAL A 1 433 ? -2.352 -2.110 15.842 1.00 93.94 433 VAL A N 1
ATOM 3544 C CA . VAL A 1 433 ? -3.765 -2.152 15.454 1.00 93.94 433 VAL A CA 1
ATOM 3545 C C . VAL A 1 433 ? -4.244 -3.601 15.447 1.00 93.94 433 VAL A C 1
ATOM 3547 O O . VAL A 1 433 ? -3.628 -4.456 14.801 1.00 93.94 433 VAL A O 1
ATOM 3550 N N . ARG A 1 434 ? -5.365 -3.849 16.133 1.00 94.12 434 ARG A N 1
ATOM 3551 C CA . ARG A 1 434 ? -6.031 -5.154 16.213 1.00 94.12 434 ARG A CA 1
ATOM 3552 C C . ARG A 1 434 ? -7.380 -5.196 15.503 1.00 94.12 434 ARG A C 1
ATOM 3554 O O . ARG A 1 434 ? -7.800 -6.262 15.046 1.00 94.12 434 ARG A O 1
ATOM 3561 N N . MET A 1 435 ? -8.050 -4.052 15.410 1.00 93.19 435 MET A N 1
ATOM 3562 C CA . MET A 1 435 ? -9.236 -3.858 14.582 1.00 93.19 435 MET A CA 1
ATOM 3563 C C . MET A 1 435 ? -9.357 -2.394 14.169 1.00 93.19 435 MET A C 1
ATOM 3565 O O . MET A 1 435 ? -8.989 -1.496 14.927 1.00 93.19 435 MET A O 1
ATOM 3569 N N . GLN A 1 436 ? -9.888 -2.159 12.974 1.00 93.81 436 GLN A N 1
ATOM 3570 C CA . GLN A 1 436 ? -10.143 -0.821 12.464 1.00 93.81 436 GLN A CA 1
ATOM 3571 C C . GLN A 1 436 ? -11.313 -0.867 11.481 1.00 93.81 436 GLN A C 1
ATOM 3573 O O . GLN A 1 436 ? -11.356 -1.744 10.622 1.00 93.81 436 GLN A O 1
ATOM 3578 N N . PHE A 1 437 ? -12.279 0.038 11.630 1.00 93.06 437 PHE A N 1
ATOM 3579 C CA . PHE A 1 437 ? -13.470 0.081 10.778 1.00 93.06 437 PHE A CA 1
ATOM 3580 C C . PHE A 1 437 ? -14.138 1.457 10.809 1.00 93.06 437 PHE A C 1
ATOM 3582 O O . PHE A 1 437 ? -14.063 2.188 11.800 1.00 93.06 437 PHE A O 1
ATOM 3589 N N . HIS A 1 438 ? -14.810 1.819 9.718 1.00 92.81 438 HIS A N 1
ATOM 3590 C CA . HIS A 1 438 ? -15.576 3.059 9.642 1.00 92.81 438 HIS A CA 1
ATOM 3591 C C . HIS A 1 438 ? -16.953 2.915 10.290 1.00 92.81 438 HIS A C 1
ATOM 3593 O O . HIS A 1 438 ? -17.612 1.883 10.179 1.00 92.81 438 HIS A O 1
ATOM 3599 N N . VAL A 1 439 ? -17.412 3.996 10.915 1.00 91.88 439 VAL A N 1
ATOM 3600 C CA . VAL A 1 439 ? -18.768 4.142 11.456 1.00 91.88 439 VAL A CA 1
ATOM 3601 C C . VAL A 1 439 ? -19.488 5.282 10.751 1.00 91.88 439 VAL A C 1
ATOM 3603 O O . VAL A 1 439 ? -18.889 6.301 10.405 1.00 91.88 439 VAL A O 1
ATOM 3606 N N . TYR A 1 440 ? -20.785 5.118 10.526 1.00 89.75 440 TYR A N 1
ATOM 3607 C CA . TYR A 1 440 ? -21.673 6.089 9.879 1.00 89.75 440 TYR A CA 1
ATOM 3608 C C . TYR A 1 440 ? -22.455 6.933 10.902 1.00 89.75 440 TYR A C 1
ATOM 3610 O O . TYR A 1 440 ? -23.010 7.974 10.553 1.00 89.75 440 TYR A O 1
ATOM 3618 N N . SER A 1 441 ? -22.468 6.544 12.183 1.00 87.00 441 SER A N 1
ATOM 3619 C CA . SER A 1 441 ? -22.994 7.355 13.291 1.00 87.00 441 SER A CA 1
ATOM 3620 C C . SER A 1 441 ? -22.213 7.122 14.591 1.00 87.00 441 SER A C 1
ATOM 3622 O O . SER A 1 441 ? -21.308 6.296 14.622 1.00 87.00 441 SER A O 1
ATOM 3624 N N . ASP A 1 442 ? -22.586 7.823 15.667 1.00 80.75 442 ASP A N 1
ATOM 3625 C CA . ASP A 1 442 ? -22.000 7.616 17.005 1.00 80.75 442 ASP A CA 1
ATOM 3626 C C . ASP A 1 442 ? -22.676 6.455 17.767 1.00 80.75 442 ASP A C 1
ATOM 3628 O O . ASP A 1 442 ? -22.430 6.264 18.955 1.00 80.75 442 ASP A O 1
ATOM 3632 N N . SER A 1 443 ? -23.583 5.705 17.129 1.00 86.06 443 SER A N 1
ATOM 3633 C CA . SER A 1 443 ? -24.296 4.605 17.786 1.00 86.06 443 SER A CA 1
ATOM 3634 C C . SER A 1 443 ? -23.371 3.425 18.080 1.00 86.06 443 SER A C 1
ATOM 3636 O O . SER A 1 443 ? -22.660 2.939 17.197 1.00 86.06 443 SER A O 1
ATOM 3638 N N . HIS A 1 444 ? -23.462 2.895 19.304 1.00 85.88 444 HIS A N 1
ATOM 3639 C CA . HIS A 1 444 ? -22.703 1.721 19.730 1.00 85.88 444 HIS A CA 1
ATOM 3640 C C . HIS A 1 444 ? -23.015 0.461 18.922 1.00 85.88 444 HIS A C 1
ATOM 3642 O O . HIS A 1 444 ? -22.124 -0.358 18.718 1.00 85.88 444 HIS A O 1
ATOM 3648 N N . GLU A 1 445 ? -24.233 0.320 18.399 1.00 87.25 445 GLU A N 1
ATOM 3649 C CA . GLU A 1 445 ? -24.651 -0.857 17.620 1.00 87.25 445 GLU A CA 1
ATOM 3650 C C . GLU A 1 445 ? -23.764 -1.100 16.390 1.00 87.25 445 GLU A C 1
ATOM 3652 O O . GLU A 1 445 ? -23.511 -2.242 16.014 1.00 87.25 445 GLU A O 1
ATOM 3657 N N . GLN A 1 446 ? -23.201 -0.039 15.807 1.00 88.31 446 GLN A N 1
ATOM 3658 C CA . GLN A 1 446 ? -22.313 -0.149 14.643 1.00 88.31 446 GLN A CA 1
ATOM 3659 C C . GLN A 1 446 ? -20.983 -0.827 14.969 1.00 88.31 446 GLN A C 1
ATOM 3661 O O . GLN A 1 446 ? -20.308 -1.334 14.079 1.00 88.31 446 GLN A O 1
ATOM 3666 N N . MET A 1 447 ? -20.607 -0.848 16.248 1.00 91.00 447 MET A N 1
ATOM 3667 C CA . MET A 1 447 ? -19.369 -1.457 16.723 1.00 91.00 447 MET A CA 1
ATOM 3668 C C . MET A 1 447 ? -19.553 -2.945 17.063 1.00 91.00 447 MET A C 1
ATOM 3670 O O . MET A 1 447 ? -18.565 -3.638 17.303 1.00 91.00 447 MET A O 1
ATOM 3674 N N . SER A 1 448 ? -20.793 -3.456 17.099 1.00 92.19 448 SER A N 1
ATOM 3675 C CA . SER A 1 448 ? -21.084 -4.813 17.586 1.00 92.19 448 SER A CA 1
ATOM 3676 C C . SER A 1 448 ? -20.467 -5.889 16.696 1.00 92.19 448 SER A C 1
ATOM 3678 O O . SER A 1 448 ? -19.744 -6.746 17.201 1.00 92.19 448 SER A O 1
ATOM 3680 N N . ALA A 1 449 ? -20.650 -5.788 15.377 1.00 92.50 449 ALA A N 1
ATOM 3681 C CA . ALA A 1 449 ? -20.116 -6.760 14.422 1.00 92.50 449 ALA A CA 1
ATOM 3682 C C . ALA A 1 449 ? -18.582 -6.874 14.493 1.00 92.50 449 ALA A C 1
ATOM 3684 O O . ALA A 1 449 ? -18.029 -7.971 14.450 1.00 92.50 449 ALA A O 1
ATOM 3685 N N . ALA A 1 450 ? -17.885 -5.746 14.659 1.00 93.19 450 ALA A N 1
ATOM 3686 C CA . ALA A 1 450 ? -16.431 -5.731 14.775 1.00 93.19 450 ALA A CA 1
ATOM 3687 C C . ALA A 1 450 ? -15.943 -6.377 16.082 1.00 93.19 450 ALA A C 1
ATOM 3689 O O . ALA A 1 450 ? -14.993 -7.160 16.063 1.00 93.19 450 ALA A O 1
ATOM 3690 N N . LEU A 1 451 ? -16.612 -6.102 17.209 1.00 93.94 451 LEU A N 1
ATOM 3691 C CA . LEU A 1 451 ? -16.290 -6.714 18.504 1.00 93.94 451 LEU A CA 1
ATOM 3692 C C . LEU A 1 451 ? -16.599 -8.217 18.529 1.00 93.94 451 LEU A C 1
ATOM 3694 O O . LEU A 1 451 ? -15.843 -8.987 19.119 1.00 93.94 451 LEU A O 1
ATOM 3698 N N . GLU A 1 452 ? -17.676 -8.649 17.871 1.00 94.50 452 GLU A N 1
ATOM 3699 C CA . GLU A 1 452 ? -18.009 -10.067 17.707 1.00 94.50 452 GLU A CA 1
ATOM 3700 C C . GLU A 1 452 ? -16.979 -10.792 16.847 1.00 94.50 452 GLU A C 1
ATOM 3702 O O . GLU A 1 452 ? -16.502 -11.856 17.243 1.00 94.50 452 GLU A O 1
ATOM 3707 N N . ALA A 1 453 ? -16.582 -10.198 15.717 1.00 92.88 453 ALA A N 1
ATOM 3708 C CA . ALA A 1 453 ? -15.524 -10.734 14.868 1.00 92.88 453 ALA A CA 1
ATOM 3709 C C . ALA A 1 453 ? -14.193 -10.814 15.627 1.00 92.88 453 ALA A C 1
ATOM 3711 O O . ALA A 1 453 ? -13.514 -11.841 15.585 1.00 92.88 453 ALA A O 1
ATOM 3712 N N . PHE A 1 454 ? -13.845 -9.771 16.383 1.00 94.25 454 PHE A N 1
ATOM 3713 C CA . PHE A 1 454 ? -12.674 -9.775 17.251 1.00 94.25 454 PHE A CA 1
ATOM 3714 C C . PHE A 1 454 ? -12.739 -10.923 18.264 1.00 94.25 454 PHE A C 1
ATOM 3716 O O . PHE A 1 454 ? -11.848 -11.770 18.259 1.00 94.25 454 PHE A O 1
ATOM 3723 N N . ARG A 1 455 ? -13.820 -11.026 19.047 1.00 92.94 455 ARG A N 1
ATOM 3724 C CA . ARG A 1 455 ? -14.016 -12.102 20.032 1.00 92.94 455 ARG A CA 1
ATOM 3725 C C . ARG A 1 455 ? -13.938 -13.486 19.389 1.00 92.94 455 ARG A C 1
ATOM 3727 O O . ARG A 1 455 ? -13.292 -14.373 19.941 1.00 92.94 455 ARG A O 1
ATOM 3734 N N . GLY A 1 456 ? -14.573 -13.658 18.230 1.00 93.19 456 GLY A N 1
ATOM 3735 C CA . GLY A 1 456 ? -14.534 -14.894 17.455 1.00 93.19 456 GLY A CA 1
ATOM 3736 C C . GLY A 1 456 ? -13.104 -15.280 17.090 1.00 93.19 456 GLY A C 1
ATOM 3737 O O . GLY A 1 456 ? -12.688 -16.397 17.382 1.00 93.19 456 GLY A O 1
ATOM 3738 N N . THR A 1 457 ? -12.327 -14.336 16.548 1.00 93.69 457 THR A N 1
ATOM 3739 C CA . THR A 1 457 ? -10.922 -14.586 16.183 1.00 93.69 457 THR A CA 1
ATOM 3740 C C . THR A 1 457 ? -10.032 -14.873 17.391 1.00 93.69 457 THR A C 1
ATOM 3742 O O . THR A 1 457 ? -9.229 -15.801 17.340 1.00 93.69 457 THR A O 1
ATOM 3745 N N . THR A 1 458 ? -10.199 -14.133 18.491 1.00 93.62 458 THR A N 1
ATOM 3746 C CA . THR A 1 458 ? -9.459 -14.348 19.744 1.00 93.62 458 THR A CA 1
ATOM 3747 C C . THR A 1 458 ? -9.718 -15.751 20.290 1.00 93.62 458 THR A C 1
ATOM 3749 O O . THR A 1 458 ? -8.776 -16.469 20.611 1.00 93.62 458 THR A O 1
ATOM 3752 N N . CYS A 1 459 ? -10.982 -16.184 20.305 1.00 92.75 459 CYS A N 1
ATOM 3753 C CA . CYS A 1 459 ? -11.362 -17.521 20.752 1.00 92.75 459 CYS A CA 1
ATOM 3754 C C . CYS A 1 459 ? -10.836 -18.620 19.816 1.00 92.75 459 CYS A C 1
ATOM 3756 O O . CYS A 1 459 ? -10.218 -19.571 20.287 1.00 92.75 459 CYS A O 1
ATOM 3758 N N . SER A 1 460 ? -11.010 -18.475 18.496 1.00 93.69 460 SER A N 1
ATOM 3759 C CA . SER A 1 460 ? -10.570 -19.485 17.522 1.00 93.69 460 SER A CA 1
ATOM 3760 C C . SER A 1 460 ? -9.055 -19.692 17.501 1.00 93.69 460 SER A C 1
ATOM 3762 O O . SER A 1 460 ? -8.590 -20.772 17.160 1.00 93.69 460 SER A O 1
ATOM 3764 N N . LEU A 1 461 ? -8.290 -18.652 17.846 1.00 93.50 461 LEU A N 1
ATOM 3765 C CA . LEU A 1 461 ? -6.828 -18.690 17.878 1.00 93.50 461 LEU A CA 1
ATOM 3766 C C . LEU A 1 461 ? -6.269 -19.032 19.269 1.00 93.50 461 LEU A C 1
ATOM 3768 O O . LEU A 1 461 ? -5.053 -19.053 19.433 1.00 93.50 461 LEU A O 1
ATOM 3772 N N . GLY A 1 462 ? -7.127 -19.283 20.267 1.00 94.25 462 GLY A N 1
ATOM 3773 C CA . GLY A 1 462 ? -6.697 -19.575 21.638 1.00 94.25 462 GLY A CA 1
ATOM 3774 C C . GLY A 1 462 ? -5.963 -18.412 22.315 1.00 94.25 462 GLY A C 1
ATOM 3775 O O . GLY A 1 462 ? -5.141 -18.637 23.200 1.00 94.25 462 GLY A O 1
ATOM 3776 N N . LEU A 1 463 ? -6.223 -17.175 21.883 1.00 94.50 463 LEU A N 1
ATOM 3777 C CA . LEU A 1 463 ? -5.586 -15.982 22.432 1.00 94.50 463 LEU A CA 1
ATOM 3778 C C . LEU A 1 463 ? -6.232 -15.588 23.774 1.00 94.50 463 LEU A C 1
ATOM 3780 O O . LEU A 1 463 ? -7.439 -15.788 23.953 1.00 94.50 463 LEU A O 1
ATOM 3784 N N . PRO A 1 464 ? -5.471 -14.979 24.704 1.00 93.94 464 PRO A N 1
ATOM 3785 C CA . PRO A 1 464 ? -6.026 -14.451 25.944 1.00 93.94 464 PRO A CA 1
ATOM 3786 C C . PRO A 1 464 ? -7.155 -13.438 25.685 1.00 93.94 464 PRO A C 1
ATOM 3788 O O . PRO A 1 464 ? -7.058 -12.622 24.759 1.00 93.94 464 PRO A O 1
ATOM 3791 N N . PRO A 1 465 ? -8.241 -13.466 26.476 1.00 94.19 465 PRO A N 1
ATOM 3792 C CA . PRO A 1 465 ? -9.326 -12.507 26.332 1.00 94.19 465 PRO A CA 1
ATOM 3793 C C . PRO A 1 465 ? -8.927 -11.122 26.861 1.00 94.19 465 PRO A C 1
ATOM 3795 O O . PRO A 1 465 ? -8.050 -10.991 27.711 1.00 94.19 465 PRO A O 1
ATOM 3798 N N . VAL A 1 466 ? -9.630 -10.081 26.408 1.00 95.75 466 VAL A N 1
ATOM 3799 C CA . VAL A 1 466 ? -9.408 -8.701 26.873 1.00 95.75 466 VAL A CA 1
ATOM 3800 C C . VAL A 1 466 ? -9.719 -8.596 28.365 1.00 95.75 466 VAL A C 1
ATOM 3802 O O . VAL A 1 466 ? -10.819 -8.951 28.798 1.00 95.75 466 VAL A O 1
ATOM 3805 N N . ARG A 1 467 ? -8.779 -8.052 29.133 1.00 95.19 467 ARG A N 1
ATOM 3806 C CA . ARG A 1 467 ? -8.893 -7.808 30.576 1.00 95.19 467 ARG A CA 1
ATOM 3807 C C . ARG A 1 467 ? -9.114 -6.335 30.885 1.00 95.19 467 ARG A C 1
ATOM 3809 O O . ARG A 1 467 ? -9.910 -6.006 31.759 1.00 95.19 467 ARG A O 1
ATOM 3816 N N . LEU A 1 468 ? -8.446 -5.449 30.147 1.00 94.75 468 LEU A N 1
ATOM 3817 C CA . LEU A 1 468 ? -8.548 -4.001 30.320 1.00 94.75 468 LEU A CA 1
ATOM 3818 C C . LEU A 1 468 ? -9.013 -3.337 29.027 1.00 94.75 468 LEU A C 1
ATOM 3820 O O . LEU A 1 468 ? -8.554 -3.674 27.938 1.00 94.75 468 LEU A O 1
ATOM 3824 N N . PHE A 1 469 ? -9.910 -2.365 29.158 1.00 95.25 469 PHE A N 1
ATOM 3825 C CA . PHE A 1 469 ? -10.456 -1.613 28.034 1.00 95.25 469 PHE A CA 1
ATOM 3826 C C . PHE A 1 469 ? -10.401 -0.116 28.336 1.00 95.25 469 PHE A C 1
ATOM 3828 O O . PHE A 1 469 ? -10.955 0.336 29.340 1.00 95.25 469 PHE A O 1
ATOM 3835 N N . TYR A 1 470 ? -9.743 0.646 27.466 1.00 95.06 470 TYR A N 1
ATOM 3836 C CA . TYR A 1 470 ? -9.597 2.095 27.581 1.00 95.06 470 TYR A CA 1
ATOM 3837 C C . TYR A 1 470 ? -10.461 2.797 26.536 1.00 95.06 470 TYR A C 1
ATOM 3839 O O . TYR A 1 470 ? -10.363 2.497 25.351 1.00 95.06 470 TYR A O 1
ATOM 3847 N N . THR A 1 471 ? -11.274 3.751 26.984 1.00 94.12 471 THR A N 1
ATOM 3848 C CA . THR A 1 471 ? -12.116 4.626 26.155 1.00 94.12 471 THR A CA 1
ATOM 3849 C C . THR A 1 471 ? -12.199 6.011 26.798 1.00 94.12 471 THR A C 1
ATOM 3851 O O . THR A 1 471 ? -12.042 6.138 28.016 1.00 94.12 471 THR A O 1
ATOM 3854 N N . ASP A 1 472 ? -12.484 7.037 25.998 1.00 90.94 472 ASP A N 1
ATOM 3855 C CA . ASP A 1 472 ? -12.660 8.420 26.450 1.00 90.94 472 ASP A CA 1
ATOM 3856 C C . ASP A 1 472 ? -13.907 8.616 27.331 1.00 90.94 472 ASP A C 1
ATOM 3858 O O . ASP A 1 472 ? -13.932 9.508 28.182 1.00 90.94 472 ASP A O 1
ATOM 3862 N N . ASN A 1 473 ? -14.950 7.792 27.153 1.00 90.25 473 ASN A N 1
ATOM 3863 C CA . ASN A 1 473 ? -16.209 7.902 27.898 1.00 90.25 473 ASN A CA 1
ATOM 3864 C C . ASN A 1 473 ? -16.565 6.608 28.652 1.00 90.25 473 ASN A C 1
ATOM 3866 O O . ASN A 1 473 ? -17.595 5.984 28.379 1.00 90.25 473 ASN A O 1
ATOM 3870 N N . PRO A 1 474 ? -15.770 6.205 29.661 1.00 89.88 474 PRO A N 1
ATOM 3871 C CA . PRO A 1 474 ? -15.965 4.928 30.341 1.00 89.88 474 PRO A CA 1
ATOM 3872 C C . PRO A 1 474 ? -17.352 4.812 30.982 1.00 89.88 474 PRO A C 1
ATOM 3874 O O . PRO A 1 474 ? -17.923 3.729 30.999 1.00 89.88 474 PRO A O 1
ATOM 3877 N N . ALA A 1 475 ? -17.938 5.912 31.466 1.00 88.81 475 ALA A N 1
ATOM 3878 C CA . ALA A 1 475 ? -19.255 5.893 32.100 1.00 88.81 475 ALA A CA 1
ATOM 3879 C C . ALA A 1 475 ? -20.392 5.533 31.125 1.00 88.81 475 ALA A C 1
ATOM 3881 O O . ALA A 1 475 ? -21.261 4.737 31.479 1.00 88.81 475 ALA A O 1
ATOM 3882 N N . GLY A 1 476 ? -20.387 6.101 29.912 1.00 89.31 476 GLY A N 1
ATOM 3883 C CA . GLY A 1 476 ? -21.390 5.790 28.882 1.00 89.31 476 GLY A CA 1
ATOM 3884 C C . GLY A 1 476 ? -21.166 4.432 28.216 1.00 89.31 476 GLY A C 1
ATOM 3885 O O . GLY A 1 476 ? -22.116 3.748 27.837 1.00 89.31 476 GLY A O 1
ATOM 3886 N N . ASP A 1 477 ? -19.908 4.017 28.141 1.00 91.06 477 ASP A N 1
ATOM 3887 C CA . ASP A 1 477 ? -19.468 2.876 27.347 1.00 91.06 477 ASP A CA 1
ATOM 3888 C C . ASP A 1 477 ? -19.474 1.558 28.138 1.00 91.06 477 ASP A C 1
ATOM 3890 O O . ASP A 1 477 ? -19.666 0.481 27.563 1.00 91.06 477 ASP A O 1
ATOM 3894 N N . LYS A 1 478 ? -19.322 1.633 29.471 1.00 91.38 478 LYS A N 1
ATOM 3895 C CA . LYS A 1 478 ? -19.134 0.481 30.372 1.00 91.38 478 LYS A CA 1
ATOM 3896 C C . LYS A 1 478 ? -20.132 -0.644 30.126 1.00 91.38 478 LYS A C 1
ATOM 3898 O O . LYS A 1 478 ? -19.733 -1.790 29.934 1.00 91.38 478 LYS A O 1
ATOM 3903 N N . GLN A 1 479 ? -21.430 -0.336 30.131 1.00 92.25 479 GLN A N 1
ATOM 3904 C CA . GLN A 1 479 ? -22.470 -1.363 30.005 1.00 92.25 479 GLN A CA 1
ATOM 3905 C C . GLN A 1 479 ? -22.411 -2.077 28.653 1.00 92.25 479 GLN A C 1
ATOM 3907 O O . GLN A 1 479 ? -22.578 -3.296 28.591 1.00 92.25 479 GLN A O 1
ATOM 3912 N N . TYR A 1 480 ? -22.155 -1.326 27.581 1.00 93.44 480 TYR A N 1
ATOM 3913 C CA . TYR A 1 480 ? -22.096 -1.863 26.230 1.00 93.44 480 TYR A CA 1
ATOM 3914 C C . TYR A 1 480 ? -20.883 -2.785 26.053 1.00 93.44 480 TYR A C 1
ATOM 3916 O O . TYR A 1 480 ? -21.056 -3.949 25.688 1.00 93.44 480 TYR A O 1
ATOM 3924 N N . PHE A 1 481 ? -19.673 -2.324 26.385 1.00 93.88 481 PHE A N 1
ATOM 3925 C CA . PHE A 1 481 ? -18.472 -3.143 26.197 1.00 93.88 481 PHE A CA 1
ATOM 3926 C C . PHE A 1 481 ? -18.415 -4.339 27.148 1.00 93.88 481 PHE A C 1
ATOM 3928 O O . PHE A 1 481 ? -18.020 -5.413 26.711 1.00 93.88 481 PHE A O 1
ATOM 3935 N N . MET A 1 482 ? -18.896 -4.226 28.393 1.00 93.94 482 MET A N 1
ATOM 3936 C CA . MET A 1 482 ? -19.004 -5.387 29.294 1.00 93.94 482 MET A CA 1
ATOM 3937 C C . MET A 1 482 ? -19.988 -6.449 28.789 1.00 93.94 482 MET A C 1
ATOM 3939 O O . MET A 1 482 ? -19.843 -7.624 29.118 1.00 93.94 482 MET A O 1
ATOM 3943 N N . ARG A 1 483 ? -21.003 -6.053 28.009 1.00 93.44 483 ARG A N 1
ATOM 3944 C CA . ARG A 1 483 ? -21.916 -6.997 27.352 1.00 93.44 483 ARG A CA 1
ATOM 3945 C C . ARG A 1 483 ? -21.249 -7.671 26.152 1.00 93.44 483 ARG A C 1
ATOM 3947 O O . ARG A 1 483 ? -21.410 -8.873 25.969 1.00 93.44 483 ARG A O 1
ATOM 3954 N N . MET A 1 484 ? -20.511 -6.910 25.343 1.00 93.06 484 MET A N 1
ATOM 3955 C CA . MET A 1 484 ? -19.840 -7.437 24.146 1.00 93.06 484 MET A CA 1
ATOM 3956 C C . MET A 1 484 ? -18.618 -8.306 24.480 1.00 93.06 484 MET A C 1
ATOM 3958 O O . MET A 1 484 ? -18.367 -9.308 23.804 1.00 93.06 484 MET A O 1
ATOM 3962 N N . LEU A 1 485 ? -17.892 -7.948 25.542 1.00 93.62 485 LEU A N 1
ATOM 3963 C CA . LEU A 1 485 ? -16.670 -8.589 26.026 1.00 93.62 485 LEU A CA 1
ATOM 3964 C C . LEU A 1 485 ? -16.865 -9.047 27.487 1.00 93.62 485 LEU A C 1
ATOM 3966 O O . LEU A 1 485 ? -16.488 -8.329 28.416 1.00 93.62 485 LEU A O 1
ATOM 3970 N N . PRO A 1 486 ? -17.442 -10.242 27.723 1.00 92.94 486 PRO A N 1
ATOM 3971 C CA . PRO A 1 486 ? -17.750 -10.729 29.073 1.00 92.94 486 PRO A CA 1
ATOM 3972 C C . PRO A 1 486 ? -16.534 -10.862 29.998 1.00 92.94 486 PRO A C 1
ATOM 3974 O O . PRO A 1 486 ? -16.675 -10.770 31.215 1.00 92.94 486 PRO A O 1
ATOM 3977 N N . SER A 1 487 ? -15.333 -11.029 29.439 1.00 94.19 487 SER A N 1
ATOM 3978 C CA . SER A 1 487 ? -14.079 -11.057 30.199 1.00 94.19 487 SER A CA 1
ATOM 3979 C C . SER A 1 487 ? -13.826 -9.765 30.982 1.00 94.19 487 SER A C 1
ATOM 3981 O O . SER A 1 487 ? -13.277 -9.821 32.078 1.00 94.19 487 SER A O 1
ATOM 3983 N N . LEU A 1 488 ? -14.306 -8.617 30.489 1.00 95.12 488 LEU A N 1
ATOM 3984 C CA . LEU A 1 488 ? -14.228 -7.344 31.212 1.00 95.12 488 LEU A CA 1
ATOM 3985 C C . LEU A 1 488 ? -15.100 -7.339 32.468 1.00 95.12 488 LEU A C 1
ATOM 3987 O O . LEU A 1 488 ? -14.744 -6.715 33.464 1.00 95.12 488 LEU A O 1
ATOM 3991 N N . ARG A 1 489 ? -16.251 -8.022 32.428 1.00 93.62 489 ARG A N 1
ATOM 3992 C CA . ARG A 1 489 ? -17.117 -8.165 33.602 1.00 93.62 489 ARG A CA 1
ATOM 3993 C C . ARG A 1 489 ? -16.449 -9.042 34.652 1.00 93.62 489 ARG A C 1
ATOM 3995 O O . ARG A 1 489 ? -16.351 -8.612 35.790 1.00 93.62 489 ARG A O 1
ATOM 4002 N N . ALA A 1 490 ? -15.916 -10.193 34.246 1.00 92.50 490 ALA A N 1
ATOM 4003 C CA . ALA A 1 490 ? -15.178 -11.070 35.153 1.00 92.50 490 ALA A CA 1
ATOM 4004 C C . ALA A 1 490 ? -13.993 -10.343 35.819 1.00 92.50 490 ALA A C 1
ATOM 4006 O O . ALA A 1 490 ? -13.795 -10.462 37.024 1.00 92.50 490 ALA A O 1
ATOM 4007 N N . GLN A 1 491 ? -13.251 -9.532 35.055 1.00 93.88 491 GLN A N 1
ATOM 4008 C CA . GLN A 1 491 ? -12.145 -8.736 35.591 1.00 93.88 491 GLN A CA 1
ATOM 4009 C C . GLN A 1 491 ? -12.622 -7.629 36.550 1.00 93.88 491 GLN A C 1
ATOM 4011 O O . GLN A 1 491 ? -11.957 -7.358 37.547 1.00 93.88 491 GLN A O 1
ATOM 4016 N N . GLN A 1 492 ? -13.767 -6.991 36.277 1.00 92.69 492 GLN A N 1
ATOM 4017 C CA . GLN A 1 492 ? -14.365 -6.018 37.197 1.00 92.69 492 GLN A CA 1
ATOM 4018 C C . GLN A 1 492 ? -14.789 -6.679 38.511 1.00 92.69 492 GLN A C 1
ATOM 4020 O O . GLN A 1 492 ? -14.497 -6.132 39.569 1.00 92.69 492 GLN A O 1
ATOM 4025 N N . ASP A 1 493 ? -15.432 -7.846 38.448 1.00 92.75 493 ASP A N 1
ATOM 4026 C CA . ASP A 1 493 ? -15.885 -8.577 39.634 1.00 92.75 493 ASP A CA 1
ATOM 4027 C C . ASP A 1 493 ? -14.686 -8.984 40.519 1.00 92.75 493 ASP A C 1
ATOM 4029 O O . ASP A 1 493 ? -14.749 -8.893 41.746 1.00 92.75 493 ASP A O 1
ATOM 4033 N N . GLU A 1 494 ? -13.555 -9.360 39.905 1.00 92.31 494 GLU A N 1
ATOM 4034 C CA . GLU A 1 494 ? -12.290 -9.614 40.608 1.00 92.31 494 GLU A CA 1
ATOM 4035 C C . GLU A 1 494 ? -11.773 -8.355 41.327 1.00 92.31 494 GLU A C 1
ATOM 4037 O O . GLU A 1 494 ? -11.400 -8.416 42.501 1.00 92.31 494 GLU A O 1
ATOM 4042 N N . PHE A 1 495 ? -11.789 -7.195 40.661 1.00 91.25 495 PHE A N 1
ATOM 4043 C CA . PHE A 1 495 ? -11.380 -5.934 41.284 1.00 91.25 495 PHE A CA 1
ATOM 4044 C C . PHE A 1 495 ? -12.309 -5.514 42.426 1.00 91.25 495 PHE A C 1
ATOM 4046 O O . PHE A 1 495 ? -11.825 -5.102 43.481 1.00 91.25 495 PHE A O 1
ATOM 4053 N N . ASP A 1 496 ? -13.621 -5.668 42.259 1.00 92.00 496 ASP A N 1
ATOM 4054 C CA . ASP A 1 496 ? -14.608 -5.335 43.289 1.00 92.00 496 ASP A CA 1
ATOM 4055 C C . ASP A 1 496 ? -14.441 -6.238 44.530 1.00 92.00 496 ASP A C 1
ATOM 4057 O O . ASP A 1 496 ? -14.544 -5.775 45.674 1.00 92.00 496 ASP A O 1
ATOM 4061 N N . ALA A 1 497 ? -14.089 -7.514 44.331 1.00 91.69 497 ALA A N 1
ATOM 4062 C CA . ALA A 1 497 ? -13.768 -8.437 45.419 1.00 91.69 497 ALA A CA 1
ATOM 4063 C C . ALA A 1 497 ? -12.493 -8.030 46.180 1.00 91.69 497 ALA A C 1
ATOM 4065 O O . ALA A 1 497 ? -12.462 -8.103 47.411 1.00 91.69 497 ALA A O 1
ATOM 4066 N N . LEU A 1 498 ? -11.456 -7.562 45.477 1.00 90.69 498 LEU A N 1
ATOM 4067 C CA . LEU A 1 498 ? -10.223 -7.068 46.103 1.00 90.69 498 LEU A CA 1
ATOM 4068 C C . LEU A 1 498 ? -10.471 -5.809 46.942 1.00 90.69 498 LEU A C 1
ATOM 4070 O O . LEU A 1 498 ? -9.958 -5.708 48.061 1.00 90.69 498 LEU A O 1
ATOM 4074 N N . VAL A 1 499 ? -11.295 -4.881 46.443 1.00 87.50 499 VAL A N 1
ATOM 4075 C CA . VAL A 1 499 ? -11.703 -3.687 47.200 1.00 87.50 499 VAL A CA 1
ATOM 4076 C C . VAL A 1 499 ? -12.444 -4.104 48.468 1.00 87.50 499 VAL A C 1
ATOM 4078 O O . VAL A 1 499 ? -12.042 -3.711 49.564 1.00 87.50 499 VAL A O 1
ATOM 4081 N N . SER A 1 500 ? -13.423 -5.002 48.346 1.00 79.19 500 SER A N 1
ATOM 4082 C CA . SER A 1 500 ? -14.191 -5.516 49.487 1.00 79.19 500 SER A CA 1
ATOM 4083 C C . SER A 1 500 ? -13.291 -6.153 50.559 1.00 79.19 500 SER A C 1
ATOM 4085 O O . SER A 1 500 ? -13.450 -5.899 51.754 1.00 79.19 500 SER A O 1
ATOM 4087 N N . GLN A 1 501 ? -12.283 -6.935 50.159 1.00 74.44 501 GLN A N 1
ATOM 4088 C CA . GLN A 1 501 ? -11.316 -7.532 51.091 1.00 74.44 501 GLN A CA 1
ATOM 4089 C C . GLN A 1 501 ? -10.424 -6.486 51.778 1.00 74.44 501 GLN A C 1
ATOM 4091 O O . GLN A 1 501 ? -10.108 -6.627 52.962 1.00 74.44 501 GLN A O 1
ATOM 4096 N N . SER A 1 502 ? -10.019 -5.436 51.059 1.00 70.12 502 SER A N 1
ATOM 4097 C CA . SER A 1 502 ? -9.208 -4.348 51.620 1.00 70.12 502 SER A CA 1
ATOM 4098 C C . SER A 1 502 ? -9.988 -3.475 52.607 1.00 70.12 502 SER A C 1
ATOM 4100 O O . SER A 1 502 ? -9.462 -3.156 53.673 1.00 70.12 502 SER A O 1
ATOM 4102 N N . GLU A 1 503 ? -11.256 -3.172 52.319 1.00 70.94 503 GLU A N 1
ATOM 4103 C CA . GLU A 1 503 ? -12.154 -2.445 53.224 1.00 70.94 503 GLU A CA 1
ATOM 4104 C C . GLU A 1 503 ? -12.412 -3.240 54.505 1.00 70.94 503 GLU A C 1
ATOM 4106 O O . GLU A 1 503 ? -12.355 -2.681 55.602 1.00 70.94 503 GLU A O 1
ATOM 4111 N N . THR A 1 504 ? -12.592 -4.558 54.372 1.00 64.50 504 THR A N 1
ATOM 4112 C CA . THR A 1 504 ? -12.756 -5.479 55.505 1.00 64.50 504 THR A CA 1
ATOM 4113 C C . THR A 1 504 ? -11.491 -5.514 56.377 1.00 64.50 504 THR A C 1
ATOM 4115 O O . THR A 1 504 ? -11.562 -5.421 57.600 1.00 64.50 504 THR A O 1
ATOM 4118 N N . ARG A 1 505 ? -10.292 -5.563 55.775 1.00 60.22 505 ARG A N 1
ATOM 4119 C CA . ARG A 1 505 ? -9.022 -5.481 56.526 1.00 60.22 505 ARG A CA 1
ATOM 4120 C C . ARG A 1 505 ? -8.835 -4.134 57.228 1.00 60.22 505 ARG A C 1
ATOM 4122 O O . ARG A 1 505 ? -8.334 -4.108 58.348 1.00 60.22 505 ARG A O 1
ATOM 4129 N N . HIS A 1 506 ? -9.246 -3.031 56.604 1.00 57.97 506 HIS A N 1
ATOM 4130 C CA . HIS A 1 506 ? -9.148 -1.697 57.202 1.00 57.97 506 HIS A CA 1
ATOM 4131 C C . HIS A 1 506 ? -10.125 -1.488 58.367 1.00 57.97 506 HIS A C 1
ATOM 4133 O O . HIS A 1 506 ? -9.785 -0.797 59.328 1.00 57.97 506 HIS A O 1
ATOM 4139 N N . THR A 1 507 ? -11.315 -2.090 58.304 1.00 59.47 507 THR A N 1
ATOM 4140 C CA . THR A 1 507 ? -12.286 -2.085 59.411 1.00 59.47 507 THR A CA 1
ATOM 4141 C C . THR A 1 507 ? -11.806 -2.944 60.576 1.00 59.47 507 THR A C 1
ATOM 4143 O O . THR A 1 507 ? -11.778 -2.444 61.695 1.00 59.47 507 THR A O 1
ATOM 4146 N N . PHE A 1 508 ? -11.287 -4.153 60.330 1.00 57.53 508 PHE A N 1
ATOM 4147 C CA . PHE A 1 508 ? -10.684 -4.976 61.390 1.00 57.53 508 PHE A CA 1
ATOM 4148 C C . PHE A 1 508 ? -9.433 -4.345 62.028 1.00 57.53 508 PHE A C 1
ATOM 4150 O O . PHE A 1 508 ? -9.192 -4.532 63.220 1.00 57.53 508 PHE A O 1
ATOM 4157 N N . ALA A 1 509 ? -8.636 -3.586 61.267 1.00 57.34 509 ALA A N 1
ATOM 4158 C CA . ALA A 1 509 ? -7.509 -2.828 61.815 1.00 57.34 509 ALA A CA 1
ATOM 4159 C C . ALA A 1 509 ? -7.979 -1.677 62.725 1.00 57.34 509 ALA A C 1
ATOM 4161 O O . ALA A 1 509 ? -7.462 -1.530 63.828 1.00 57.34 509 ALA A O 1
ATOM 4162 N N . LYS A 1 510 ? -9.015 -0.928 62.316 1.00 55.25 510 LYS A N 1
ATOM 4163 C CA . LYS A 1 510 ? -9.633 0.118 63.152 1.00 55.25 510 LYS A CA 1
ATOM 4164 C C . LYS A 1 510 ? -10.327 -0.434 64.398 1.00 55.25 510 LYS A C 1
ATOM 4166 O O . LYS A 1 510 ? -10.288 0.210 65.440 1.00 55.25 510 LYS A O 1
ATOM 4171 N N . GLU A 1 511 ? -10.959 -1.602 64.311 1.00 57.28 511 GLU A N 1
ATOM 4172 C CA . GLU A 1 511 ? -11.585 -2.251 65.469 1.00 57.28 511 GLU A CA 1
ATOM 4173 C C . GLU A 1 511 ? -10.545 -2.769 66.468 1.00 57.28 511 GLU A C 1
ATOM 4175 O O . GLU A 1 511 ? -10.771 -2.658 67.669 1.00 57.28 511 GLU A O 1
ATOM 4180 N N . ARG A 1 512 ? -9.379 -3.254 66.009 1.00 56.00 512 ARG A N 1
ATOM 4181 C CA . ARG A 1 512 ? -8.257 -3.596 66.904 1.00 56.00 512 ARG A CA 1
ATOM 4182 C C . ARG A 1 512 ? -7.647 -2.368 67.578 1.00 56.00 512 ARG A C 1
ATOM 4184 O O . ARG A 1 512 ? -7.455 -2.402 68.787 1.00 56.00 512 ARG A O 1
ATOM 4191 N N . GLU A 1 513 ? -7.420 -1.283 66.839 1.00 54.47 513 GLU A N 1
ATOM 4192 C CA . GLU A 1 513 ? -6.925 -0.024 67.421 1.00 54.47 513 GLU A CA 1
ATOM 4193 C C . GLU A 1 513 ? -7.929 0.584 68.422 1.00 54.47 513 GLU A C 1
ATOM 4195 O O . GLU A 1 513 ? -7.528 1.091 69.466 1.00 54.47 513 GLU A O 1
ATOM 4200 N N . GLY A 1 514 ? -9.238 0.462 68.166 1.00 54.34 514 GLY A N 1
ATOM 4201 C CA . GLY A 1 514 ? -10.285 0.887 69.103 1.00 54.34 514 GLY A CA 1
ATOM 4202 C C . GLY A 1 514 ? -10.460 -0.026 70.328 1.00 54.34 514 GLY A C 1
ATOM 4203 O O . GLY A 1 514 ? -10.883 0.449 71.384 1.00 54.34 514 GLY A O 1
ATOM 4204 N N . MET A 1 515 ? -10.127 -1.320 70.224 1.00 52.53 515 MET A N 1
ATOM 4205 C CA . MET A 1 515 ? -10.127 -2.247 71.366 1.00 52.53 515 MET A CA 1
ATOM 4206 C C . MET A 1 515 ? -8.931 -2.006 72.292 1.00 52.53 515 MET A C 1
ATOM 4208 O O . MET A 1 515 ? -9.108 -2.025 73.511 1.00 52.53 515 MET A O 1
ATOM 4212 N N . ASP A 1 516 ? -7.750 -1.702 71.748 1.00 51.66 516 ASP A N 1
ATOM 4213 C CA . ASP A 1 516 ? -6.570 -1.372 72.558 1.00 51.66 516 ASP A CA 1
ATOM 4214 C C . ASP A 1 516 ? -6.765 -0.060 73.350 1.00 51.66 516 ASP A C 1
ATOM 4216 O O . ASP A 1 516 ? -6.349 0.034 74.506 1.00 51.66 516 ASP A O 1
ATOM 4220 N N . GLU A 1 517 ? -7.507 0.919 72.817 1.00 50.44 517 GLU A N 1
ATOM 4221 C CA . GLU A 1 517 ? -7.830 2.171 73.528 1.00 50.44 517 GLU A CA 1
ATOM 4222 C C . GLU A 1 517 ? -8.832 1.981 74.693 1.00 50.44 517 GLU A C 1
ATOM 4224 O O . GLU A 1 517 ? -8.777 2.695 75.701 1.00 50.44 517 GLU A O 1
ATOM 4229 N N . GLN A 1 518 ? -9.729 0.987 74.613 1.00 51.12 518 GLN A N 1
ATOM 4230 C CA . GLN A 1 518 ? -10.661 0.653 75.704 1.00 51.12 518 GLN A CA 1
ATOM 4231 C C . GLN A 1 518 ? -10.034 -0.249 76.779 1.00 51.12 518 GLN A C 1
ATOM 4233 O O . GLN A 1 518 ? -10.373 -0.124 77.963 1.00 51.12 518 GLN A O 1
ATOM 4238 N N . VAL A 1 519 ? -9.089 -1.118 76.407 1.00 52.47 519 VAL A N 1
ATOM 4239 C CA . VAL A 1 519 ? -8.364 -1.970 77.364 1.00 52.47 519 VAL A CA 1
ATOM 4240 C C . VAL A 1 519 ? -7.392 -1.139 78.212 1.00 52.47 519 VAL A C 1
ATOM 4242 O O . VAL A 1 519 ? -7.319 -1.341 79.425 1.00 52.47 519 VAL A O 1
ATOM 4245 N N . VAL A 1 520 ? -6.734 -0.126 77.635 1.00 49.69 520 VAL A N 1
ATOM 4246 C CA . VAL A 1 520 ? -5.828 0.772 78.380 1.00 49.69 520 VAL A CA 1
ATOM 4247 C C . VAL A 1 520 ? -6.578 1.654 79.393 1.00 49.69 520 VAL A C 1
ATOM 4249 O O . VAL A 1 520 ? -6.078 1.881 80.495 1.00 49.69 520 VAL A O 1
ATOM 4252 N N . ASN A 1 521 ? -7.811 2.079 79.096 1.00 46.84 521 ASN A N 1
ATOM 4253 C CA . ASN A 1 521 ? -8.613 2.886 80.029 1.00 46.84 521 ASN A CA 1
ATOM 4254 C C . ASN A 1 521 ? -9.270 2.082 81.165 1.00 46.84 521 ASN A C 1
ATOM 4256 O O . ASN A 1 521 ? -9.649 2.666 82.179 1.00 46.84 521 ASN A O 1
ATOM 4260 N N . THR A 1 522 ? -9.378 0.756 81.037 1.00 47.34 522 THR A N 1
ATOM 4261 C CA . THR A 1 522 ? -9.971 -0.102 82.082 1.00 47.34 522 THR A CA 1
ATOM 4262 C C . THR A 1 522 ? -8.926 -0.605 83.093 1.00 47.34 522 THR A C 1
ATOM 4264 O O . THR A 1 522 ? -9.277 -0.952 84.216 1.00 47.34 522 THR A O 1
ATOM 4267 N N . LEU A 1 523 ? -7.631 -0.586 82.747 1.00 41.97 523 LEU A N 1
ATOM 4268 C CA . LEU A 1 523 ? -6.533 -1.035 83.622 1.00 41.97 523 LEU A CA 1
ATOM 4269 C C . LEU A 1 523 ? -5.922 0.062 84.519 1.00 41.97 523 LEU A C 1
ATOM 4271 O O . LEU A 1 523 ? -5.133 -0.252 85.405 1.00 41.97 523 LEU A O 1
ATOM 4275 N N . MET A 1 524 ? -6.289 1.336 84.343 1.00 44.31 524 MET A N 1
ATOM 4276 C CA . MET A 1 524 ? -5.703 2.466 85.090 1.00 44.31 524 MET A CA 1
ATOM 4277 C C . MET A 1 524 ? -6.449 2.851 86.387 1.00 44.31 524 MET A C 1
ATOM 4279 O O . MET A 1 524 ? -6.016 3.769 87.080 1.00 44.31 524 MET A O 1
ATOM 4283 N N . THR A 1 525 ? -7.547 2.178 86.759 1.00 45.75 525 THR A N 1
ATOM 4284 C CA . THR A 1 525 ? -8.371 2.553 87.935 1.00 45.75 525 THR A CA 1
ATOM 4285 C C . THR A 1 525 ? -8.329 1.587 89.118 1.00 45.75 525 THR A C 1
ATOM 4287 O O . THR A 1 525 ? -8.920 1.883 90.156 1.00 45.75 525 THR A O 1
ATOM 4290 N N . THR A 1 526 ? -7.587 0.484 89.048 1.00 46.25 526 THR A N 1
ATOM 4291 C CA . THR A 1 526 ? -7.459 -0.445 90.181 1.00 46.25 526 THR A CA 1
ATOM 4292 C C . THR A 1 526 ? -6.040 -0.975 90.298 1.00 46.25 526 THR A C 1
ATOM 4294 O O . THR A 1 526 ? -5.740 -1.968 89.656 1.00 46.25 526 THR A O 1
ATOM 4297 N N . THR A 1 527 ? -5.195 -0.304 91.095 1.00 38.22 527 THR A N 1
ATOM 4298 C CA . THR A 1 527 ? -4.301 -0.881 92.131 1.00 38.22 527 THR A CA 1
ATOM 4299 C C . THR A 1 527 ? -3.191 0.111 92.506 1.00 38.22 527 THR A C 1
ATOM 4301 O O . THR A 1 527 ? -2.180 0.216 91.820 1.00 38.22 527 THR A O 1
ATOM 4304 N N . THR A 1 528 ? -3.344 0.794 93.642 1.00 37.22 528 THR A N 1
ATOM 4305 C CA . THR A 1 528 ? -2.226 1.356 94.423 1.00 37.22 528 THR A CA 1
ATOM 4306 C C . THR A 1 528 ? -2.412 0.952 95.878 1.00 37.22 528 THR A C 1
ATOM 4308 O O . THR A 1 528 ? -3.218 1.546 96.593 1.00 37.22 528 THR A O 1
ATOM 4311 N N . THR A 1 529 ? -1.734 -0.127 96.255 1.00 35.22 529 THR A N 1
ATOM 4312 C CA . THR A 1 529 ? -1.422 -0.682 97.593 1.00 35.22 529 THR A CA 1
ATOM 4313 C C . THR A 1 529 ? -0.864 -2.078 97.275 1.00 35.22 529 THR A C 1
ATOM 4315 O O . THR A 1 529 ? -1.430 -2.765 96.438 1.00 35.22 529 THR A O 1
ATOM 4318 N N . ASP A 1 530 ? 0.235 -2.601 97.792 1.00 32.25 530 ASP A N 1
ATOM 4319 C CA . ASP A 1 530 ? 1.178 -2.199 98.819 1.00 32.25 530 ASP A CA 1
ATOM 4320 C C . ASP A 1 530 ? 2.400 -3.148 98.674 1.00 32.25 530 ASP A C 1
ATOM 4322 O O . ASP A 1 530 ? 2.255 -4.271 98.198 1.00 32.25 530 ASP A O 1
ATOM 4326 N N . VAL A 1 531 ? 3.581 -2.653 99.046 1.00 36.97 531 VAL A N 1
ATOM 4327 C CA . VAL A 1 531 ? 4.787 -3.330 99.582 1.00 36.97 531 VAL A CA 1
ATOM 4328 C C . VAL A 1 531 ? 5.128 -4.795 99.196 1.00 36.97 531 VAL A C 1
ATOM 4330 O O . VAL A 1 531 ? 4.451 -5.738 99.586 1.00 36.97 531 VAL A O 1
ATOM 4333 N N . GLY A 1 532 ? 6.362 -4.984 98.693 1.00 32.94 532 GLY A N 1
ATOM 4334 C CA . GLY A 1 532 ? 7.294 -5.955 99.300 1.00 32.94 532 GLY A CA 1
ATOM 4335 C C . GLY A 1 532 ? 7.915 -7.048 98.415 1.00 32.94 532 GLY A C 1
ATOM 4336 O O . GLY A 1 532 ? 7.278 -8.049 98.131 1.00 32.94 532 GLY A O 1
ATOM 4337 N N . GLY A 1 533 ? 9.228 -6.930 98.171 1.00 33.50 533 GLY A N 1
ATOM 4338 C CA . GLY A 1 533 ? 10.171 -8.034 98.417 1.00 33.50 533 GLY A CA 1
ATOM 4339 C C . GLY A 1 533 ? 10.559 -8.993 97.277 1.00 33.50 533 GLY A C 1
ATOM 4340 O O . GLY A 1 533 ? 9.747 -9.771 96.801 1.00 33.50 533 GLY A O 1
ATOM 4341 N N . SER A 1 534 ? 11.878 -9.037 97.036 1.00 34.25 534 SER A N 1
ATOM 4342 C CA . SER A 1 534 ? 12.689 -10.257 96.818 1.00 34.25 534 SER A CA 1
ATOM 4343 C C . SER A 1 534 ? 12.807 -10.869 95.405 1.00 34.25 534 SER A C 1
ATOM 4345 O O . SER A 1 534 ? 11.959 -11.619 94.953 1.00 34.25 534 SER A O 1
ATOM 4347 N N . MET A 1 535 ? 13.938 -10.558 94.755 1.00 35.97 535 MET A N 1
ATOM 4348 C CA . MET A 1 535 ? 15.047 -11.471 94.382 1.00 35.97 535 MET A CA 1
ATOM 4349 C C . MET A 1 535 ? 14.742 -12.908 93.881 1.00 35.97 535 MET A C 1
ATOM 4351 O O . MET A 1 535 ? 14.289 -13.721 94.671 1.00 35.97 535 MET A O 1
ATOM 4355 N N . GLU A 1 536 ? 15.129 -13.213 92.626 1.00 37.53 536 GLU A N 1
ATOM 4356 C CA . GLU A 1 536 ? 15.825 -14.426 92.088 1.00 37.53 536 GLU A CA 1
ATOM 4357 C C . GLU A 1 536 ? 15.721 -14.407 90.536 1.00 37.53 536 GLU A C 1
ATOM 4359 O O . GLU A 1 536 ? 14.641 -14.206 89.997 1.00 37.53 536 GLU A O 1
ATOM 4364 N N . MET A 1 537 ? 16.806 -14.248 89.758 1.00 41.84 537 MET A N 1
ATOM 4365 C CA . MET A 1 537 ? 17.745 -15.265 89.227 1.00 41.84 537 MET A CA 1
ATOM 4366 C C . MET A 1 537 ? 17.086 -16.406 88.426 1.00 41.84 537 MET A C 1
ATOM 4368 O O . MET A 1 537 ? 16.481 -17.286 89.023 1.00 41.84 537 MET A O 1
ATOM 4372 N N . GLY A 1 538 ? 17.353 -16.466 87.111 1.00 40.50 538 GLY A N 1
ATOM 4373 C CA . GLY A 1 538 ? 17.404 -17.737 86.369 1.00 40.50 538 GLY A CA 1
ATOM 4374 C C . GLY A 1 538 ? 16.746 -17.771 84.985 1.00 40.50 538 GLY A C 1
ATOM 4375 O O . GLY A 1 538 ? 15.530 -17.866 84.915 1.00 40.50 538 GLY A O 1
ATOM 4376 N N . GLU A 1 539 ? 17.618 -17.793 83.965 1.00 39.09 539 GLU A N 1
ATOM 4377 C CA . GLU A 1 539 ? 17.486 -18.277 82.564 1.00 39.09 539 GLU A CA 1
ATOM 4378 C C . GLU A 1 539 ? 16.524 -17.604 81.570 1.00 39.09 539 GLU A C 1
ATOM 4380 O O . GLU A 1 539 ? 15.285 -17.690 81.709 1.00 39.09 539 GLU A O 1
#

Foldseek 3Di:
DDDDDDDDDDDDDDDDDDDPPPDDPVNVVVVVVVVVVVVVVVVVVVVVVVVVVVVVVVVVVVVPPDDDDDDDDDDDDDDDDDDDDDDDDDDDDDDDDDDDDDDDDDDDPDPPPPPPPPPPPDPDPPPPPDDDDPDDPDDDDDDDDDDDDDPDDQPQRVLVVLLVVLVCQCPDPPRVVDDNVSVVVCVVVVQKDALVCSQVSCVVSVHDDDDSVSYHMDGFDDDVVVVVVFVVVLVVVCVVCVVVVHPDDCPGRDDPPPPDRDDPQDLVVQCVPPPSCSVVPVQFNGDPVGTDGVVLLVVCVVCVVVVNQLQNVQVVVLVVLVVVVVVVQVVLVVVLVVLVPDPPRDPVPRDHDDDCCPCVPNVSDTDHSVRSVVSNVVVCVVCVVVVLVVLLLDAALEKEKDWAQPVQVVDDADPNHGQFRTKIFIAHPVRHTNDIDTHRDPDPVRCLVVLLVSVVSCVVNVHDAHQHYDDPCCPVCVVVVCVSGVNPVVNVVVVVVVVVVVVVVVVVVVVVVVVVVVVVVVPPPDDDDDDDDDDDDDD

pLDDT: mean 71.41, std 23.23, range [23.34, 96.69]

Secondary structure (DSSP, 8-state):
--PPP--------PPPP-------HHHHHHHHHHHHHHHHHHHHHHHHHHHHHHHHHHHHHHHTTS-----------------------PPP--------------------------------------S--S--------------------HHHHHHHHHHHHHHHHH-TT-TTS--HHHHHHHHTTTEE-GGGHHHHHHHTT-----GGG---EE----HHHHHHHHHHHHHHHHHHHHTT-----S-----S------TT-GGGGGGSGGGHHHHH--EEE-SS-EEEHHHHHHHHHHHHTT--HHHHHHHHHHHHHHHHHHHHHHHHHHHHHHHTSTT--GGG-PPPPPTT-TTTT------HHHHHHHHHHHHHHTHHHHHHHHHHS--SEEEEEEETTGGGGS-EETTEES-SEEEEEE-TTS-EEEEEEESSS-GGGGHHHHHHHHHHHHHTTPPPP-EEE-S-HHHHHHHHHHH-HHHHHHHHHHHHHHHHHHHHHHHHHHHHHHHHHHHHHSSSS-------------

Radius of gyration: 41.64 Å; Cα contacts (8 Å, |Δi|>4): 342; chains: 1; bounding box: 101×92×144 Å

Nearest PDB structures (foldseek):
  3bhd-assembly1_A  TM=2.979E-01  e=6.347E-01  Homo sapiens
  5a64-assembly1_A  TM=3.276E-01  e=1.444E+00  Mus musculus
  3na2-assembly3_B  TM=3.171E-01  e=1.938E+00  Leptospirillum rubarum
  3tvl-assembly2_B  TM=3.085E-01  e=3.486E+00  Homo sapiens

Organism: NCBI:txid259834

Solvent-accessible surface area (backbone atoms only — not comparable to full-atom values): 34179 Å² total; per-residue (Å²): 142,82,86,84,89,85,80,89,83,90,78,84,84,80,79,80,80,81,82,76,81,80,75,53,70,68,61,53,54,50,51,52,50,53,52,51,52,53,52,51,52,54,50,54,54,53,52,54,51,52,54,52,53,52,51,49,55,53,53,53,57,60,61,71,73,74,74,85,84,74,87,80,81,88,81,88,79,89,83,86,82,90,86,84,88,81,87,88,79,91,81,86,83,85,87,83,78,93,82,83,88,86,90,82,91,79,87,78,83,76,79,78,72,79,78,79,73,73,80,73,85,72,78,72,84,73,79,86,82,80,82,92,76,96,80,79,92,80,81,94,74,84,92,87,88,82,75,85,82,73,83,83,64,53,71,47,54,48,53,53,50,52,52,51,54,50,51,51,49,60,70,35,91,86,55,78,86,56,83,54,59,67,60,52,49,24,66,79,40,84,33,38,49,47,41,89,48,42,64,62,52,34,54,77,69,72,47,85,87,70,68,72,88,58,48,64,70,43,65,68,76,73,60,63,67,61,51,51,50,32,52,50,51,40,52,52,51,47,49,52,28,58,75,68,76,42,94,64,81,79,88,73,59,77,64,86,66,78,89,72,88,69,57,102,34,47,67,80,54,26,67,72,31,75,92,40,42,32,66,75,64,48,62,48,51,59,35,91,90,51,69,44,51,41,70,58,53,62,53,42,53,65,40,45,74,69,66,47,48,42,56,57,50,28,51,51,52,44,51,53,50,50,53,51,50,53,50,52,52,52,55,50,50,54,52,49,54,55,47,67,71,40,95,83,57,58,77,84,76,61,75,81,83,76,56,59,70,33,76,90,68,66,38,66,72,63,66,49,24,68,53,48,51,49,52,52,49,55,54,51,60,74,43,36,74,58,53,54,51,56,34,55,70,55,69,36,46,33,35,41,49,49,72,42,55,67,65,28,72,75,48,72,56,59,93,88,36,66,61,39,49,24,38,38,39,33,21,21,81,86,68,47,70,59,47,73,49,77,30,66,61,94,56,69,74,76,50,46,66,59,49,50,52,48,52,50,44,31,58,76,68,72,42,68,66,42,53,44,78,45,56,94,52,55,84,81,42,46,70,58,51,35,67,73,39,55,49,36,42,58,45,48,55,54,51,54,51,52,50,53,54,51,54,50,52,53,49,55,50,52,50,51,58,54,48,55,59,54,54,59,66,66,64,74,80,73,87,92,82,80,88,83,86,84,90,83,89,84,136

Mean predicted aligned error: 21.31 Å

Sequence (539 aa):
MTPPTISSSAHPLKQKPKRKRIQTQASREEQVRMCQETKKARKLQREAARIEIEKRKTIDKQRNFFVPRTTKQVAVVEEGQNIVNGNKTSGEYLLCGECEDDKVDDVVVVDHQTLTDKCPSDIYPNLDYDNDDDENEKNNIDDDDVPEEEEVYGVQQAYVRAIQQRLQEELSSISSTTKPWLLEHLNDNDWWLRAVHARTIAKNLGLKLEHHPYYRDVRRYICHACQEVAVQAKKQVEKLATEHHHHLVVEEAHDNHRQYTFMGWDNRILPFFPSRRGELHFPAVLTWKAGLDKLLVDMMRPLLDGGVRPDRLSRIILELHYKKYSKHCIEHEIRNQAKKQTINFDASSITMLSDFGDKLRYRGLVPTGRFLAHVYKIYHASIGAYLDMEVKKRGAEVLHWDVSYKEAKHLCRYRGKSVFKGLVTGMNEVGEVRMQFHVYSDSHEQMSAALEAFRGTTCSLGLPPVRLFYTDNPAGDKQYFMRMLPSLRAQQDEFDALVSQSETRHTFAKEREGMDEQVVNTLMTTTTTDVGGSMEMGE